Protein AF-A0A968X292-F1 (afdb_monomer_lite)

Secondary structure (DSSP, 8-state):
-----------------------------------S----HHHHHHHHHHHHHHHHHHHHHHHHHHHHHHHHHHHHHHHHHHHHHT--TT------HHHHHHHTT-PPP---HHHHHHHHHHHHH-SB-SS--SHHHHH-GGGGBHHHHHHHIIIIIHHHHT--GGGTS-SS-TT---SHHHHHHHHHHHHHHHHIIIIITT----TTPPPP---HHHHHTT-SS--BHHHHTSGGGHHHHT-TT-S-GGGG-S--HHHHS----TTS---S------S--TT--SHHHHHHHHHHHHHHHHHT--GGGT--TT-TT-SB-TT--B-HHHHHHHHHHHHHHHIIIIIGGGPBPSS-TTSB---BPPP-THHHHTTSSS-TT-----SPPPP-SS-SS--SS--PPPPP-----

Structure (mmCIF, N/CA/C/O backbone):
data_AF-A0A968X292-F1
#
_entry.id   AF-A0A968X292-F1
#
loop_
_atom_site.group_PDB
_atom_site.id
_atom_site.type_symbol
_atom_site.label_atom_id
_atom_site.label_alt_id
_atom_site.label_comp_id
_atom_site.label_asym_id
_atom_site.label_entity_id
_atom_site.label_seq_id
_atom_site.pdbx_PDB_ins_code
_atom_site.Cartn_x
_atom_site.Cartn_y
_atom_site.Cartn_z
_atom_site.occupancy
_atom_site.B_iso_or_equiv
_atom_site.auth_seq_id
_atom_site.auth_comp_id
_atom_site.auth_asym_id
_atom_site.auth_atom_id
_atom_site.pdbx_PDB_model_num
ATOM 1 N N . MET A 1 1 ? 13.180 -12.507 48.009 1.00 41.38 1 MET A N 1
ATOM 2 C CA . MET A 1 1 ? 14.435 -13.154 47.559 1.00 41.38 1 MET A CA 1
ATOM 3 C C . MET A 1 1 ? 15.053 -12.238 46.514 1.00 41.38 1 MET A C 1
ATOM 5 O O . MET A 1 1 ? 14.316 -11.808 45.638 1.00 41.38 1 MET A O 1
ATOM 9 N N . GLY A 1 2 ? 16.312 -11.823 46.675 1.00 30.98 2 GLY A N 1
ATOM 10 C CA . GLY A 1 2 ? 16.915 -10.745 45.874 1.00 30.98 2 GLY A CA 1
ATOM 11 C C . GLY A 1 2 ? 17.889 -11.228 44.791 1.00 30.98 2 GLY A C 1
ATOM 12 O O . GLY A 1 2 ? 18.547 -12.241 44.986 1.00 30.98 2 GLY A O 1
ATOM 13 N N . LEU A 1 3 ? 17.915 -10.500 43.662 1.00 28.88 3 LEU A N 1
ATOM 14 C CA . LEU A 1 3 ? 19.047 -9.711 43.112 1.00 28.88 3 LEU A CA 1
ATOM 15 C C . LEU A 1 3 ? 20.511 -10.161 43.404 1.00 28.88 3 LEU A C 1
ATOM 17 O O . LEU A 1 3 ? 20.787 -10.574 44.527 1.00 28.88 3 LEU A O 1
ATOM 21 N N . PRO A 1 4 ? 21.511 -9.791 42.559 1.00 46.44 4 PRO A N 1
ATOM 22 C CA . PRO A 1 4 ? 21.480 -9.542 41.104 1.00 46.44 4 PRO A CA 1
ATOM 23 C C . PRO A 1 4 ? 22.783 -9.961 40.343 1.00 46.44 4 PRO A C 1
ATOM 25 O O . PRO A 1 4 ? 23.681 -10.589 40.888 1.00 46.44 4 PRO A O 1
ATOM 28 N N . CYS A 1 5 ? 22.859 -9.550 39.068 1.00 29.27 5 CYS A N 1
ATOM 29 C CA . CYS A 1 5 ? 24.018 -9.195 38.218 1.00 29.27 5 CYS A CA 1
ATOM 30 C C . CYS A 1 5 ? 25.480 -9.333 38.718 1.00 29.27 5 CYS A C 1
ATOM 32 O O . CYS A 1 5 ? 25.830 -8.864 39.796 1.00 29.27 5 CYS A O 1
ATOM 34 N N . GLY A 1 6 ? 26.386 -9.703 37.795 1.00 29.25 6 GLY A N 1
ATOM 35 C CA . GLY A 1 6 ? 27.822 -9.383 37.898 1.00 29.25 6 GLY A CA 1
ATOM 36 C C . GLY A 1 6 ? 28.673 -9.833 36.697 1.00 29.25 6 GLY A C 1
ATOM 37 O O . GLY A 1 6 ? 28.779 -11.023 36.426 1.00 29.25 6 GLY A O 1
ATOM 38 N N . HIS A 1 7 ? 29.304 -8.890 35.984 1.00 34.25 7 HIS A N 1
ATOM 39 C CA . HIS A 1 7 ? 30.405 -9.180 35.046 1.00 34.25 7 HIS A CA 1
ATOM 40 C C . HIS A 1 7 ? 31.656 -9.657 35.802 1.00 34.25 7 HIS A C 1
ATOM 42 O O . HIS A 1 7 ? 31.911 -9.171 36.901 1.00 34.25 7 HIS A O 1
ATOM 48 N N . CYS A 1 8 ? 32.529 -10.441 35.155 1.00 28.95 8 CYS A N 1
ATOM 49 C CA . CYS A 1 8 ? 33.972 -10.269 35.362 1.00 28.95 8 CYS A CA 1
ATOM 50 C C . CYS A 1 8 ? 34.809 -10.778 34.178 1.00 28.95 8 CYS A C 1
ATOM 52 O O . CYS A 1 8 ? 34.450 -11.752 33.518 1.00 28.95 8 CYS A O 1
ATOM 54 N N . ALA A 1 9 ? 35.924 -10.098 33.908 1.00 29.98 9 ALA A N 1
ATOM 55 C CA . ALA A 1 9 ? 36.807 -10.370 32.780 1.00 29.98 9 ALA A CA 1
ATOM 56 C C . ALA A 1 9 ? 38.060 -11.168 33.185 1.00 29.98 9 ALA A C 1
ATOM 58 O O . ALA A 1 9 ? 38.544 -11.055 34.305 1.00 29.98 9 ALA A O 1
ATOM 59 N N . GLY A 1 10 ? 38.581 -11.922 32.212 1.00 26.94 10 GLY A N 1
ATOM 60 C CA . GLY A 1 10 ? 39.947 -12.438 32.043 1.00 26.94 10 GLY A CA 1
ATOM 61 C C . GLY A 1 10 ? 40.901 -12.627 33.234 1.00 26.94 10 GLY A C 1
ATOM 62 O O . GLY A 1 10 ? 41.314 -11.669 33.881 1.00 26.94 10 GLY A O 1
ATOM 63 N N . ARG A 1 11 ? 41.505 -13.823 33.296 1.00 29.31 11 ARG A N 1
ATOM 64 C CA . ARG A 1 11 ? 42.977 -13.961 33.231 1.00 29.31 11 ARG A CA 1
ATOM 65 C C . ARG A 1 11 ? 43.415 -15.386 32.903 1.00 29.31 11 ARG A C 1
ATOM 67 O O . ARG A 1 11 ? 42.786 -16.355 33.309 1.00 29.31 11 ARG A O 1
ATOM 74 N N . ALA A 1 12 ? 44.531 -15.485 32.187 1.00 31.73 12 ALA A N 1
ATOM 75 C CA . ALA A 1 12 ? 45.260 -16.732 32.010 1.00 31.73 12 ALA A CA 1
ATOM 76 C C . ALA A 1 12 ? 45.994 -17.117 33.303 1.00 31.73 12 ALA A C 1
ATOM 78 O O . ALA A 1 12 ? 46.598 -16.253 33.943 1.00 31.73 12 ALA A O 1
ATOM 79 N N . SER A 1 13 ? 46.034 -18.415 33.609 1.00 31.80 13 SER A N 1
ATOM 80 C CA . SER A 1 13 ? 46.943 -18.988 34.605 1.00 31.80 13 SER A CA 1
ATOM 81 C C . SER A 1 13 ? 47.864 -20.004 33.944 1.00 31.80 13 SER A C 1
ATOM 83 O O . SER A 1 13 ? 47.421 -20.940 33.283 1.00 31.80 13 SER A O 1
ATOM 85 N N . ARG A 1 14 ? 49.168 -19.783 34.120 1.00 33.31 14 ARG A N 1
ATOM 86 C CA . ARG A 1 14 ? 50.239 -20.695 33.707 1.00 33.31 14 ARG A CA 1
ATOM 87 C C . ARG A 1 14 ? 50.267 -21.900 34.646 1.00 33.31 14 ARG A C 1
ATOM 89 O O . ARG A 1 14 ? 50.054 -21.728 35.843 1.00 33.31 14 ARG A O 1
ATOM 96 N N . LEU A 1 15 ? 50.664 -23.064 34.135 1.00 29.84 15 LEU A N 1
ATOM 97 C CA . LEU A 1 15 ? 51.211 -24.132 34.970 1.00 29.84 15 LEU A CA 1
ATOM 98 C C . LEU A 1 15 ? 52.738 -24.163 34.807 1.00 29.84 15 LEU A C 1
ATOM 100 O O . LEU A 1 15 ? 53.260 -24.107 33.691 1.00 29.84 15 LEU A O 1
ATOM 104 N N . HIS A 1 16 ? 53.449 -24.206 35.930 1.00 30.98 16 HIS A N 1
ATOM 105 C CA . HIS A 1 16 ? 54.895 -24.400 36.011 1.00 30.98 16 HIS A CA 1
ATOM 106 C C . HIS A 1 16 ? 55.200 -25.142 37.314 1.00 30.98 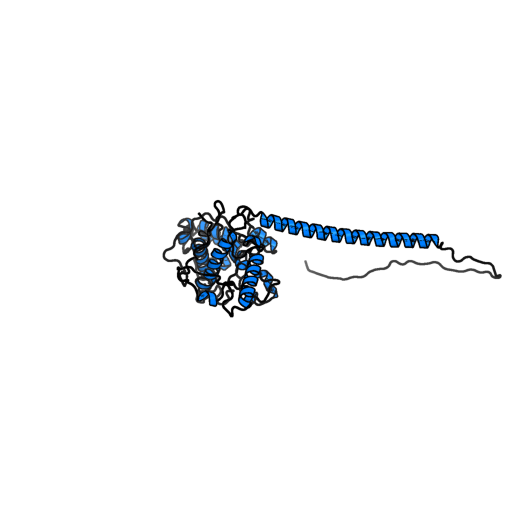16 HIS A C 1
ATOM 108 O O . HIS A 1 16 ? 54.763 -24.715 38.381 1.00 30.98 16 HIS A O 1
ATOM 114 N N . LEU A 1 17 ? 55.952 -26.233 37.209 1.00 30.20 17 LEU A N 1
ATOM 115 C CA . LEU A 1 17 ? 56.545 -27.000 38.305 1.00 30.20 17 LEU A CA 1
ATOM 116 C C . LEU A 1 17 ? 57.808 -27.627 37.671 1.00 30.20 17 LEU A C 1
ATOM 118 O O . LEU A 1 17 ? 57.676 -28.342 36.685 1.00 30.20 17 LEU A O 1
ATOM 122 N N . ALA A 1 18 ? 59.033 -27.151 37.929 1.00 32.84 18 ALA A N 1
ATOM 123 C CA . ALA A 1 18 ? 59.820 -27.282 39.166 1.00 32.84 18 ALA A CA 1
ATOM 124 C C . ALA A 1 18 ? 60.101 -28.761 39.519 1.00 32.84 18 ALA A C 1
ATOM 126 O O . ALA A 1 18 ? 59.179 -29.565 39.485 1.00 32.84 18 ALA A O 1
ATOM 127 N N . LEU A 1 19 ? 61.306 -29.197 39.904 1.00 29.19 19 LEU A N 1
ATOM 128 C CA . LEU A 1 19 ? 62.633 -28.566 40.073 1.00 29.19 19 LEU A CA 1
ATOM 129 C C . LEU A 1 19 ? 63.653 -29.719 40.268 1.00 29.19 19 LEU A C 1
ATOM 131 O O . LEU A 1 19 ? 63.262 -30.720 40.863 1.00 29.19 19 LEU A O 1
ATOM 135 N N . LEU A 1 20 ? 64.931 -29.597 39.872 1.00 27.92 20 LEU A N 1
ATOM 136 C CA . LEU A 1 20 ? 65.996 -30.497 40.369 1.00 27.92 20 LEU A CA 1
ATOM 137 C C . LEU A 1 20 ? 67.372 -29.819 40.513 1.00 27.92 20 LEU A C 1
ATOM 139 O O . LEU A 1 20 ? 67.870 -29.194 39.577 1.00 27.92 20 LEU A O 1
ATOM 143 N N . THR A 1 21 ? 67.966 -30.045 41.690 1.00 31.45 21 THR A N 1
ATOM 144 C CA . THR A 1 21 ? 69.304 -29.684 42.207 1.00 31.45 21 THR A CA 1
ATOM 145 C C . THR A 1 21 ? 69.659 -30.697 43.335 1.00 31.45 21 THR A C 1
ATOM 147 O O . THR A 1 21 ? 68.761 -31.383 43.817 1.00 31.45 21 THR A O 1
ATOM 150 N N . GLU A 1 22 ? 70.899 -30.917 43.799 1.00 32.56 22 GLU A N 1
ATOM 151 C CA . GLU A 1 22 ? 72.207 -30.341 43.437 1.00 32.56 22 GLU A CA 1
ATOM 152 C C . GLU A 1 22 ? 73.392 -31.302 43.727 1.00 32.56 22 GLU A C 1
ATOM 154 O O . GLU A 1 22 ? 73.242 -32.302 44.419 1.00 32.56 22 GLU A O 1
ATOM 159 N N . ALA A 1 23 ? 74.562 -30.943 43.183 1.00 32.75 23 ALA A N 1
ATOM 160 C CA . ALA A 1 23 ? 75.951 -31.178 43.629 1.00 32.75 23 ALA A CA 1
ATOM 161 C C . ALA A 1 23 ? 76.392 -32.419 44.462 1.00 32.75 23 ALA A C 1
ATOM 163 O O . ALA A 1 23 ? 75.934 -32.647 45.577 1.00 32.75 23 ALA A O 1
ATOM 164 N N . SER A 1 24 ? 77.506 -33.048 44.032 1.00 29.61 24 SER A N 1
ATOM 165 C CA . SER A 1 24 ? 78.666 -33.358 44.908 1.00 29.61 24 SER A CA 1
ATOM 166 C C . SER A 1 24 ? 79.972 -33.600 44.107 1.00 29.61 24 SER A C 1
ATOM 168 O O . SER A 1 24 ? 79.951 -33.664 42.880 1.00 29.61 24 SER A O 1
ATOM 170 N N . HIS A 1 25 ? 81.119 -33.655 44.796 1.00 31.66 25 HIS A N 1
ATOM 171 C CA . HIS A 1 25 ? 82.484 -33.443 44.273 1.00 31.66 25 HIS A CA 1
ATOM 172 C C . HIS A 1 25 ? 83.239 -34.690 43.756 1.00 31.66 25 HIS A C 1
ATOM 174 O O . HIS A 1 25 ? 83.203 -35.735 44.394 1.00 31.66 25 HIS A O 1
ATOM 180 N N . HIS A 1 26 ? 84.112 -34.516 42.749 1.00 31.42 26 HIS A N 1
ATOM 181 C CA . HIS A 1 26 ? 85.583 -34.503 42.934 1.00 31.42 26 HIS A CA 1
ATOM 182 C C . HIS A 1 26 ? 86.323 -34.076 41.647 1.00 31.42 26 HIS A C 1
ATOM 184 O O . HIS A 1 26 ? 85.691 -33.812 40.629 1.00 31.42 26 HIS A O 1
ATOM 190 N N . GLY A 1 27 ? 87.641 -33.847 41.728 1.00 30.62 27 GLY A N 1
ATOM 191 C CA . GLY A 1 27 ? 88.369 -33.035 40.743 1.00 30.62 27 GLY A CA 1
ATOM 192 C C . GLY A 1 27 ? 89.370 -33.758 39.835 1.00 30.62 27 GLY A C 1
ATOM 193 O O . GLY A 1 27 ? 89.740 -34.901 40.075 1.00 30.62 27 GLY A O 1
ATOM 194 N N . LYS A 1 28 ? 89.901 -32.941 38.912 1.00 36.19 28 LYS A N 1
ATOM 195 C CA . LYS A 1 28 ? 91.067 -33.109 38.020 1.00 36.19 28 LYS A CA 1
ATOM 196 C C . LYS A 1 28 ? 90.873 -33.832 36.672 1.00 36.19 28 LYS A C 1
ATOM 198 O O . LYS A 1 28 ? 90.371 -34.939 36.588 1.00 36.19 28 LYS A O 1
ATOM 203 N N . GLU A 1 29 ? 91.459 -33.152 35.680 1.00 31.02 29 GLU A N 1
ATOM 204 C CA . GLU A 1 29 ? 91.875 -33.552 34.325 1.00 31.02 29 GLU A CA 1
ATOM 205 C C . GLU A 1 29 ? 90.984 -33.194 33.115 1.00 31.02 29 GLU A C 1
ATOM 207 O O . GLU A 1 29 ? 89.762 -33.283 33.101 1.00 31.02 29 GLU A O 1
ATOM 212 N N . LYS A 1 30 ? 91.694 -32.698 32.096 1.00 33.66 30 LYS A N 1
ATOM 213 C CA . LYS A 1 30 ? 91.314 -32.308 30.728 1.00 33.66 30 LYS A CA 1
ATOM 214 C C . LYS A 1 30 ? 92.219 -33.155 29.805 1.00 33.66 30 LYS A C 1
ATOM 216 O O . LYS A 1 30 ? 93.305 -33.509 30.265 1.00 33.66 30 LYS A O 1
ATOM 221 N N . PRO A 1 31 ? 91.962 -33.273 28.489 1.00 52.94 31 PRO A N 1
ATOM 222 C CA . PRO A 1 31 ? 90.704 -33.103 27.752 1.00 52.94 31 PRO A CA 1
ATOM 223 C C . PRO A 1 31 ? 90.423 -34.270 26.766 1.00 52.94 31 PRO A C 1
ATOM 225 O O . PRO A 1 31 ? 91.322 -35.026 26.414 1.00 52.94 31 PRO A O 1
ATOM 228 N N . SER A 1 32 ? 89.216 -34.345 26.199 1.00 32.25 32 SER A N 1
ATOM 229 C CA . SER A 1 32 ? 89.042 -34.707 24.775 1.00 32.25 32 SER A CA 1
ATOM 230 C C . SER A 1 32 ? 87.657 -34.315 24.243 1.00 32.25 32 SER A C 1
ATOM 232 O O . SER A 1 32 ? 86.640 -34.466 24.910 1.00 32.25 32 SER A O 1
ATOM 234 N N . ASP A 1 33 ? 87.690 -33.717 23.056 1.00 36.12 33 ASP A N 1
ATOM 235 C CA . ASP A 1 33 ? 86.768 -33.779 21.919 1.00 36.12 33 ASP A CA 1
ATOM 236 C C . ASP A 1 33 ? 85.254 -34.020 22.119 1.00 36.12 33 ASP A C 1
ATOM 238 O O . ASP A 1 33 ? 84.785 -35.088 22.497 1.00 36.12 33 ASP A O 1
ATOM 242 N N . GLY A 1 34 ? 84.470 -33.068 21.597 1.00 39.53 34 GLY A N 1
ATOM 243 C CA . GLY A 1 34 ? 83.473 -33.441 20.584 1.00 39.53 34 GLY A CA 1
ATOM 244 C C . GLY A 1 34 ? 82.090 -33.928 21.030 1.00 39.53 34 GLY A C 1
ATOM 245 O O . GLY A 1 34 ? 81.440 -34.619 20.256 1.00 39.53 34 GLY A O 1
ATOM 246 N N . ALA A 1 35 ? 81.586 -33.541 22.205 1.00 40.19 35 ALA A N 1
ATOM 247 C CA . ALA A 1 35 ? 80.225 -33.891 22.651 1.00 40.19 35 ALA A CA 1
ATOM 248 C C . ALA A 1 35 ? 79.146 -32.812 22.372 1.00 40.19 35 ALA A C 1
ATOM 250 O O . ALA A 1 35 ? 78.153 -32.728 23.093 1.00 40.19 35 ALA A O 1
ATOM 251 N N . ILE A 1 36 ? 79.320 -31.961 21.350 1.00 49.09 36 ILE A N 1
ATOM 252 C CA . ILE A 1 36 ? 78.310 -30.972 20.925 1.00 49.09 36 ILE A CA 1
ATOM 253 C C . ILE A 1 36 ? 78.196 -30.965 19.392 1.00 49.09 36 ILE A C 1
ATOM 255 O O . ILE A 1 36 ? 79.205 -30.906 18.698 1.00 49.09 36 ILE A O 1
ATOM 259 N N . ALA A 1 37 ? 76.948 -30.936 18.907 1.00 52.44 37 ALA A N 1
ATOM 260 C CA . ALA A 1 37 ? 76.516 -30.747 17.515 1.00 52.44 37 ALA A CA 1
ATOM 261 C C . ALA A 1 37 ? 76.671 -31.932 16.535 1.00 52.44 37 ALA A C 1
ATOM 263 O O . ALA A 1 37 ? 77.519 -31.926 15.648 1.00 52.44 37 ALA A O 1
ATOM 264 N N . GLN A 1 38 ? 75.685 -32.837 16.562 1.00 44.69 38 GLN A N 1
ATOM 265 C CA . GLN A 1 38 ? 75.075 -33.363 15.330 1.00 44.69 38 GLN A CA 1
ATOM 266 C C . GLN A 1 38 ? 73.541 -33.303 15.419 1.00 44.69 38 GLN A C 1
ATOM 268 O O . GLN A 1 38 ? 72.859 -34.312 15.567 1.00 44.69 38 GLN A O 1
ATOM 273 N N . TYR A 1 39 ? 72.988 -32.092 15.295 1.00 50.56 39 TYR A N 1
ATOM 274 C CA . TYR A 1 39 ? 71.697 -31.959 14.617 1.00 50.56 39 TYR A CA 1
ATOM 275 C C . TYR A 1 39 ? 72.001 -32.106 13.126 1.00 50.56 39 TYR A C 1
ATOM 277 O O . TYR A 1 39 ? 72.527 -31.172 12.520 1.00 50.56 39 TYR A O 1
ATOM 285 N N . ASP A 1 40 ? 71.757 -33.298 12.582 1.00 58.09 40 ASP A N 1
ATOM 286 C CA . ASP A 1 40 ? 72.028 -33.631 11.183 1.00 58.09 40 ASP A CA 1
ATOM 287 C C . ASP A 1 40 ? 71.352 -32.607 10.249 1.00 58.09 40 ASP A C 1
ATOM 289 O O . ASP A 1 40 ? 70.141 -32.371 10.323 1.00 58.09 40 ASP A O 1
ATOM 293 N N . GLU A 1 41 ? 72.138 -31.999 9.356 1.00 58.19 41 GLU A N 1
ATOM 294 C CA . GLU A 1 41 ? 71.656 -31.071 8.325 1.00 58.19 41 GLU A CA 1
ATOM 295 C C . GLU A 1 41 ? 70.549 -31.708 7.466 1.00 58.19 41 GLU A C 1
ATOM 297 O O . GLU A 1 41 ? 69.623 -31.019 7.035 1.00 58.19 41 GLU A O 1
ATOM 302 N N . ARG A 1 42 ? 70.561 -33.040 7.303 1.00 55.72 42 ARG A N 1
ATOM 303 C CA . ARG A 1 42 ? 69.486 -33.800 6.654 1.00 55.72 42 ARG A CA 1
ATOM 304 C C . ARG A 1 42 ? 68.148 -33.667 7.390 1.00 55.72 42 ARG A C 1
ATOM 306 O O . ARG A 1 42 ? 67.126 -33.524 6.727 1.00 55.72 42 ARG A O 1
ATOM 313 N N . GLN A 1 43 ? 68.118 -33.658 8.726 1.00 54.88 43 GLN A N 1
ATOM 314 C CA . GLN A 1 43 ? 66.864 -33.481 9.475 1.00 54.88 43 GLN A CA 1
ATOM 315 C C . GLN A 1 43 ? 66.333 -32.045 9.394 1.00 54.88 43 GLN A C 1
ATOM 317 O O . GLN A 1 43 ? 65.128 -31.859 9.233 1.00 54.88 43 GLN A O 1
ATOM 322 N N . LYS A 1 44 ? 67.207 -31.027 9.411 1.00 56.75 44 LYS A N 1
ATOM 323 C CA . LYS A 1 44 ? 66.787 -29.637 9.139 1.00 56.75 44 LYS A CA 1
ATOM 324 C C . LYS A 1 44 ? 66.262 -29.469 7.714 1.00 56.75 44 LYS A C 1
ATOM 326 O O . LYS A 1 44 ? 65.269 -28.780 7.510 1.00 56.75 44 LYS A O 1
ATOM 331 N N . SER A 1 45 ? 66.915 -30.097 6.735 1.00 59.28 45 SER A N 1
ATOM 332 C CA . SER A 1 45 ? 66.484 -30.103 5.334 1.00 59.28 45 SER A CA 1
ATOM 333 C C . SER A 1 45 ? 65.091 -30.717 5.171 1.00 59.28 45 SER A C 1
ATOM 335 O O . SER A 1 45 ? 64.249 -30.108 4.512 1.00 59.28 45 SER A O 1
ATOM 337 N N . ILE A 1 46 ? 64.827 -31.860 5.815 1.00 62.31 46 ILE A N 1
ATOM 338 C CA . ILE A 1 46 ? 63.510 -32.512 5.811 1.00 62.31 46 ILE A CA 1
ATOM 339 C C . ILE A 1 46 ? 62.462 -31.605 6.466 1.00 62.31 46 ILE A C 1
ATOM 341 O O . ILE A 1 46 ? 61.465 -31.290 5.825 1.00 62.31 46 ILE A O 1
ATOM 345 N N . LEU A 1 47 ? 62.716 -31.102 7.679 1.00 56.78 47 LEU A N 1
ATOM 346 C CA . LEU A 1 47 ? 61.758 -30.261 8.406 1.00 56.78 47 LEU A CA 1
ATOM 347 C C . LEU A 1 47 ? 61.441 -28.951 7.658 1.00 56.78 47 LEU A C 1
ATOM 349 O O . LEU A 1 47 ? 60.285 -28.542 7.580 1.00 56.78 47 LEU A O 1
ATOM 353 N N . ASN A 1 48 ? 62.447 -28.314 7.050 1.00 64.44 48 ASN A N 1
ATOM 354 C CA . ASN A 1 48 ? 62.241 -27.136 6.204 1.00 64.44 48 ASN A CA 1
ATOM 355 C C . ASN A 1 48 ? 61.442 -27.480 4.935 1.00 64.44 48 ASN A C 1
ATOM 357 O O . ASN A 1 48 ? 60.577 -26.703 4.538 1.00 64.44 48 ASN A O 1
ATOM 361 N N . GLY A 1 49 ? 61.696 -28.637 4.315 1.00 65.56 49 GLY A N 1
ATOM 362 C CA . GLY A 1 49 ? 60.932 -29.126 3.165 1.00 65.56 49 GLY A CA 1
ATOM 363 C C . GLY A 1 49 ? 59.467 -29.413 3.503 1.00 65.56 49 GLY A C 1
ATOM 364 O O . GLY A 1 49 ? 58.578 -29.016 2.752 1.00 65.56 49 GLY A O 1
ATOM 365 N N . GLU A 1 50 ? 59.201 -30.027 4.657 1.00 67.12 50 GLU A N 1
ATOM 366 C CA . GLU A 1 50 ? 57.849 -30.287 5.162 1.00 67.12 50 GLU A CA 1
ATOM 367 C C . GLU A 1 50 ? 57.107 -28.987 5.496 1.00 67.12 50 GLU A C 1
ATOM 369 O O . GLU A 1 50 ? 55.967 -28.812 5.068 1.00 67.12 50 GLU A O 1
ATOM 374 N N . ILE A 1 51 ? 57.754 -28.029 6.171 1.00 68.38 51 ILE A N 1
ATOM 375 C CA . ILE A 1 51 ? 57.160 -26.714 6.463 1.00 68.38 51 ILE A CA 1
ATOM 376 C C . ILE A 1 51 ? 56.850 -25.955 5.165 1.00 68.38 51 ILE A C 1
ATOM 378 O O . ILE A 1 51 ? 55.742 -25.441 5.015 1.00 68.38 51 ILE A O 1
ATOM 382 N N . VAL A 1 52 ? 57.776 -25.916 4.200 1.00 72.56 52 VAL A N 1
ATOM 383 C CA . VAL A 1 52 ? 57.536 -25.287 2.888 1.00 72.56 52 VAL A CA 1
ATOM 384 C C . VAL A 1 52 ? 56.408 -25.999 2.134 1.00 72.56 52 VAL A C 1
ATOM 386 O O . VAL A 1 52 ? 55.566 -25.327 1.542 1.00 72.56 52 VAL A O 1
ATOM 389 N N . GLY A 1 53 ? 56.330 -27.331 2.206 1.00 70.19 53 GLY A N 1
ATOM 390 C CA . GLY A 1 53 ? 55.242 -28.122 1.627 1.00 70.19 53 GLY A CA 1
ATOM 391 C C . GLY A 1 53 ? 53.875 -27.807 2.242 1.00 70.19 53 GLY A C 1
ATOM 392 O O . GLY A 1 53 ? 52.918 -27.562 1.510 1.00 70.19 53 GLY A O 1
ATOM 393 N N . ILE A 1 54 ? 53.780 -27.738 3.573 1.00 73.94 54 ILE A N 1
ATOM 394 C CA . ILE A 1 54 ? 52.546 -27.393 4.301 1.00 73.94 54 ILE A CA 1
ATOM 395 C C . ILE A 1 54 ? 52.128 -25.944 4.003 1.00 73.94 54 ILE A C 1
ATOM 397 O O . ILE A 1 54 ? 50.951 -25.684 3.741 1.00 73.94 54 ILE A O 1
ATOM 401 N N . VAL A 1 55 ? 53.069 -24.996 3.973 1.00 74.50 55 VAL A N 1
ATOM 402 C CA . VAL A 1 55 ? 52.783 -23.597 3.612 1.00 74.50 55 VAL A CA 1
ATOM 403 C C . VAL A 1 55 ? 52.309 -23.497 2.157 1.00 74.50 55 VAL A C 1
ATOM 405 O O . VAL A 1 55 ? 51.270 -22.895 1.896 1.00 74.50 55 VAL A O 1
ATOM 408 N N . ALA A 1 56 ? 52.986 -24.143 1.205 1.00 70.00 56 ALA A N 1
ATOM 409 C CA . ALA A 1 56 ? 52.559 -24.154 -0.195 1.00 70.00 56 ALA A CA 1
ATOM 410 C C . ALA A 1 56 ? 51.169 -24.792 -0.374 1.00 70.00 56 ALA A C 1
ATOM 412 O O . ALA A 1 56 ? 50.316 -24.228 -1.062 1.00 70.00 56 ALA A O 1
ATOM 413 N N . PHE A 1 57 ? 50.906 -25.924 0.288 1.00 76.19 57 PHE A N 1
ATOM 414 C CA . PHE A 1 57 ? 49.618 -26.614 0.226 1.00 76.19 57 PHE A CA 1
ATOM 415 C C . PHE A 1 57 ? 48.483 -25.781 0.838 1.00 76.19 57 PHE A C 1
ATOM 417 O O . PHE A 1 57 ? 47.409 -25.683 0.249 1.00 76.19 57 PHE A O 1
ATOM 424 N N . THR A 1 58 ? 48.717 -25.124 1.979 1.00 78.56 58 THR A N 1
ATOM 425 C CA . THR A 1 58 ? 47.713 -24.246 2.607 1.00 78.56 58 THR A CA 1
ATOM 426 C C . THR A 1 58 ? 47.423 -23.000 1.768 1.00 78.56 58 THR A C 1
ATOM 428 O O . THR A 1 58 ? 46.253 -22.649 1.618 1.00 78.56 58 THR A O 1
ATOM 431 N N . PHE A 1 59 ? 48.428 -22.385 1.132 1.00 78.19 59 PHE A N 1
ATOM 432 C CA . PHE A 1 59 ? 48.200 -21.299 0.170 1.00 78.19 59 PHE A CA 1
ATOM 433 C C . PHE A 1 59 ? 47.419 -21.761 -1.071 1.00 78.19 59 PHE A C 1
ATOM 435 O O . PHE A 1 59 ? 46.470 -21.085 -1.471 1.00 78.19 59 PHE A O 1
ATOM 442 N N . MET A 1 60 ? 47.755 -22.916 -1.661 1.00 75.62 60 MET A N 1
ATOM 443 C CA . MET A 1 60 ? 47.005 -23.465 -2.802 1.00 75.62 60 MET A CA 1
ATOM 444 C C . MET A 1 60 ? 45.559 -23.809 -2.428 1.00 75.62 60 MET A C 1
ATOM 446 O O . MET A 1 60 ? 44.642 -23.474 -3.177 1.00 75.62 60 MET A O 1
ATOM 450 N N . ALA A 1 61 ? 45.334 -24.412 -1.257 1.00 78.75 61 ALA A N 1
ATOM 451 C CA . ALA A 1 61 ? 43.997 -24.717 -0.756 1.00 78.75 61 ALA A CA 1
ATOM 452 C C . ALA A 1 61 ? 43.170 -23.441 -0.522 1.00 78.75 61 ALA A C 1
ATOM 454 O O . ALA A 1 61 ? 42.017 -23.375 -0.946 1.00 78.75 61 ALA A O 1
ATOM 455 N N . LEU A 1 62 ? 43.759 -22.401 0.082 1.00 79.00 62 LEU A N 1
ATOM 456 C CA . LEU A 1 62 ? 43.082 -21.121 0.311 1.00 79.00 62 LEU A CA 1
ATOM 457 C C . LEU A 1 62 ? 42.717 -20.427 -1.012 1.00 79.00 62 LEU A C 1
ATOM 459 O O . LEU A 1 62 ? 41.588 -19.969 -1.176 1.00 79.00 62 LEU A O 1
ATOM 463 N N . MET A 1 63 ? 43.637 -20.406 -1.983 1.00 76.12 63 MET A N 1
ATOM 464 C CA . MET A 1 63 ? 43.372 -19.876 -3.325 1.00 76.12 63 MET A CA 1
ATOM 465 C C . MET A 1 63 ? 42.294 -20.684 -4.058 1.00 76.12 63 MET A C 1
ATOM 467 O O . MET A 1 63 ? 41.435 -20.092 -4.708 1.00 76.12 63 MET A O 1
ATOM 471 N N . GLY A 1 64 ? 42.277 -22.011 -3.896 1.00 79.69 64 GLY A N 1
ATOM 472 C CA . GLY A 1 64 ? 41.210 -22.882 -4.389 1.00 79.69 64 GLY A CA 1
ATOM 473 C C . GLY A 1 64 ? 39.845 -22.541 -3.782 1.00 79.69 64 GLY A C 1
ATOM 474 O O . GLY A 1 64 ? 38.879 -22.367 -4.519 1.00 79.69 64 GLY A O 1
ATOM 475 N N . VAL A 1 65 ? 39.762 -22.350 -2.461 1.00 78.88 65 VAL A N 1
ATOM 476 C CA . VAL A 1 65 ? 38.522 -21.934 -1.775 1.00 78.88 65 VAL A CA 1
ATOM 477 C C . VAL A 1 65 ? 38.059 -20.547 -2.229 1.00 78.88 65 VAL A C 1
ATOM 479 O O . VAL A 1 65 ? 36.864 -20.354 -2.448 1.00 78.88 65 VAL A O 1
ATOM 482 N N . ILE A 1 66 ? 38.970 -19.588 -2.427 1.00 78.94 66 ILE A N 1
ATOM 483 C CA . ILE A 1 66 ? 38.635 -18.251 -2.947 1.00 78.94 66 ILE A CA 1
ATOM 484 C C . ILE A 1 66 ? 38.131 -18.338 -4.394 1.00 78.94 66 ILE A C 1
ATOM 486 O O . ILE A 1 66 ? 37.110 -17.731 -4.715 1.00 78.94 66 ILE A O 1
ATOM 490 N N . ALA A 1 67 ? 38.797 -19.113 -5.254 1.00 73.00 67 ALA A N 1
ATOM 491 C CA . ALA A 1 67 ? 38.395 -19.315 -6.643 1.00 73.00 67 ALA A CA 1
ATOM 492 C C . ALA A 1 67 ? 37.030 -20.011 -6.749 1.00 73.00 67 ALA A C 1
ATOM 494 O O . ALA A 1 67 ? 36.167 -19.532 -7.478 1.00 73.00 67 ALA A O 1
ATOM 495 N N . VAL A 1 68 ? 36.788 -21.070 -5.967 1.00 71.62 68 VAL A N 1
ATOM 496 C CA . VAL A 1 68 ? 35.486 -21.755 -5.902 1.00 71.62 68 VAL A CA 1
ATOM 497 C C . VAL A 1 68 ? 34.410 -20.828 -5.340 1.00 71.62 68 VAL A C 1
ATOM 499 O O . VAL A 1 68 ? 33.332 -20.746 -5.914 1.00 71.62 68 VAL A O 1
ATOM 502 N N . SER A 1 69 ? 34.691 -20.060 -4.284 1.00 69.31 69 SER A N 1
ATOM 503 C CA . SER A 1 69 ? 33.728 -19.096 -3.725 1.00 69.31 69 SER A CA 1
ATOM 504 C C . SER A 1 69 ? 33.371 -17.989 -4.722 1.00 69.31 69 SER A C 1
ATOM 506 O O . SER A 1 69 ? 32.208 -17.608 -4.834 1.00 69.31 69 SER A O 1
ATOM 508 N N . ARG A 1 70 ? 34.352 -17.495 -5.492 1.00 62.47 70 ARG A N 1
ATOM 509 C CA . ARG A 1 70 ? 34.126 -16.541 -6.588 1.00 62.47 70 ARG A CA 1
ATOM 510 C C . ARG A 1 70 ? 33.347 -17.174 -7.738 1.00 62.47 70 ARG A C 1
ATOM 512 O O . ARG A 1 70 ? 32.395 -16.556 -8.191 1.00 62.47 70 ARG A O 1
ATOM 519 N N . ALA A 1 71 ? 33.681 -18.392 -8.159 1.00 61.31 71 ALA A N 1
ATOM 520 C CA . ALA A 1 71 ? 32.966 -19.110 -9.215 1.00 61.31 71 ALA A CA 1
ATOM 521 C C . ALA A 1 71 ? 31.516 -19.428 -8.818 1.00 61.31 71 ALA A C 1
ATOM 523 O O . ALA A 1 71 ? 30.612 -19.208 -9.611 1.00 61.31 71 ALA A O 1
ATOM 524 N N . VAL A 1 72 ? 31.269 -19.853 -7.574 1.00 61.88 72 VAL A N 1
ATOM 525 C CA . VAL A 1 72 ? 29.919 -20.057 -7.026 1.00 61.88 72 VAL A CA 1
ATOM 526 C C . VAL A 1 72 ? 29.168 -18.730 -6.916 1.00 61.88 72 VAL A C 1
ATOM 528 O O . VAL A 1 72 ? 27.982 -18.686 -7.219 1.00 61.88 72 VAL A O 1
ATOM 531 N N . SER A 1 73 ? 29.828 -17.635 -6.527 1.00 56.62 73 SER A N 1
ATOM 532 C CA . SER A 1 73 ? 29.189 -16.314 -6.517 1.00 56.62 73 SER A CA 1
ATOM 533 C C . SER A 1 73 ? 28.839 -15.831 -7.926 1.00 56.62 73 SER A C 1
ATOM 535 O O . SER A 1 73 ? 27.762 -15.277 -8.106 1.00 56.62 73 SER A O 1
ATOM 537 N N . ILE A 1 74 ? 29.712 -16.050 -8.913 1.00 55.06 74 ILE A N 1
ATOM 538 C CA . ILE A 1 74 ? 29.461 -15.708 -10.319 1.00 55.06 74 ILE A CA 1
ATOM 539 C C . ILE A 1 74 ? 28.327 -16.575 -10.869 1.00 55.06 74 ILE A C 1
ATOM 541 O O . ILE A 1 74 ? 27.364 -16.025 -11.379 1.00 55.06 74 ILE A O 1
ATOM 545 N N . ASN A 1 75 ? 28.358 -17.896 -10.673 1.00 43.41 75 ASN A N 1
ATOM 546 C CA . ASN A 1 75 ? 27.306 -18.786 -11.167 1.00 43.41 75 ASN A CA 1
ATOM 547 C C . ASN A 1 75 ? 25.948 -18.478 -10.521 1.00 43.41 75 ASN A C 1
ATOM 549 O O . ASN A 1 75 ? 24.944 -18.478 -11.214 1.00 43.41 75 ASN A O 1
ATOM 553 N N . ARG A 1 76 ? 25.900 -18.138 -9.223 1.00 45.94 76 ARG A N 1
ATOM 554 C CA . ARG A 1 76 ? 24.653 -17.697 -8.569 1.00 45.94 76 ARG A CA 1
ATOM 555 C C . ARG A 1 76 ? 24.145 -16.361 -9.115 1.00 45.94 76 ARG A C 1
ATOM 557 O O . ARG A 1 76 ? 22.934 -16.181 -9.180 1.00 45.94 76 ARG A O 1
ATOM 564 N N . ASN A 1 77 ? 25.035 -15.455 -9.522 1.00 47.75 77 ASN A N 1
ATOM 565 C CA . ASN A 1 77 ? 24.649 -14.208 -10.185 1.00 47.75 77 ASN A CA 1
ATOM 566 C C . ASN A 1 77 ? 24.171 -14.461 -11.628 1.00 47.75 77 ASN A C 1
ATOM 568 O O . ASN A 1 77 ? 23.165 -13.889 -12.029 1.00 47.75 77 ASN A O 1
ATOM 572 N N . ASP A 1 78 ? 24.831 -15.346 -12.379 1.00 39.75 78 ASP A N 1
ATOM 573 C CA . ASP A 1 78 ? 24.443 -15.729 -13.744 1.00 39.75 78 ASP A CA 1
ATOM 574 C C . ASP A 1 78 ? 23.118 -16.510 -13.764 1.00 39.75 78 ASP A C 1
ATOM 576 O O . ASP A 1 78 ? 22.278 -16.284 -14.634 1.00 39.75 78 ASP A O 1
ATOM 580 N N . ASP A 1 79 ? 22.894 -17.398 -12.791 1.00 36.62 79 ASP A N 1
ATOM 581 C CA . ASP A 1 79 ? 21.628 -18.114 -12.609 1.00 36.62 79 ASP A CA 1
ATOM 582 C C . ASP A 1 79 ? 20.507 -17.151 -12.191 1.00 36.62 79 ASP A C 1
ATOM 584 O O . ASP A 1 79 ? 19.390 -17.269 -12.691 1.00 36.62 79 ASP A O 1
ATOM 588 N N . ALA A 1 80 ? 20.795 -16.155 -11.343 1.00 36.25 80 ALA A N 1
ATOM 589 C CA . ALA A 1 80 ? 19.846 -15.090 -11.013 1.00 36.25 80 ALA A CA 1
ATOM 590 C C . ALA A 1 80 ? 19.517 -14.212 -12.236 1.00 36.25 80 ALA A C 1
ATOM 592 O O . ALA A 1 80 ? 18.350 -13.925 -12.484 1.00 36.25 80 ALA A O 1
ATOM 593 N N . PHE A 1 81 ? 20.513 -13.861 -13.054 1.00 30.64 81 PHE A N 1
ATOM 594 C CA . PHE A 1 81 ? 20.332 -13.094 -14.293 1.00 30.64 81 PHE A CA 1
ATOM 595 C C . PHE A 1 81 ? 19.556 -13.890 -15.363 1.00 30.64 81 PHE A C 1
ATOM 597 O O . PHE A 1 81 ? 18.714 -13.352 -16.081 1.00 30.64 81 PHE A O 1
ATOM 604 N N . ARG A 1 82 ? 19.768 -15.209 -15.446 1.00 34.06 82 ARG A N 1
ATOM 605 C CA . ARG A 1 82 ? 18.984 -16.108 -16.314 1.00 34.06 82 ARG A CA 1
ATOM 606 C C . ARG A 1 82 ? 17.581 -16.383 -15.781 1.00 34.06 82 ARG A C 1
ATOM 608 O O . ARG A 1 82 ? 16.677 -16.598 -16.587 1.00 34.06 82 ARG A O 1
ATOM 615 N N . ALA A 1 83 ? 17.377 -16.361 -14.466 1.00 39.12 83 ALA A N 1
ATOM 616 C CA . ALA A 1 83 ? 16.043 -16.337 -13.876 1.00 39.12 83 ALA A CA 1
ATOM 617 C C . ALA A 1 83 ? 15.331 -15.012 -14.198 1.00 39.12 83 ALA A C 1
ATOM 619 O O . ALA A 1 83 ? 14.156 -15.042 -14.551 1.00 39.12 83 ALA A O 1
ATOM 620 N N . GLU A 1 84 ? 16.047 -13.878 -14.195 1.00 39.84 84 GLU A N 1
ATOM 621 C CA . GLU A 1 84 ? 15.521 -12.569 -14.612 1.00 39.84 84 GLU A CA 1
ATOM 622 C C . GLU A 1 84 ? 15.030 -12.583 -16.074 1.00 39.84 84 GLU A C 1
ATOM 624 O O . GLU A 1 84 ? 13.918 -12.137 -16.361 1.00 39.84 84 GLU A O 1
ATOM 629 N N . TYR A 1 85 ? 15.800 -13.188 -16.987 1.00 36.31 85 TYR A N 1
ATOM 630 C CA . TYR A 1 85 ? 15.412 -13.350 -18.397 1.00 36.31 85 TYR A CA 1
ATOM 631 C C . TYR A 1 85 ? 14.191 -14.271 -18.602 1.00 36.31 85 TYR A C 1
ATOM 633 O O . TYR A 1 85 ? 13.446 -14.099 -19.562 1.00 36.31 85 TYR A O 1
ATOM 641 N N . ASN A 1 86 ? 13.967 -15.231 -17.696 1.00 35.62 86 ASN A N 1
ATOM 642 C CA . ASN A 1 86 ? 12.890 -16.224 -17.770 1.00 35.62 86 ASN A CA 1
ATOM 643 C C . ASN A 1 86 ? 11.725 -15.948 -16.796 1.00 35.62 86 ASN A C 1
ATOM 645 O O . ASN A 1 86 ? 10.992 -16.877 -16.444 1.00 35.62 86 ASN A O 1
ATOM 649 N N . TYR A 1 87 ? 11.514 -14.695 -16.369 1.00 47.16 87 TYR A N 1
ATOM 650 C CA . TYR A 1 87 ? 10.298 -14.321 -15.636 1.00 47.16 87 TYR A CA 1
ATOM 651 C C . TYR A 1 87 ? 9.057 -14.499 -16.520 1.00 47.16 87 TYR A C 1
ATOM 653 O O . TYR A 1 87 ? 8.586 -13.579 -17.189 1.00 47.16 87 TYR A O 1
ATOM 661 N N . ASN A 1 88 ? 8.461 -15.687 -16.443 1.00 44.50 88 ASN A N 1
ATOM 662 C CA . ASN A 1 88 ? 7.040 -15.849 -16.698 1.00 44.50 88 ASN A CA 1
ATOM 663 C C . ASN A 1 88 ? 6.306 -14.865 -15.778 1.00 44.50 88 ASN A C 1
ATOM 665 O O . ASN A 1 88 ? 6.401 -14.975 -14.556 1.00 44.50 88 ASN A O 1
ATOM 669 N N . TYR A 1 89 ? 5.548 -13.922 -16.343 1.00 51.56 89 TYR A N 1
ATOM 670 C CA . TYR A 1 89 ? 4.838 -12.878 -15.584 1.00 51.56 89 TYR A CA 1
ATOM 671 C C . TYR A 1 89 ? 3.784 -13.416 -14.588 1.00 51.56 89 TYR A C 1
ATOM 673 O O . TYR A 1 89 ? 3.268 -12.665 -13.759 1.00 51.56 89 TYR A O 1
ATOM 681 N N . ALA A 1 90 ? 3.509 -14.725 -14.636 1.00 44.12 90 ALA A N 1
ATOM 682 C CA . ALA A 1 90 ? 2.704 -15.491 -13.685 1.00 44.12 90 ALA A CA 1
ATOM 683 C C . ALA A 1 90 ? 3.482 -16.028 -12.455 1.00 44.12 90 ALA A C 1
ATOM 685 O O . ALA A 1 90 ? 2.870 -16.582 -11.549 1.00 44.12 90 ALA A O 1
ATOM 686 N N . GLY A 1 91 ? 4.814 -15.902 -12.418 1.00 51.19 91 GLY A N 1
ATOM 687 C CA . GLY A 1 91 ? 5.695 -16.483 -11.392 1.00 51.19 91 GLY A CA 1
ATOM 688 C C . GLY A 1 91 ? 6.153 -15.524 -10.288 1.00 51.19 91 GLY A C 1
ATOM 689 O O . GLY A 1 91 ? 7.088 -15.849 -9.560 1.00 51.19 91 GLY A O 1
ATOM 690 N N . VAL A 1 92 ? 5.551 -14.335 -10.170 1.00 63.34 92 VAL A N 1
ATOM 691 C CA . VAL A 1 92 ? 5.942 -13.347 -9.152 1.00 63.34 92 VAL A CA 1
ATOM 692 C C . VAL A 1 92 ? 5.622 -13.877 -7.752 1.00 63.34 92 VAL A C 1
ATOM 694 O O . VAL A 1 92 ? 4.456 -14.055 -7.399 1.00 63.34 92 VAL A O 1
ATOM 697 N N . GLN A 1 93 ? 6.659 -14.109 -6.945 1.00 63.12 93 GLN A N 1
ATOM 698 C CA . GLN A 1 93 ? 6.501 -14.574 -5.571 1.00 63.12 93 GLN A CA 1
ATOM 699 C C . GLN A 1 93 ? 5.879 -13.470 -4.703 1.00 63.12 93 GLN A C 1
ATOM 701 O O . GLN A 1 93 ? 6.511 -12.451 -4.426 1.00 63.12 93 GLN A O 1
ATOM 706 N N . LYS A 1 94 ? 4.646 -13.696 -4.238 1.00 74.19 94 LYS A N 1
ATOM 707 C CA . LYS A 1 94 ? 4.040 -12.908 -3.158 1.00 74.19 94 LYS A CA 1
ATOM 708 C C . LYS A 1 94 ? 4.810 -13.146 -1.860 1.00 74.19 94 LYS A C 1
ATOM 710 O O . LYS A 1 94 ? 5.130 -14.291 -1.537 1.00 74.19 94 LYS A O 1
ATOM 715 N N . VAL A 1 95 ? 5.061 -12.083 -1.100 1.00 82.25 95 VAL A N 1
ATOM 716 C CA . VAL A 1 95 ? 5.666 -12.168 0.237 1.00 82.25 95 VAL A CA 1
ATOM 717 C C . VAL A 1 95 ? 4.611 -11.790 1.268 1.00 82.25 95 VAL A C 1
ATOM 719 O O . VAL A 1 95 ? 4.109 -10.665 1.273 1.00 82.25 95 VAL A O 1
ATOM 722 N N . GLY A 1 96 ? 4.271 -12.730 2.152 1.00 84.44 96 GLY A N 1
ATOM 723 C CA . GLY A 1 96 ? 3.317 -12.483 3.229 1.00 84.44 96 GLY A CA 1
ATOM 724 C C . GLY A 1 96 ? 3.807 -11.385 4.175 1.00 84.44 96 GLY A C 1
ATOM 725 O O . GLY A 1 96 ? 5.010 -11.214 4.387 1.00 84.44 96 GLY A O 1
ATOM 726 N N . LEU A 1 97 ? 2.877 -10.641 4.784 1.00 87.50 97 LEU A N 1
ATOM 727 C CA . LEU A 1 97 ? 3.235 -9.585 5.739 1.00 87.50 97 LEU A CA 1
ATOM 728 C C . LEU A 1 97 ? 4.063 -10.136 6.912 1.00 87.50 97 LEU A C 1
ATOM 730 O O . LEU A 1 97 ? 5.027 -9.497 7.325 1.00 87.50 97 LEU A O 1
ATOM 734 N N . SER A 1 98 ? 3.715 -11.324 7.414 1.00 87.44 98 SER A N 1
ATOM 735 C CA . SER A 1 98 ? 4.463 -12.039 8.455 1.00 87.44 98 SER A CA 1
ATOM 736 C C . SER A 1 98 ? 5.925 -12.253 8.073 1.00 87.44 98 SER A C 1
ATOM 738 O O . SER A 1 98 ? 6.818 -12.013 8.884 1.00 87.44 98 SER A O 1
ATOM 740 N N . ASP A 1 99 ? 6.161 -12.661 6.830 1.00 87.00 99 ASP A N 1
ATOM 741 C CA . ASP A 1 99 ? 7.464 -13.099 6.338 1.00 87.00 99 ASP A CA 1
ATOM 742 C C . ASP A 1 99 ? 8.362 -11.885 6.092 1.00 87.00 99 ASP A C 1
ATOM 744 O O . ASP A 1 99 ? 9.522 -11.872 6.503 1.00 87.00 99 ASP A O 1
ATOM 748 N N . TYR A 1 100 ? 7.789 -10.816 5.527 1.00 88.06 100 TYR A N 1
ATOM 749 C CA . TYR A 1 100 ? 8.457 -9.521 5.417 1.00 88.06 100 TYR A CA 1
ATOM 750 C C . TYR A 1 100 ? 8.786 -8.919 6.793 1.00 88.06 100 TYR A C 1
ATOM 752 O O . TYR A 1 100 ? 9.881 -8.397 7.001 1.00 88.06 100 TYR A O 1
ATOM 760 N N . LEU A 1 101 ? 7.860 -8.975 7.757 1.00 88.62 101 LEU A N 1
ATOM 761 C CA . LEU A 1 101 ? 8.121 -8.470 9.106 1.00 88.62 101 LEU A CA 1
ATOM 762 C C . LEU A 1 101 ? 9.237 -9.275 9.785 1.00 88.62 101 LEU A C 1
ATOM 764 O O . LEU A 1 101 ? 10.157 -8.672 10.342 1.00 88.62 101 LEU A O 1
ATOM 768 N N . ALA A 1 102 ? 9.222 -10.604 9.656 1.00 89.12 102 ALA A N 1
ATOM 769 C CA . ALA A 1 102 ? 10.282 -11.474 10.153 1.00 89.12 102 ALA A CA 1
ATOM 770 C C . ALA A 1 102 ? 11.643 -11.165 9.501 1.00 89.12 102 ALA A C 1
ATOM 772 O O . ALA A 1 102 ? 12.644 -11.079 10.215 1.00 89.12 102 ALA A O 1
ATOM 773 N N . SER A 1 103 ? 11.695 -10.914 8.185 1.00 86.38 103 SER A N 1
ATOM 774 C CA . SER A 1 103 ? 12.947 -10.585 7.485 1.00 86.38 103 SER A CA 1
ATOM 775 C C . SER A 1 103 ? 13.567 -9.254 7.928 1.00 86.38 103 SER A C 1
ATOM 777 O O . SER A 1 103 ? 14.765 -9.052 7.743 1.00 86.38 103 SER A O 1
ATOM 779 N N . VAL A 1 104 ? 12.784 -8.357 8.541 1.00 86.31 104 VAL A N 1
ATOM 780 C CA . VAL A 1 104 ? 13.267 -7.107 9.159 1.00 86.31 104 VAL A CA 1
ATOM 781 C C . VAL A 1 104 ? 13.232 -7.135 10.696 1.00 86.31 104 VAL A C 1
ATOM 783 O O . VAL A 1 104 ? 13.258 -6.081 11.331 1.00 86.31 104 VAL A O 1
ATOM 786 N N . ASN A 1 105 ? 13.179 -8.329 11.300 1.00 90.19 105 ASN A N 1
ATOM 787 C CA . ASN A 1 105 ? 13.152 -8.563 12.750 1.00 90.19 105 ASN A CA 1
ATOM 788 C C . ASN A 1 105 ? 12.053 -7.771 13.494 1.00 90.19 105 ASN A C 1
ATOM 790 O O . ASN A 1 105 ? 12.279 -7.179 14.552 1.00 90.19 105 ASN A O 1
ATOM 794 N N . ARG A 1 106 ? 10.845 -7.741 12.924 1.00 88.50 106 ARG A N 1
ATOM 795 C CA . ARG A 1 106 ? 9.640 -7.160 13.527 1.00 88.50 106 ARG A CA 1
ATOM 796 C C . ARG A 1 106 ? 8.544 -8.214 13.652 1.00 88.50 106 ARG A C 1
ATOM 798 O O . ARG A 1 106 ? 8.499 -9.184 12.905 1.00 88.50 106 ARG A O 1
ATOM 805 N N . GLN A 1 107 ? 7.653 -8.015 14.617 1.00 89.75 107 GLN A N 1
ATOM 806 C CA . GLN A 1 107 ? 6.503 -8.889 14.850 1.00 89.75 107 GLN A CA 1
ATOM 807 C C . GLN A 1 107 ? 5.230 -8.251 14.291 1.00 89.75 107 GLN A C 1
ATOM 809 O O . GLN A 1 107 ? 5.081 -7.028 14.294 1.00 89.75 107 GLN A O 1
ATOM 814 N N . GLN A 1 108 ? 4.311 -9.086 13.812 1.00 89.81 108 GLN A N 1
ATOM 815 C CA . GLN A 1 108 ? 2.991 -8.652 13.370 1.00 89.81 108 GLN A CA 1
ATOM 816 C C . GLN A 1 108 ? 2.139 -8.255 14.579 1.00 89.81 108 GLN A C 1
ATOM 818 O O . GLN A 1 108 ? 2.050 -9.003 15.552 1.00 89.81 108 GLN A O 1
ATOM 823 N N . ALA A 1 109 ? 1.515 -7.077 14.523 1.00 91.88 109 ALA A N 1
ATOM 824 C CA . ALA A 1 109 ? 0.620 -6.632 15.583 1.00 91.88 109 ALA A CA 1
ATOM 825 C C . ALA A 1 109 ? -0.687 -7.437 15.590 1.00 91.88 109 ALA A C 1
ATOM 827 O O . ALA A 1 109 ? -1.204 -7.830 14.543 1.00 91.88 109 ALA A O 1
ATOM 828 N N . ALA A 1 110 ? -1.236 -7.610 16.788 1.00 91.75 110 ALA A N 1
ATOM 829 C CA . ALA A 1 110 ? -2.539 -8.202 17.055 1.00 91.75 110 ALA A CA 1
ATOM 830 C C . ALA A 1 110 ? -3.302 -7.312 18.058 1.00 91.75 110 ALA A C 1
ATOM 832 O O . ALA A 1 110 ? -2.670 -6.496 18.737 1.00 91.75 110 ALA A O 1
ATOM 833 N N . PRO A 1 111 ? -4.637 -7.446 18.177 1.00 93.56 111 PRO A N 1
ATOM 834 C CA . PRO A 1 111 ? -5.399 -6.769 19.221 1.00 93.56 111 PRO A CA 1
ATOM 835 C C . PRO A 1 111 ? -4.880 -7.135 20.618 1.00 93.56 111 PRO A C 1
ATOM 837 O O . PRO A 1 111 ? -4.627 -8.306 20.908 1.00 93.56 111 PRO A O 1
ATOM 840 N N . SER A 1 112 ? -4.740 -6.141 21.493 1.00 94.81 112 SER A N 1
ATOM 841 C CA . SER A 1 112 ? -4.373 -6.343 22.892 1.00 94.81 112 SER A CA 1
ATOM 842 C C . SER A 1 112 ? -5.487 -7.070 23.652 1.00 94.81 112 SER A C 1
ATOM 844 O O . SER A 1 112 ? -6.661 -7.030 23.275 1.00 94.81 112 SER A O 1
ATOM 846 N N . ALA A 1 113 ? -5.133 -7.747 24.748 1.00 96.00 113 ALA A N 1
ATOM 847 C CA . ALA A 1 113 ? -6.109 -8.473 25.565 1.00 96.00 113 ALA A CA 1
ATOM 848 C C . ALA A 1 113 ? -7.198 -7.543 26.138 1.00 96.00 113 ALA A C 1
ATOM 850 O O . ALA A 1 113 ? -8.363 -7.933 26.217 1.00 96.00 113 ALA A O 1
ATOM 851 N N . GLU A 1 114 ? -6.832 -6.302 26.479 1.00 96.31 114 GLU A N 1
ATOM 852 C CA . GLU A 1 114 ? -7.765 -5.262 26.925 1.00 96.31 114 GLU A CA 1
ATOM 853 C C . GLU A 1 114 ? -8.726 -4.856 25.799 1.00 96.31 114 GLU A C 1
ATOM 855 O O . GLU A 1 114 ? -9.943 -4.897 25.985 1.00 96.31 114 GLU A O 1
ATOM 860 N N . ALA A 1 115 ? -8.201 -4.554 24.606 1.00 95.69 115 ALA A N 1
ATOM 861 C CA . ALA A 1 115 ? -9.015 -4.222 23.442 1.00 95.69 115 ALA A CA 1
ATOM 862 C C . ALA A 1 115 ? -9.972 -5.352 23.042 1.00 95.69 115 ALA A C 1
ATOM 864 O O . ALA A 1 115 ? -11.120 -5.083 22.694 1.00 95.69 115 ALA A O 1
ATOM 865 N N . LEU A 1 116 ? -9.529 -6.611 23.124 1.00 96.31 116 LEU A N 1
ATOM 866 C CA . LEU A 1 116 ? -10.360 -7.775 22.820 1.00 96.31 116 LEU A CA 1
ATOM 867 C C . LEU A 1 116 ? -11.483 -7.964 23.855 1.00 96.31 116 LEU A C 1
ATOM 869 O O . LEU A 1 116 ? -12.622 -8.233 23.479 1.00 96.31 116 LEU A O 1
ATOM 873 N N . ALA A 1 117 ? -11.200 -7.776 25.149 1.00 97.12 117 ALA A N 1
ATOM 874 C CA . ALA A 1 117 ? -12.213 -7.835 26.206 1.00 97.12 117 ALA A CA 1
ATOM 875 C C . ALA A 1 117 ? -13.244 -6.694 26.092 1.00 97.12 117 ALA A C 1
ATOM 877 O O . ALA A 1 117 ? -14.454 -6.924 26.213 1.00 97.12 117 ALA A O 1
ATOM 878 N N . ALA A 1 118 ? -12.775 -5.478 25.798 1.00 97.50 118 ALA A N 1
ATOM 879 C CA . ALA A 1 118 ? -13.622 -4.321 25.529 1.00 97.50 118 ALA A CA 1
ATOM 880 C C . ALA A 1 118 ? -14.505 -4.545 24.291 1.00 97.50 118 ALA A C 1
ATOM 882 O O . ALA A 1 118 ? -15.719 -4.348 24.356 1.00 97.50 118 ALA A O 1
ATOM 883 N N . TYR A 1 119 ? -13.927 -5.043 23.193 1.00 96.50 119 TYR A N 1
ATOM 884 C CA . TYR A 1 119 ? -14.660 -5.398 21.978 1.00 96.50 119 TYR A CA 1
ATOM 885 C C . TYR A 1 119 ? -15.736 -6.461 22.241 1.00 96.50 119 TYR A C 1
ATOM 887 O O . TYR A 1 119 ? -16.881 -6.264 21.842 1.00 96.50 119 TYR A O 1
ATOM 895 N N . ASN A 1 120 ? -15.410 -7.547 22.952 1.00 96.81 120 ASN A N 1
ATOM 896 C CA . ASN A 1 120 ? -16.365 -8.617 23.264 1.00 96.81 120 ASN A CA 1
ATOM 897 C C . ASN A 1 120 ? -17.569 -8.100 24.073 1.00 96.81 120 ASN A C 1
ATOM 899 O O . ASN A 1 120 ? -18.705 -8.509 23.836 1.00 96.81 120 ASN A O 1
ATOM 903 N N . THR A 1 121 ? -17.332 -7.157 24.989 1.00 97.44 121 THR A N 1
ATOM 904 C CA . THR A 1 121 ? -18.397 -6.469 25.737 1.00 97.44 121 THR A CA 1
ATOM 905 C C . THR A 1 121 ? -19.212 -5.550 24.821 1.00 97.44 121 THR A C 1
ATOM 907 O O . THR A 1 121 ? -20.443 -5.541 24.867 1.00 97.44 121 THR A O 1
ATOM 910 N N . TRP A 1 122 ? -18.535 -4.798 23.949 1.00 96.50 122 TRP A N 1
ATOM 911 C CA . TRP A 1 122 ? -19.165 -3.867 23.018 1.00 96.50 122 TRP A CA 1
ATOM 912 C C . TRP A 1 122 ? -20.054 -4.569 21.987 1.00 96.50 122 TRP A C 1
ATOM 914 O O . TRP A 1 122 ? -21.194 -4.147 21.809 1.00 96.50 122 TRP A O 1
ATOM 924 N N . VAL A 1 123 ? -19.585 -5.634 21.329 1.00 96.62 123 VAL A N 1
ATOM 925 C CA . VAL A 1 123 ? -20.348 -6.347 20.286 1.00 96.62 123 VAL A CA 1
ATOM 926 C C . VAL A 1 123 ? -21.586 -7.046 20.849 1.00 96.62 123 VAL A C 1
ATOM 928 O O . VAL A 1 123 ? -22.623 -7.050 20.194 1.00 96.62 123 VAL A O 1
ATOM 931 N N . ALA A 1 124 ? -21.529 -7.543 22.090 1.00 97.19 124 ALA A N 1
ATOM 932 C CA . ALA A 1 124 ? -22.687 -8.133 22.763 1.00 97.19 124 ALA A CA 1
ATOM 933 C C . ALA A 1 124 ? -23.824 -7.115 22.992 1.00 97.19 124 ALA A C 1
ATOM 935 O O . ALA A 1 124 ? -24.997 -7.465 22.882 1.00 97.19 124 ALA A O 1
ATOM 936 N N . ALA A 1 125 ? -23.486 -5.851 23.273 1.00 97.38 125 ALA A N 1
ATOM 937 C CA . ALA A 1 125 ? -24.456 -4.764 23.427 1.00 97.38 125 ALA A CA 1
ATOM 938 C C . ALA A 1 125 ? -24.784 -4.032 22.107 1.00 97.38 125 ALA A C 1
ATOM 940 O O . ALA A 1 125 ? -25.813 -3.367 22.006 1.00 97.38 125 ALA A O 1
ATOM 941 N N . ASN A 1 126 ? -23.911 -4.128 21.100 1.00 97.38 126 ASN A N 1
ATOM 942 C CA . ASN A 1 126 ? -23.982 -3.388 19.838 1.00 97.38 126 ASN A CA 1
ATOM 943 C C . ASN A 1 126 ? -23.649 -4.317 18.648 1.00 97.38 126 ASN A C 1
ATOM 945 O O . ASN A 1 126 ? -22.630 -4.113 17.979 1.00 97.38 126 ASN A O 1
ATOM 949 N N . PRO A 1 127 ? -24.477 -5.341 18.360 1.00 96.25 127 PRO A N 1
ATOM 950 C CA . PRO A 1 127 ? -24.216 -6.280 17.264 1.00 96.25 127 PRO A CA 1
ATOM 951 C C . PRO A 1 127 ? -24.263 -5.601 15.887 1.00 96.25 127 PRO A C 1
ATOM 953 O O . PRO A 1 127 ? -23.632 -6.063 14.943 1.00 96.25 127 PRO A O 1
ATOM 956 N N . GLN A 1 128 ? -24.976 -4.479 15.772 1.00 97.31 128 GLN A N 1
ATOM 957 C CA . GLN A 1 128 ? -24.958 -3.612 14.595 1.00 97.31 128 GLN A CA 1
ATOM 958 C C . GLN A 1 128 ? -24.120 -2.358 14.862 1.00 97.31 128 GLN A C 1
ATOM 960 O O . GLN A 1 128 ? -24.076 -1.837 15.981 1.00 97.31 128 GLN A O 1
ATOM 965 N N . THR A 1 129 ? -23.460 -1.862 13.821 1.00 95.31 129 THR A N 1
ATOM 966 C CA . THR A 1 129 ? -22.543 -0.726 13.904 1.00 95.31 129 THR A CA 1
ATOM 967 C C . THR A 1 129 ? -23.292 0.589 14.094 1.00 95.31 129 THR A C 1
ATOM 969 O O . THR A 1 129 ? -24.251 0.865 13.379 1.00 95.31 129 THR A O 1
ATOM 972 N N . LYS A 1 130 ? -22.805 1.448 14.996 1.00 95.00 130 LYS A N 1
ATOM 973 C CA . LYS A 1 130 ? -23.384 2.784 15.238 1.00 95.00 130 LYS A CA 1
ATOM 974 C C . LYS A 1 130 ? -22.867 3.883 14.307 1.00 95.00 130 LYS A C 1
ATOM 976 O O . LYS A 1 130 ? -23.616 4.786 13.965 1.00 95.00 130 LYS A O 1
ATOM 981 N N . ASN A 1 131 ? -21.578 3.843 13.967 1.00 92.62 131 ASN A N 1
ATOM 982 C CA . ASN A 1 131 ? -20.885 4.936 13.281 1.00 92.62 131 ASN A CA 1
ATOM 983 C C . ASN A 1 131 ? -19.758 4.389 12.390 1.00 92.62 131 ASN A C 1
ATOM 985 O O . ASN A 1 131 ? -18.570 4.527 12.689 1.00 92.62 131 ASN A O 1
ATOM 989 N N . VAL A 1 132 ? -20.153 3.670 11.340 1.00 94.12 132 VAL A N 1
ATOM 990 C CA . VAL A 1 132 ? -19.256 3.182 10.289 1.00 94.12 132 VAL A CA 1
ATOM 991 C C . VAL A 1 132 ? -19.625 3.928 9.018 1.00 94.12 132 VAL A C 1
ATOM 993 O O . VAL A 1 132 ? -20.755 3.849 8.550 1.00 94.12 132 VAL A O 1
ATOM 996 N N . GLU A 1 133 ? -18.673 4.718 8.528 1.00 90.94 133 GLU A N 1
ATOM 997 C CA . GLU A 1 133 ? -18.875 5.658 7.419 1.00 90.94 133 GLU A CA 1
ATOM 998 C C . GLU A 1 133 ? -18.269 5.145 6.105 1.00 90.94 133 GLU A C 1
ATOM 1000 O O . GLU A 1 133 ? -18.760 5.479 5.036 1.00 90.94 133 GLU A O 1
ATOM 1005 N N . VAL A 1 134 ? -17.180 4.364 6.174 1.00 95.56 134 VAL A N 1
ATOM 1006 C CA . VAL A 1 134 ? -16.369 4.010 4.993 1.00 95.56 134 VAL A CA 1
ATOM 1007 C C . VAL A 1 134 ? -16.599 2.565 4.549 1.00 95.56 134 VAL A C 1
ATOM 1009 O O . VAL A 1 134 ? -16.957 2.333 3.400 1.00 95.56 134 VAL A O 1
ATOM 1012 N N . LEU A 1 135 ? -16.423 1.574 5.434 1.00 95.19 135 LEU A N 1
ATOM 1013 C CA . LEU A 1 135 ? -16.483 0.157 5.036 1.00 95.19 135 LEU A CA 1
ATOM 1014 C C . LEU A 1 135 ? -17.858 -0.254 4.486 1.00 95.19 135 LEU A C 1
ATOM 1016 O O . LEU A 1 135 ? -17.928 -1.025 3.539 1.00 95.19 135 LEU A O 1
ATOM 1020 N N . ASN A 1 136 ? -18.952 0.285 5.023 1.00 92.56 136 ASN A N 1
ATOM 1021 C CA . ASN A 1 136 ? -20.300 0.006 4.521 1.00 92.56 136 ASN A CA 1
ATOM 1022 C C . ASN A 1 136 ? -20.598 0.673 3.166 1.00 92.56 136 ASN A C 1
ATOM 1024 O O . ASN A 1 136 ? -21.291 0.070 2.352 1.00 92.56 136 ASN A O 1
ATOM 1028 N N . GLN A 1 137 ? -20.062 1.870 2.905 1.00 93.94 137 GLN A N 1
ATOM 1029 C CA . GLN A 1 137 ? -20.184 2.543 1.606 1.00 93.94 137 GLN A CA 1
ATOM 1030 C C . GLN A 1 137 ? -19.349 1.851 0.524 1.00 93.94 137 GLN A C 1
ATOM 1032 O O . GLN A 1 137 ? -19.830 1.647 -0.583 1.00 93.94 137 GLN A O 1
ATOM 1037 N N . TYR A 1 138 ? -18.110 1.473 0.846 1.00 95.75 138 TYR A N 1
ATOM 1038 C CA . TYR A 1 138 ? -17.167 0.922 -0.130 1.00 95.75 138 TYR A CA 1
ATOM 1039 C C . TYR A 1 138 ? -17.259 -0.591 -0.313 1.00 95.75 138 TYR A C 1
ATOM 1041 O O . TYR A 1 138 ? -16.952 -1.074 -1.395 1.00 95.75 138 TYR A O 1
ATOM 1049 N N . LEU A 1 139 ? -17.660 -1.348 0.709 1.00 94.31 139 LEU A N 1
ATOM 1050 C CA . LEU A 1 139 ? -17.677 -2.820 0.689 1.00 94.31 139 LEU A CA 1
ATOM 1051 C C . LEU A 1 139 ? -19.081 -3.399 0.956 1.00 94.31 139 LEU A C 1
ATOM 1053 O O . LEU A 1 139 ? -19.279 -4.615 0.970 1.00 94.31 139 LEU A O 1
ATOM 1057 N N . GLY A 1 140 ? -20.080 -2.533 1.141 1.00 93.50 140 GLY A N 1
ATOM 1058 C CA . GLY A 1 140 ? -21.491 -2.892 1.233 1.00 93.50 140 GLY A CA 1
ATOM 1059 C C . GLY A 1 140 ? -22.006 -3.238 2.634 1.00 93.50 140 GLY A C 1
ATOM 1060 O O . GLY A 1 140 ? -21.289 -3.275 3.637 1.00 93.50 140 GLY A O 1
ATOM 1061 N N . ALA A 1 141 ? -23.309 -3.530 2.689 1.00 93.38 141 ALA A N 1
ATOM 1062 C CA . ALA A 1 141 ? -24.099 -3.646 3.918 1.00 93.38 141 ALA A CA 1
ATOM 1063 C C . ALA A 1 141 ? -23.649 -4.739 4.910 1.00 93.38 141 ALA A C 1
ATOM 1065 O O . ALA A 1 141 ? -24.064 -4.700 6.067 1.00 93.38 141 ALA A O 1
ATOM 1066 N N . LYS A 1 142 ? -22.772 -5.671 4.507 1.00 94.00 142 LYS A N 1
ATOM 1067 C CA . LYS A 1 142 ? -22.099 -6.621 5.413 1.00 94.00 142 LYS A CA 1
ATOM 1068 C C . LYS A 1 142 ? -21.419 -5.896 6.582 1.00 94.00 142 LYS A C 1
ATOM 1070 O O . LYS A 1 142 ? -21.458 -6.378 7.706 1.00 94.00 142 LYS A O 1
ATOM 1075 N N . TYR A 1 143 ? -20.859 -4.711 6.336 1.00 95.38 143 TYR A N 1
ATOM 1076 C CA . TYR A 1 143 ? -20.172 -3.901 7.346 1.00 95.38 143 TYR A CA 1
ATOM 1077 C C . TYR A 1 143 ? -21.095 -3.029 8.207 1.00 95.38 143 TYR A C 1
ATOM 1079 O O . TYR A 1 143 ? -20.604 -2.186 8.952 1.00 95.38 143 TYR A O 1
ATOM 1087 N N . ASN A 1 144 ? -22.413 -3.253 8.147 1.00 95.12 144 ASN A N 1
ATOM 1088 C CA . ASN A 1 144 ? -23.333 -2.807 9.196 1.00 95.12 144 ASN A CA 1
ATOM 1089 C C . ASN A 1 144 ? -23.307 -3.749 10.420 1.00 95.12 144 ASN A C 1
ATOM 1091 O O . ASN A 1 144 ? -23.847 -3.408 11.471 1.00 95.12 144 ASN A O 1
ATOM 1095 N N . ASP A 1 145 ? -22.673 -4.922 10.301 1.00 96.81 145 ASP A N 1
ATOM 1096 C CA . ASP A 1 145 ? -22.422 -5.849 11.402 1.00 96.81 145 ASP A CA 1
ATOM 1097 C C . ASP A 1 145 ? -21.086 -5.545 12.107 1.00 96.81 145 ASP A C 1
ATOM 1099 O O . ASP A 1 145 ? -20.033 -5.383 11.478 1.00 96.81 145 ASP A O 1
ATOM 1103 N N . THR A 1 146 ? -21.121 -5.468 13.439 1.00 96.81 146 THR A N 1
ATOM 1104 C CA . THR A 1 146 ? -19.955 -5.099 14.257 1.00 96.81 146 THR A CA 1
ATOM 1105 C C . THR A 1 146 ? -18.857 -6.172 14.229 1.00 96.81 146 THR A C 1
ATOM 1107 O O . THR A 1 146 ? -17.674 -5.830 14.311 1.00 96.81 146 THR A O 1
ATOM 1110 N N . ALA A 1 147 ? -19.206 -7.453 14.058 1.00 96.12 147 ALA A N 1
ATOM 1111 C CA . ALA A 1 147 ? -18.229 -8.533 13.951 1.00 96.12 147 ALA A CA 1
ATOM 1112 C C . ALA A 1 147 ? -17.570 -8.588 12.564 1.00 96.12 147 ALA A C 1
ATOM 1114 O O . ALA A 1 147 ? -16.369 -8.845 12.478 1.00 96.12 147 ALA A O 1
ATOM 1115 N N . ALA A 1 148 ? -18.292 -8.257 11.489 1.00 95.38 148 ALA A N 1
ATOM 1116 C CA . ALA A 1 148 ? -17.705 -8.084 10.159 1.00 95.38 148 ALA A CA 1
ATOM 1117 C C . ALA A 1 148 ? -16.644 -6.968 10.141 1.00 95.38 148 ALA A C 1
ATOM 1119 O O . ALA A 1 148 ? -15.541 -7.167 9.625 1.00 95.38 148 ALA A O 1
ATOM 1120 N N . VAL A 1 149 ? -16.934 -5.821 10.770 1.00 95.75 149 VAL A N 1
ATOM 1121 C CA . VAL A 1 149 ? -15.963 -4.723 10.926 1.00 95.75 149 VAL A CA 1
ATOM 1122 C C . VAL A 1 149 ? -14.753 -5.164 11.747 1.00 95.75 149 VAL A C 1
ATOM 1124 O O . VAL A 1 149 ? -13.622 -4.914 11.334 1.00 95.75 149 VAL A O 1
ATOM 1127 N N . PHE A 1 150 ? -14.953 -5.862 12.869 1.00 95.00 150 PHE A N 1
ATOM 1128 C CA . PHE A 1 150 ? -13.838 -6.402 13.652 1.00 95.00 150 PHE A CA 1
ATOM 1129 C C . PHE A 1 150 ? -12.990 -7.403 12.856 1.00 95.00 150 PHE A C 1
ATOM 1131 O O . PHE A 1 150 ? -11.762 -7.362 12.944 1.00 95.00 150 PHE A O 1
ATOM 1138 N N . GLY A 1 151 ? -13.612 -8.256 12.037 1.00 92.12 151 GLY A N 1
ATOM 1139 C CA . GLY A 1 151 ? -12.918 -9.168 11.126 1.00 92.12 151 GLY A CA 1
ATOM 1140 C C . GLY A 1 151 ? -11.978 -8.427 10.173 1.00 92.12 151 GLY A C 1
ATOM 1141 O O . GLY A 1 151 ? -10.793 -8.740 10.119 1.00 92.12 151 GLY A O 1
ATOM 1142 N N . PHE A 1 152 ? -12.461 -7.379 9.499 1.00 92.00 152 PHE A N 1
ATOM 1143 C CA . PHE A 1 152 ? -11.623 -6.545 8.627 1.00 92.00 152 PHE A CA 1
ATOM 1144 C C . PHE A 1 152 ? -10.501 -5.831 9.399 1.00 92.00 152 PHE A C 1
ATOM 1146 O O . PHE A 1 152 ? -9.341 -5.836 8.977 1.00 92.00 152 PHE A O 1
ATOM 1153 N N . MET A 1 153 ? -10.818 -5.243 10.558 1.00 92.56 153 MET A N 1
ATOM 1154 C CA . MET A 1 153 ? -9.828 -4.518 11.359 1.00 92.56 153 MET A CA 1
ATOM 1155 C C . MET A 1 153 ? -8.728 -5.442 11.891 1.00 92.56 153 MET A C 1
ATOM 1157 O O . MET A 1 153 ? -7.556 -5.079 11.836 1.00 92.56 153 MET A O 1
ATOM 1161 N N . SER A 1 154 ? -9.077 -6.635 12.373 1.00 89.81 154 SER A N 1
ATOM 1162 C CA . SER A 1 154 ? -8.117 -7.608 12.909 1.00 89.81 154 SER A CA 1
ATOM 1163 C C . SER A 1 154 ? -7.304 -8.319 11.821 1.00 89.81 154 SER A C 1
ATOM 1165 O O . SER A 1 154 ? -6.119 -8.564 12.037 1.00 89.81 154 SER A O 1
ATOM 1167 N N . ALA A 1 155 ? -7.890 -8.600 10.652 1.00 86.12 155 ALA A N 1
ATOM 1168 C CA . ALA A 1 155 ? -7.200 -9.271 9.548 1.00 86.12 155 ALA A CA 1
ATOM 1169 C C . ALA A 1 155 ? -6.268 -8.345 8.747 1.00 86.12 155 ALA A C 1
ATOM 1171 O O . ALA A 1 155 ? -5.194 -8.781 8.333 1.00 86.12 155 ALA A O 1
ATOM 1172 N N . TYR A 1 156 ? -6.653 -7.081 8.528 1.00 87.12 156 TYR A N 1
ATOM 1173 C CA . TYR A 1 156 ? -5.958 -6.193 7.583 1.00 87.12 156 TYR A CA 1
ATOM 1174 C C . TYR A 1 156 ? -5.425 -4.907 8.227 1.00 87.12 156 TYR A C 1
ATOM 1176 O O . TYR A 1 156 ? -4.283 -4.513 7.973 1.00 87.12 156 TYR A O 1
ATOM 1184 N N . PHE A 1 157 ? -6.220 -4.250 9.078 1.00 91.19 157 PHE A N 1
ATOM 1185 C CA . PHE A 1 157 ? -5.881 -2.918 9.593 1.00 91.19 157 PHE A CA 1
ATOM 1186 C C . PHE A 1 157 ? -4.830 -2.964 10.712 1.00 91.19 157 PHE A C 1
ATOM 1188 O O . PHE A 1 157 ? -3.759 -2.373 10.583 1.00 91.19 157 PHE A O 1
ATOM 1195 N N . VAL A 1 158 ? -5.110 -3.699 11.792 1.00 92.44 158 VAL A N 1
ATOM 1196 C CA . VAL A 1 158 ? -4.228 -3.898 12.956 1.00 92.44 158 VAL A CA 1
ATOM 1197 C C . VAL A 1 158 ? -2.840 -4.408 12.547 1.00 92.44 158 VAL A C 1
ATOM 1199 O O . VAL A 1 158 ? -1.859 -3.737 12.883 1.00 92.44 158 VAL A O 1
ATOM 1202 N N . PRO A 1 159 ? -2.700 -5.518 11.790 1.00 90.38 159 PRO A N 1
ATOM 1203 C CA . PRO A 1 159 ? -1.382 -6.002 11.388 1.00 90.38 159 PRO A CA 1
ATOM 1204 C C . PRO A 1 159 ? -0.709 -5.074 10.370 1.00 90.38 159 PRO A C 1
ATOM 1206 O O . PRO A 1 159 ? 0.500 -4.861 10.450 1.00 90.38 159 PRO A O 1
ATOM 1209 N N . GLY A 1 160 ? -1.476 -4.469 9.453 1.00 91.19 160 GLY A N 1
ATOM 1210 C CA . GLY A 1 160 ? -0.947 -3.572 8.428 1.00 91.19 160 GLY A CA 1
ATOM 1211 C C . GLY A 1 160 ? -0.374 -2.271 8.992 1.00 91.19 160 GLY A C 1
ATOM 1212 O O . GLY A 1 160 ? 0.733 -1.887 8.624 1.00 91.19 160 GLY A O 1
ATOM 1213 N N . VAL A 1 161 ? -1.086 -1.621 9.918 1.00 92.62 161 VAL A N 1
ATOM 1214 C CA . VAL A 1 161 ? -0.655 -0.383 10.601 1.00 92.62 161 VAL A CA 1
ATOM 1215 C C . VAL A 1 161 ? 0.257 -0.678 11.802 1.00 92.62 161 VAL A C 1
ATOM 1217 O O . VAL A 1 161 ? 1.009 0.188 12.238 1.00 92.62 161 VAL A O 1
ATOM 1220 N N . GLY A 1 162 ? 0.251 -1.904 12.328 1.00 92.81 162 GLY A N 1
ATOM 1221 C CA . GLY A 1 162 ? 1.098 -2.299 13.452 1.00 92.81 162 GLY A CA 1
ATOM 1222 C C . GLY A 1 162 ? 0.656 -1.709 14.792 1.00 92.81 162 GLY A C 1
ATOM 1223 O O . GLY A 1 162 ? 1.511 -1.377 15.608 1.00 92.81 162 GLY A O 1
ATOM 1224 N N . GLN A 1 163 ? -0.649 -1.503 15.002 1.00 94.12 163 GLN A N 1
ATOM 1225 C CA . GLN A 1 163 ? -1.217 -0.900 16.217 1.00 94.12 163 GLN A CA 1
ATOM 1226 C C . GLN A 1 163 ? -2.486 -1.633 16.655 1.00 94.12 163 GLN A C 1
ATOM 1228 O O . GLN A 1 163 ? -3.281 -2.050 15.815 1.00 94.12 163 GLN A O 1
ATOM 1233 N N . SER A 1 164 ? -2.693 -1.748 17.968 1.00 94.81 164 SER A N 1
ATOM 1234 C CA . SER A 1 164 ? -3.916 -2.312 18.552 1.00 94.81 164 SER A CA 1
ATOM 1235 C C . SER A 1 164 ? -5.074 -1.295 18.568 1.00 94.81 164 SER A C 1
ATOM 1237 O O . SER A 1 164 ? -4.879 -0.099 18.337 1.00 94.81 164 SER A O 1
ATOM 1239 N N . CYS A 1 165 ? -6.301 -1.767 18.809 1.00 95.62 165 CYS A N 1
ATOM 1240 C CA . CYS A 1 165 ? -7.544 -1.007 18.658 1.00 95.62 165 CYS A CA 1
ATOM 1241 C C . CYS A 1 165 ? -7.562 0.310 19.454 1.00 95.62 165 CYS A C 1
ATOM 1243 O O . CYS A 1 165 ? -8.034 1.323 18.944 1.00 95.62 165 CYS A O 1
ATOM 1245 N N . GLU A 1 166 ? -7.011 0.322 20.667 1.00 95.75 166 GLU A N 1
ATOM 1246 C CA . GLU A 1 166 ? -6.892 1.474 21.567 1.00 95.75 166 GLU A CA 1
ATOM 1247 C C . GLU A 1 166 ? -6.071 2.640 20.993 1.00 95.75 166 GLU A C 1
ATOM 1249 O O . GLU A 1 166 ? -6.201 3.770 21.468 1.00 95.75 166 GLU A O 1
ATOM 1254 N N . TYR A 1 167 ? -5.279 2.419 19.939 1.00 95.56 167 TYR A N 1
ATOM 1255 C CA . TYR A 1 167 ? -4.600 3.495 19.213 1.00 95.56 167 TYR A CA 1
ATOM 1256 C C . TYR A 1 167 ? -5.591 4.417 18.479 1.00 95.56 167 TYR A C 1
ATOM 1258 O O . TYR A 1 167 ? -5.383 5.630 18.415 1.00 95.56 167 TYR A O 1
ATOM 1266 N N . CYS A 1 168 ? -6.694 3.857 17.967 1.00 95.69 168 CYS A N 1
ATOM 1267 C CA . CYS A 1 168 ? -7.735 4.585 17.229 1.00 95.69 168 CYS A CA 1
ATOM 1268 C C . CYS A 1 168 ? -9.059 4.706 17.995 1.00 95.69 168 CYS A C 1
ATOM 1270 O O . CYS A 1 168 ? -9.807 5.649 17.766 1.00 95.69 168 CYS A O 1
ATOM 1272 N N . HIS A 1 169 ? -9.374 3.783 18.901 1.00 97.06 169 HIS A N 1
ATOM 1273 C CA . HIS A 1 169 ? -10.675 3.720 19.566 1.00 97.06 169 HIS A CA 1
ATOM 1274 C C . HIS A 1 169 ? -10.610 4.124 21.036 1.00 97.06 169 HIS A C 1
ATOM 1276 O O . HIS A 1 169 ? -9.637 3.863 21.749 1.00 97.06 169 HIS A O 1
ATOM 1282 N N . ASN A 1 170 ? -11.687 4.749 21.496 1.00 96.69 170 ASN A N 1
ATOM 1283 C CA . ASN A 1 170 ? -12.089 4.717 22.891 1.00 96.69 170 ASN A CA 1
ATOM 1284 C C . ASN A 1 170 ? -12.610 3.291 23.176 1.00 96.69 170 ASN A C 1
ATOM 1286 O O . ASN A 1 170 ? -13.436 2.783 22.420 1.00 96.69 170 ASN A O 1
ATOM 1290 N N . LEU A 1 171 ? -12.087 2.613 24.204 1.00 96.31 171 LEU A N 1
ATOM 1291 C CA . LEU A 1 171 ? -12.471 1.224 24.499 1.00 96.31 171 LEU A CA 1
ATOM 1292 C C . LEU A 1 171 ? -13.836 1.123 25.205 1.00 96.31 171 LEU A C 1
ATOM 1294 O O . LEU A 1 171 ? -14.453 0.061 25.194 1.00 96.31 171 LEU A O 1
ATOM 1298 N N . GLN A 1 172 ? -14.331 2.221 25.779 1.00 95.69 172 GLN A N 1
ATOM 1299 C CA . GLN A 1 172 ? -15.692 2.342 26.297 1.00 95.69 172 GLN A CA 1
ATOM 1300 C C . GLN A 1 172 ? -16.709 2.672 25.183 1.00 95.69 172 GLN A C 1
ATOM 1302 O O . GLN A 1 172 ? -17.876 2.296 25.299 1.00 95.69 172 GLN A O 1
ATOM 1307 N N . ASP A 1 173 ? -16.281 3.325 24.095 1.00 96.75 173 ASP A N 1
ATOM 1308 C CA . ASP A 1 173 ? -17.105 3.608 22.911 1.00 96.75 173 ASP A CA 1
ATOM 1309 C C . ASP A 1 173 ? -16.312 3.522 21.593 1.00 96.75 173 ASP A C 1
ATOM 1311 O O . ASP A 1 173 ? -15.715 4.492 21.117 1.00 96.75 173 ASP A O 1
ATOM 1315 N N . PHE A 1 174 ? -16.391 2.367 20.927 1.00 96.31 174 PHE A N 1
ATOM 1316 C CA . PHE A 1 174 ? -15.748 2.155 19.626 1.00 96.31 174 PHE A CA 1
ATOM 1317 C C . PHE A 1 174 ? -16.319 3.059 18.512 1.00 96.31 174 PHE A C 1
ATOM 1319 O O . PHE A 1 174 ? -15.642 3.303 17.504 1.00 96.31 174 PHE A O 1
ATOM 1326 N N . SER A 1 175 ? -17.542 3.577 18.672 1.00 96.19 175 SER A N 1
ATOM 1327 C CA . SER A 1 175 ? -18.202 4.454 17.699 1.00 96.19 175 SER A CA 1
ATOM 1328 C C . SER A 1 175 ? -17.750 5.918 17.783 1.00 96.19 175 SER A C 1
ATOM 1330 O O . SER A 1 175 ? -17.786 6.605 16.756 1.00 96.19 175 SER A O 1
ATOM 1332 N N . SER A 1 176 ? -17.207 6.353 18.928 1.00 96.06 176 SER A N 1
ATOM 1333 C CA . SER A 1 176 ? -16.636 7.693 19.139 1.00 96.06 176 SER A CA 1
ATOM 1334 C C . SER A 1 176 ? -15.563 8.049 18.098 1.00 96.06 176 SER A C 1
ATOM 1336 O O . SER A 1 176 ? -14.754 7.207 17.701 1.00 96.06 176 SER A O 1
ATOM 1338 N N . ASN A 1 177 ? -15.555 9.308 17.649 1.00 92.81 177 ASN A N 1
ATOM 1339 C CA . ASN A 1 177 ? -14.548 9.889 16.746 1.00 92.81 177 ASN A CA 1
ATOM 1340 C C . ASN A 1 177 ? -13.581 10.845 17.489 1.00 92.81 177 ASN A C 1
ATOM 1342 O O . ASN A 1 177 ? -12.898 11.642 16.848 1.00 92.81 177 ASN A O 1
ATOM 1346 N N . GLU A 1 178 ? -13.517 10.768 18.827 1.00 94.75 178 GLU A N 1
ATOM 1347 C CA . GLU A 1 178 ? -12.709 11.659 19.684 1.00 94.75 178 GLU A CA 1
ATOM 1348 C C . GLU A 1 178 ? -11.192 11.574 19.441 1.00 94.75 178 GLU A C 1
ATOM 1350 O O . GLU A 1 178 ? -10.480 12.550 19.666 1.00 94.75 178 GLU A O 1
ATOM 1355 N N . LYS A 1 179 ? -10.685 10.419 18.989 1.00 95.56 179 LYS A N 1
ATOM 1356 C CA . LYS A 1 179 ? -9.255 10.207 18.734 1.00 95.56 179 LYS A CA 1
ATOM 1357 C C . LYS A 1 179 ? -8.894 10.646 17.309 1.00 95.56 179 LYS A C 1
ATOM 1359 O O . LYS A 1 179 ? -9.414 10.052 16.358 1.00 95.56 179 LYS A O 1
ATOM 1364 N N . PRO A 1 180 ? -7.969 11.613 17.121 1.00 94.88 180 PRO A N 1
ATOM 1365 C CA . PRO A 1 180 ? -7.572 12.095 15.795 1.00 94.88 180 PRO A CA 1
ATOM 1366 C C . PRO A 1 180 ? -7.104 10.993 14.839 1.00 94.88 180 PRO A C 1
ATOM 1368 O O . PRO A 1 180 ? -7.491 10.979 13.670 1.00 94.88 180 PRO A O 1
ATOM 1371 N N . THR A 1 181 ? -6.377 10.005 15.366 1.00 94.81 181 THR A N 1
ATOM 1372 C CA . THR A 1 181 ? -5.928 8.794 14.660 1.00 94.81 181 THR A CA 1
ATOM 1373 C C . THR A 1 181 ? -7.056 8.067 13.920 1.00 94.81 181 THR A C 1
ATOM 1375 O O . THR A 1 181 ? -6.834 7.599 12.803 1.00 94.81 181 THR A O 1
ATOM 1378 N N . LYS A 1 182 ? -8.283 8.020 14.466 1.00 95.44 182 LYS A N 1
ATOM 1379 C CA . LYS A 1 182 ? -9.446 7.418 13.788 1.00 95.44 182 LYS A CA 1
ATOM 1380 C C . LYS A 1 182 ? -9.897 8.230 12.571 1.00 95.44 182 LYS A C 1
ATOM 1382 O O . LYS A 1 182 ? -10.276 7.651 11.556 1.00 95.44 182 LYS A O 1
ATOM 1387 N N . ASN A 1 183 ? -9.833 9.558 12.636 1.00 93.25 183 ASN A N 1
ATOM 1388 C CA . ASN A 1 183 ? -10.223 10.433 11.525 1.00 93.25 183 ASN A CA 1
ATOM 1389 C C . ASN A 1 183 ? -9.197 10.375 10.379 1.00 93.25 183 ASN A C 1
ATOM 1391 O O . ASN A 1 183 ? -9.585 10.236 9.214 1.00 93.25 183 ASN A O 1
ATOM 1395 N N . THR A 1 184 ? -7.897 10.341 10.701 1.00 93.19 184 THR A N 1
ATOM 1396 C CA . THR A 1 184 ? -6.840 10.009 9.730 1.00 93.19 184 THR A CA 1
ATOM 1397 C C . THR A 1 184 ? -7.058 8.613 9.131 1.00 93.19 184 THR A C 1
ATOM 1399 O O . THR A 1 184 ? -7.015 8.463 7.913 1.00 93.19 184 THR A O 1
ATOM 1402 N N . ALA A 1 185 ? -7.367 7.597 9.947 1.00 94.88 185 ALA A N 1
ATOM 1403 C CA . ALA A 1 185 ? -7.614 6.228 9.484 1.00 94.88 185 ALA A CA 1
ATOM 1404 C C . ALA A 1 185 ? -8.794 6.117 8.500 1.00 94.88 185 ALA A C 1
ATOM 1406 O O . ALA A 1 185 ? -8.656 5.468 7.463 1.00 94.88 185 ALA A O 1
ATOM 1407 N N . LYS A 1 186 ? -9.929 6.783 8.772 1.00 95.38 186 LYS A N 1
ATOM 1408 C CA . LYS A 1 186 ? -11.068 6.841 7.834 1.00 95.38 186 LYS A CA 1
ATOM 1409 C C . LYS A 1 186 ? -10.662 7.452 6.487 1.00 95.38 186 LYS A C 1
ATOM 1411 O O . LYS A 1 186 ? -10.996 6.902 5.442 1.00 95.38 186 LYS A O 1
ATOM 1416 N N . SER A 1 187 ? -9.901 8.546 6.517 1.00 94.88 187 SER A N 1
ATOM 1417 C CA . SER A 1 187 ? -9.403 9.225 5.311 1.00 94.88 187 SER A CA 1
ATOM 1418 C C . SER A 1 187 ? -8.443 8.337 4.502 1.00 94.88 187 SER A C 1
ATOM 1420 O O . SER A 1 187 ? -8.555 8.242 3.281 1.00 94.88 187 SER A O 1
ATOM 1422 N N . MET A 1 188 ? -7.552 7.606 5.180 1.00 94.38 188 MET A N 1
ATOM 1423 C CA . MET A 1 188 ? -6.637 6.651 4.539 1.00 94.38 188 MET A CA 1
ATOM 1424 C C . MET A 1 188 ? -7.367 5.445 3.923 1.00 94.38 188 MET A C 1
ATOM 1426 O O . MET A 1 188 ? -6.959 4.974 2.862 1.00 94.38 188 MET A O 1
ATOM 1430 N N . LEU A 1 189 ? -8.457 4.960 4.534 1.00 95.44 189 LEU A N 1
ATOM 1431 C CA . LEU A 1 189 ? -9.298 3.906 3.944 1.00 95.44 189 LEU A CA 1
ATOM 1432 C C . LEU A 1 189 ? -9.952 4.372 2.637 1.00 95.44 189 LEU A C 1
ATOM 1434 O O . LEU A 1 189 ? -9.875 3.656 1.643 1.00 95.44 189 LEU A O 1
ATOM 1438 N N . VAL A 1 190 ? -10.516 5.586 2.609 1.00 96.31 190 VAL A N 1
ATOM 1439 C CA . VAL A 1 190 ? -11.075 6.183 1.381 1.00 96.31 190 VAL A CA 1
ATOM 1440 C C . VAL A 1 190 ? -10.017 6.281 0.282 1.00 96.31 190 VAL A C 1
ATOM 1442 O O . VAL A 1 190 ? -10.245 5.793 -0.822 1.00 96.31 190 VAL A O 1
ATOM 1445 N N . MET A 1 191 ? -8.833 6.820 0.596 1.00 94.81 191 MET A N 1
ATOM 1446 C CA . MET A 1 191 ? -7.707 6.855 -0.346 1.00 94.81 191 MET A CA 1
ATOM 1447 C C . MET A 1 191 ? -7.356 5.453 -0.866 1.00 94.81 191 MET A C 1
ATOM 1449 O O . MET A 1 191 ? -7.157 5.281 -2.063 1.00 94.81 191 MET A O 1
ATOM 1453 N N . THR A 1 192 ? -7.288 4.446 0.008 1.00 94.56 192 THR A N 1
ATOM 1454 C C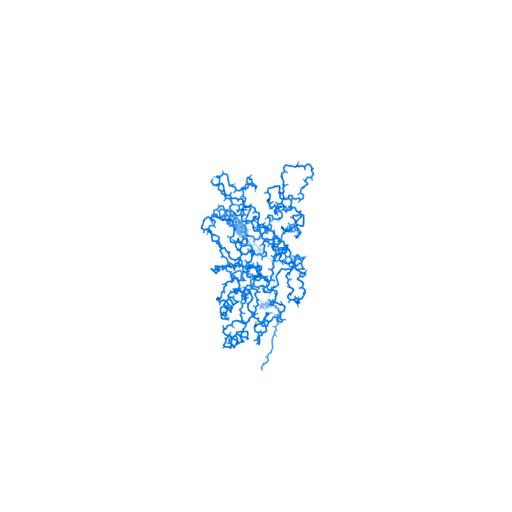A . THR A 1 192 ? -6.936 3.070 -0.386 1.00 94.56 192 THR A CA 1
ATOM 1455 C C . THR A 1 192 ? -7.955 2.498 -1.375 1.00 94.56 192 THR A C 1
ATOM 1457 O O . THR A 1 192 ? -7.566 1.954 -2.406 1.00 94.56 192 THR A O 1
ATOM 1460 N N . PHE A 1 193 ? -9.254 2.666 -1.113 1.00 95.00 193 PHE A N 1
ATOM 1461 C CA . PHE A 1 193 ? -10.305 2.162 -1.998 1.00 95.00 193 PHE A CA 1
ATOM 1462 C C . PHE A 1 193 ? -10.366 2.902 -3.342 1.00 95.00 193 PHE A C 1
ATOM 1464 O O . PHE A 1 193 ? -10.474 2.260 -4.388 1.00 95.00 193 PHE A O 1
ATOM 1471 N N . GLU A 1 194 ? -10.243 4.230 -3.342 1.00 94.69 194 GLU A N 1
ATOM 1472 C CA . GLU A 1 194 ? -10.242 5.020 -4.579 1.00 94.69 194 GLU A CA 1
ATOM 1473 C C . GLU A 1 194 ? -8.996 4.758 -5.437 1.00 94.69 194 GLU A C 1
ATOM 1475 O O . GLU A 1 194 ? -9.106 4.591 -6.652 1.00 94.69 194 GLU A O 1
ATOM 1480 N N . LEU A 1 195 ? -7.814 4.615 -4.828 1.00 93.88 195 LEU A N 1
ATOM 1481 C CA . LEU A 1 195 ? -6.599 4.243 -5.557 1.00 93.88 195 LEU A CA 1
ATOM 1482 C C . LEU A 1 195 ? -6.669 2.810 -6.114 1.00 93.88 195 LEU A C 1
ATOM 1484 O O . LEU A 1 195 ? -6.253 2.595 -7.255 1.00 93.88 195 LEU A O 1
ATOM 1488 N N . GLN A 1 196 ? -7.235 1.847 -5.371 1.00 93.69 196 GLN A N 1
ATOM 1489 C CA . GLN A 1 196 ? -7.437 0.478 -5.866 1.00 93.69 196 GLN A CA 1
ATOM 1490 C C . GLN A 1 196 ? -8.335 0.476 -7.110 1.00 93.69 196 GLN A C 1
ATOM 1492 O O . GLN A 1 196 ? -7.963 -0.110 -8.128 1.00 93.69 196 GLN A O 1
ATOM 1497 N N . LYS A 1 197 ? -9.479 1.177 -7.069 1.00 92.50 197 LYS A N 1
ATOM 1498 C CA . LYS A 1 197 ? -10.380 1.306 -8.228 1.00 92.50 197 LYS A CA 1
ATOM 1499 C C . LYS A 1 197 ? -9.704 1.980 -9.422 1.00 92.50 197 LYS A C 1
ATOM 1501 O O . LYS A 1 197 ? -9.784 1.464 -10.533 1.00 92.50 197 LYS A O 1
ATOM 1506 N N . LYS A 1 198 ? -9.052 3.123 -9.191 1.00 91.56 198 LYS A N 1
ATOM 1507 C CA . LYS A 1 198 ? -8.548 4.016 -10.244 1.00 91.56 198 LYS A CA 1
ATOM 1508 C C . LYS A 1 198 ? -7.272 3.526 -10.930 1.00 91.56 198 LYS A C 1
ATOM 1510 O O . LYS A 1 198 ? -7.124 3.766 -12.128 1.00 91.56 198 LYS A O 1
ATOM 1515 N N . TRP A 1 199 ? -6.366 2.881 -10.190 1.00 92.12 199 TRP A N 1
ATOM 1516 C CA . TRP A 1 199 ? -5.013 2.552 -10.666 1.00 92.12 199 TRP A CA 1
ATOM 1517 C C . TRP A 1 199 ? -4.659 1.064 -10.622 1.00 92.12 199 TRP A C 1
ATOM 1519 O O . TRP A 1 199 ? -3.832 0.607 -11.406 1.00 92.12 199 TRP A O 1
ATOM 1529 N N . VAL A 1 200 ? -5.216 0.295 -9.684 1.00 91.56 200 VAL A N 1
ATOM 1530 C CA . VAL A 1 200 ? -4.781 -1.097 -9.470 1.00 91.56 200 VAL A CA 1
ATOM 1531 C C . VAL A 1 200 ? -5.685 -2.075 -10.220 1.00 91.56 200 VAL A C 1
ATOM 1533 O O . VAL A 1 200 ? -5.195 -2.952 -10.926 1.00 91.56 200 VAL A O 1
ATOM 1536 N N . ASN A 1 201 ? -7.004 -1.882 -10.174 1.00 91.00 201 ASN A N 1
ATOM 1537 C CA . ASN A 1 201 ? -7.957 -2.683 -10.950 1.00 91.00 201 ASN A CA 1
ATOM 1538 C C . ASN A 1 201 ? -7.765 -2.493 -12.469 1.00 91.00 201 ASN A C 1
ATOM 1540 O O . ASN A 1 201 ? -7.898 -3.442 -13.250 1.00 91.00 201 ASN A O 1
ATOM 1544 N N . THR A 1 202 ? -7.410 -1.271 -12.866 1.00 90.75 202 THR A N 1
ATOM 1545 C CA . THR A 1 202 ? -7.185 -0.793 -14.240 1.00 90.75 202 THR A CA 1
ATOM 1546 C C . THR A 1 202 ? -5.783 -1.074 -14.783 1.00 90.75 202 THR A C 1
ATOM 1548 O O . THR A 1 202 ? -5.564 -0.860 -15.974 1.00 90.75 202 THR A O 1
ATOM 1551 N N . ILE A 1 203 ? -4.845 -1.571 -13.962 1.00 90.38 203 ILE A N 1
ATOM 1552 C CA . ILE A 1 203 ? -3.448 -1.740 -14.376 1.00 90.38 203 ILE A CA 1
ATOM 1553 C C . ILE A 1 203 ? -3.331 -2.663 -15.612 1.00 90.38 203 ILE A C 1
ATOM 1555 O O . ILE A 1 203 ? -3.857 -3.786 -15.589 1.00 90.38 203 ILE A O 1
ATOM 1559 N N . PRO A 1 204 ? -2.622 -2.243 -16.679 1.00 89.19 204 PRO A N 1
ATOM 1560 C CA . PRO A 1 204 ? -2.362 -3.084 -17.843 1.00 89.19 204 PRO A CA 1
ATOM 1561 C C . PRO A 1 204 ? -1.607 -4.347 -17.462 1.00 89.19 204 PRO A C 1
ATOM 1563 O O . PRO A 1 204 ? -0.561 -4.286 -16.818 1.00 89.19 204 PRO A O 1
ATOM 1566 N N . ARG A 1 205 ? -2.106 -5.504 -17.879 1.00 87.06 205 ARG A N 1
ATOM 1567 C CA . ARG A 1 205 ? -1.528 -6.800 -17.524 1.00 87.06 205 ARG A CA 1
ATOM 1568 C C . ARG A 1 205 ? -1.809 -7.842 -18.606 1.00 87.06 205 ARG A C 1
ATOM 1570 O O . ARG A 1 205 ? -2.843 -7.729 -19.268 1.00 87.06 205 ARG A O 1
ATOM 1577 N N . PRO A 1 206 ? -0.925 -8.840 -18.789 1.00 85.69 206 PRO A N 1
ATOM 1578 C CA . PRO A 1 206 ? -1.228 -9.976 -19.643 1.00 85.69 206 PRO A CA 1
ATOM 1579 C C . PRO A 1 206 ? -2.424 -10.754 -19.084 1.00 85.69 206 PRO A C 1
ATOM 1581 O O . PRO A 1 206 ? -2.708 -10.723 -17.881 1.00 85.69 206 PRO A O 1
ATOM 1584 N N . GLU A 1 207 ? -3.112 -11.475 -19.965 1.00 83.06 207 GLU A N 1
ATOM 1585 C CA . GLU A 1 207 ? -4.208 -12.359 -19.580 1.00 83.06 207 GLU A CA 1
ATOM 1586 C C . GLU A 1 207 ? -3.748 -13.376 -18.519 1.00 83.06 207 GLU A C 1
ATOM 1588 O O . GLU A 1 207 ? -2.629 -13.889 -18.562 1.00 83.06 207 GLU A O 1
ATOM 1593 N N . GLY A 1 208 ? -4.602 -13.630 -17.526 1.00 80.75 208 GLY A N 1
ATOM 1594 C CA . GLY A 1 208 ? -4.307 -14.537 -16.415 1.00 80.75 208 GLY A CA 1
ATOM 1595 C C . GLY A 1 208 ? -3.435 -13.963 -15.289 1.00 80.75 208 GLY A C 1
ATOM 1596 O O . GLY A 1 208 ? -3.359 -14.596 -14.237 1.00 80.75 208 GLY A O 1
ATOM 1597 N N . GLN A 1 209 ? -2.821 -12.777 -15.426 1.00 81.38 209 GLN A N 1
ATOM 1598 C CA . GLN A 1 209 ? -2.136 -12.151 -14.287 1.00 81.38 209 GLN A CA 1
ATOM 1599 C C . GLN A 1 209 ? -3.169 -11.642 -13.256 1.00 81.38 209 GLN A C 1
ATOM 1601 O O . GLN A 1 209 ? -4.108 -10.930 -13.637 1.00 81.38 209 GLN A O 1
ATOM 1606 N N . PRO A 1 210 ? -3.029 -11.980 -11.958 1.00 80.00 210 PRO A N 1
ATOM 1607 C CA . PRO A 1 210 ? -3.989 -11.580 -10.935 1.00 80.00 210 PRO A CA 1
ATOM 1608 C C . PRO A 1 210 ? -3.960 -10.070 -10.665 1.00 80.00 210 PRO A C 1
ATOM 1610 O O . PRO A 1 210 ? -2.951 -9.394 -10.863 1.00 80.00 210 PRO A O 1
ATOM 1613 N N . VAL A 1 211 ? -5.080 -9.554 -10.154 1.00 82.75 211 VAL A N 1
ATOM 1614 C CA . VAL A 1 211 ? -5.143 -8.218 -9.549 1.00 82.75 211 VAL A CA 1
ATOM 1615 C C . VAL A 1 211 ? -4.714 -8.340 -8.094 1.00 82.75 211 VAL A C 1
ATOM 1617 O O . VAL A 1 211 ? -5.292 -9.115 -7.334 1.00 82.75 211 VAL A O 1
ATOM 1620 N N . TYR A 1 212 ? -3.703 -7.573 -7.709 1.00 84.31 212 TYR A N 1
ATOM 1621 C CA . TYR A 1 212 ? -3.273 -7.445 -6.320 1.00 84.31 212 TYR A CA 1
ATOM 1622 C C . TYR A 1 212 ? -4.094 -6.351 -5.627 1.00 84.31 212 TYR A C 1
ATOM 1624 O O . TYR A 1 212 ? -4.604 -5.447 -6.290 1.00 84.31 212 TYR A O 1
ATOM 1632 N N . ASN A 1 213 ? -4.215 -6.407 -4.300 1.00 85.12 213 ASN A N 1
ATOM 1633 C CA . ASN A 1 213 ? -4.891 -5.356 -3.541 1.00 85.12 213 ASN A CA 1
ATOM 1634 C C . ASN A 1 213 ? -3.888 -4.518 -2.757 1.00 85.12 213 ASN A C 1
ATOM 1636 O O . ASN A 1 213 ? -3.081 -5.062 -1.999 1.00 85.12 213 ASN A O 1
ATOM 1640 N N . ILE A 1 214 ? -3.986 -3.196 -2.885 1.00 88.00 214 ILE A N 1
ATOM 1641 C CA . ILE A 1 214 ? -3.319 -2.280 -1.963 1.00 88.00 214 ILE A CA 1
ATOM 1642 C C . ILE A 1 214 ? -4.084 -2.253 -0.642 1.00 88.00 214 ILE A C 1
ATOM 1644 O O . ILE A 1 214 ? -5.303 -2.105 -0.603 1.00 88.00 214 ILE A O 1
ATOM 1648 N N . MET A 1 215 ? -3.356 -2.422 0.454 1.00 88.12 215 MET A N 1
ATOM 1649 C CA . MET A 1 215 ? -3.906 -2.470 1.805 1.00 88.12 215 MET A CA 1
ATOM 1650 C C . MET A 1 215 ? -3.049 -1.643 2.756 1.00 88.12 215 MET A C 1
ATOM 1652 O O . MET A 1 215 ? -1.965 -1.173 2.405 1.00 88.12 215 MET A O 1
ATOM 1656 N N . CYS A 1 216 ? -3.508 -1.500 4.001 1.00 90.75 216 CYS A N 1
ATOM 1657 C CA . CYS A 1 216 ? -2.769 -0.810 5.059 1.00 90.75 216 CYS A CA 1
ATOM 1658 C C . CYS A 1 216 ? -1.316 -1.311 5.144 1.00 90.75 216 CYS A C 1
ATOM 1660 O O . CYS A 1 216 ? -0.391 -0.508 5.225 1.00 90.75 216 CYS A O 1
ATOM 1662 N N . ALA A 1 217 ? -1.131 -2.632 5.049 1.00 90.00 217 ALA A N 1
ATOM 1663 C CA . ALA A 1 217 ? 0.158 -3.317 5.032 1.00 90.00 217 ALA A CA 1
ATOM 1664 C C . ALA A 1 217 ? 1.078 -2.883 3.883 1.00 90.00 217 ALA A C 1
ATOM 1666 O O . ALA A 1 217 ? 2.265 -2.679 4.124 1.00 90.00 217 ALA A O 1
ATOM 1667 N N . SER A 1 218 ? 0.537 -2.674 2.677 1.00 89.75 218 SER A N 1
ATOM 1668 C CA . SER A 1 218 ? 1.317 -2.285 1.500 1.00 89.75 218 SER A CA 1
ATOM 1669 C C . SER A 1 218 ? 2.095 -0.999 1.764 1.00 89.75 218 SER A C 1
ATOM 1671 O O . SER A 1 218 ? 3.277 -0.943 1.465 1.00 89.75 218 SER A O 1
ATOM 1673 N N . CYS A 1 219 ? 1.477 0.009 2.388 1.00 89.25 219 CYS A N 1
ATOM 1674 C CA . CYS A 1 219 ? 2.175 1.234 2.784 1.00 89.25 219 CYS A CA 1
ATOM 1675 C C . CYS A 1 219 ? 2.856 1.094 4.151 1.00 89.25 219 CYS A C 1
ATOM 1677 O O . CYS A 1 219 ? 4.064 1.267 4.250 1.00 89.25 219 CYS A O 1
ATOM 1679 N N . HIS A 1 220 ? 2.115 0.783 5.214 1.00 90.69 220 HIS A N 1
ATOM 1680 C CA . HIS A 1 220 ? 2.610 0.873 6.593 1.00 90.69 220 HIS A CA 1
ATOM 1681 C C . HIS A 1 220 ? 3.536 -0.272 7.017 1.00 90.69 220 HIS A C 1
ATOM 1683 O O . HIS A 1 220 ? 4.385 -0.069 7.886 1.00 90.69 220 HIS A O 1
ATOM 1689 N N . ALA A 1 221 ? 3.369 -1.463 6.438 1.00 89.38 221 ALA A N 1
ATOM 1690 C CA . ALA A 1 221 ? 4.083 -2.699 6.761 1.00 89.38 221 ALA A CA 1
ATOM 1691 C C . ALA A 1 221 ? 4.396 -2.856 8.262 1.00 89.38 221 ALA A C 1
ATOM 1693 O O . ALA A 1 221 ? 5.561 -2.959 8.663 1.00 89.38 221 ALA A O 1
ATOM 1694 N N . GLY A 1 222 ? 3.359 -2.805 9.101 1.00 90.69 222 GLY A N 1
ATOM 1695 C CA . GLY A 1 222 ? 3.434 -2.946 10.555 1.00 90.69 222 GLY A CA 1
ATOM 1696 C C . GLY A 1 222 ? 3.951 -1.718 11.316 1.00 90.69 222 GLY A C 1
ATOM 1697 O O . GLY A 1 222 ? 4.506 -1.893 12.398 1.00 90.69 222 GLY A O 1
ATOM 1698 N N . GLN A 1 223 ? 3.843 -0.500 10.771 1.00 88.56 223 GLN A N 1
ATOM 1699 C CA . GLN A 1 223 ? 4.229 0.749 11.451 1.00 88.56 223 GLN A CA 1
ATOM 1700 C C . GLN A 1 223 ? 3.273 1.919 11.166 1.00 88.56 223 GLN A C 1
ATOM 1702 O O . GLN A 1 223 ? 3.153 2.380 10.031 1.00 88.56 223 GLN A O 1
ATOM 1707 N N . ALA A 1 224 ? 2.694 2.510 12.215 1.00 88.12 224 ALA A N 1
ATOM 1708 C CA . ALA A 1 224 ? 1.804 3.669 12.085 1.00 88.12 224 ALA A CA 1
ATOM 1709 C C . ALA A 1 224 ? 2.507 4.904 11.503 1.00 88.12 224 ALA A C 1
ATOM 1711 O O . ALA A 1 224 ? 1.907 5.651 10.732 1.00 88.12 224 ALA A O 1
ATOM 1712 N N . LYS A 1 225 ? 3.788 5.100 11.836 1.00 82.69 225 LYS A N 1
ATOM 1713 C CA . LYS A 1 225 ? 4.627 6.196 11.336 1.00 82.69 225 LYS A CA 1
ATOM 1714 C C . LYS A 1 225 ? 5.937 5.626 10.795 1.00 82.69 225 LYS A C 1
ATOM 1716 O O . LYS A 1 225 ? 6.849 5.360 11.567 1.00 82.69 225 LYS A O 1
ATOM 1721 N N . PHE A 1 226 ? 6.015 5.444 9.478 1.00 73.62 226 PHE A N 1
ATOM 1722 C CA . PHE A 1 226 ? 7.220 4.959 8.784 1.00 73.62 226 PHE A CA 1
ATOM 1723 C C . PHE A 1 226 ? 7.743 5.949 7.722 1.00 73.62 226 PHE A C 1
ATOM 1725 O O . PHE A 1 226 ? 8.923 5.919 7.389 1.00 73.62 226 PHE A O 1
ATOM 1732 N N . TRP A 1 227 ? 6.889 6.846 7.207 1.00 73.31 227 TRP A N 1
ATOM 1733 C CA . TRP A 1 227 ? 7.207 7.746 6.092 1.00 73.31 227 TRP A CA 1
ATOM 1734 C C . TRP A 1 227 ? 7.190 9.221 6.524 1.00 73.31 227 TRP A C 1
ATOM 1736 O O . TRP A 1 227 ? 6.131 9.835 6.626 1.00 73.31 227 TRP A O 1
ATOM 1746 N N . ASN A 1 228 ? 8.364 9.795 6.811 1.00 74.94 228 ASN A N 1
ATOM 1747 C CA . ASN A 1 228 ? 8.514 11.169 7.317 1.00 74.94 228 ASN A CA 1
ATOM 1748 C C . ASN A 1 228 ? 9.761 11.843 6.715 1.00 74.94 228 ASN A C 1
ATOM 1750 O O . ASN A 1 228 ? 10.835 11.238 6.696 1.00 74.94 228 ASN A O 1
ATOM 1754 N N . ASN A 1 229 ? 9.633 13.100 6.267 1.00 71.69 229 ASN A N 1
ATOM 1755 C CA . ASN A 1 229 ? 10.739 13.891 5.710 1.00 71.69 229 ASN A CA 1
ATOM 1756 C C . ASN A 1 229 ? 11.922 14.024 6.674 1.00 71.69 229 ASN A C 1
ATOM 1758 O O . ASN A 1 229 ? 13.065 13.915 6.240 1.00 71.69 229 ASN A O 1
ATOM 1762 N N . THR A 1 230 ? 11.674 14.204 7.976 1.00 78.25 230 THR A N 1
ATOM 1763 C CA . THR A 1 230 ? 12.746 14.323 8.978 1.00 78.25 230 THR A CA 1
ATOM 1764 C C . THR A 1 230 ? 13.593 13.053 9.054 1.00 78.25 230 THR A C 1
ATOM 1766 O O . THR A 1 230 ? 14.810 13.136 9.167 1.00 78.25 230 THR A O 1
ATOM 1769 N N . LEU A 1 231 ? 12.962 11.877 8.949 1.00 76.81 231 LEU A N 1
ATOM 1770 C CA . LEU A 1 231 ? 13.671 10.596 8.948 1.00 76.81 231 LEU A CA 1
ATOM 1771 C C . LEU A 1 231 ? 14.382 10.355 7.610 1.00 76.81 231 LEU A C 1
ATOM 1773 O O . LEU A 1 231 ? 15.543 9.956 7.625 1.00 76.81 231 LEU A O 1
ATOM 1777 N N . LYS A 1 232 ? 13.731 10.661 6.475 1.00 73.38 232 LYS A N 1
ATOM 1778 C CA . LYS A 1 232 ? 14.319 10.571 5.122 1.00 73.38 232 LYS A CA 1
ATOM 1779 C C . LYS A 1 232 ? 15.554 11.468 4.955 1.00 73.38 232 LYS A C 1
ATOM 1781 O O . LYS A 1 232 ? 16.419 11.155 4.144 1.00 73.38 232 LYS A O 1
ATOM 1786 N N . ALA A 1 233 ? 15.642 12.575 5.693 1.00 76.56 233 ALA A N 1
ATOM 1787 C CA . ALA A 1 233 ? 16.765 13.509 5.626 1.00 76.56 233 ALA A CA 1
ATOM 1788 C C . ALA A 1 233 ? 18.041 13.028 6.349 1.00 76.56 233 ALA A C 1
ATOM 1790 O O . ALA A 1 233 ? 19.114 13.548 6.052 1.00 76.56 233 ALA A O 1
ATOM 1791 N N . ASP A 1 234 ? 17.962 12.048 7.260 1.00 81.69 234 ASP A N 1
ATOM 1792 C CA . ASP A 1 234 ? 19.139 11.470 7.932 1.00 81.69 234 ASP A CA 1
ATOM 1793 C C . ASP A 1 234 ? 19.701 10.282 7.116 1.00 81.69 234 ASP A C 1
ATOM 1795 O O . ASP A 1 234 ? 18.996 9.277 6.955 1.00 81.69 234 ASP A O 1
ATOM 1799 N N . PRO A 1 235 ? 20.967 10.345 6.641 1.00 80.69 235 PRO A N 1
ATOM 1800 C CA . PRO A 1 235 ? 21.651 9.252 5.941 1.00 80.69 235 PRO A CA 1
ATOM 1801 C C . PRO A 1 235 ? 21.564 7.881 6.614 1.00 80.69 235 PRO A C 1
ATOM 1803 O O . PRO A 1 235 ? 21.539 6.863 5.926 1.00 80.69 235 PRO A O 1
ATOM 1806 N N . LYS A 1 236 ? 21.466 7.823 7.947 1.00 83.88 236 LYS A N 1
ATOM 1807 C CA . LYS A 1 236 ? 21.358 6.558 8.696 1.00 83.88 236 LYS A CA 1
ATOM 1808 C C . LYS A 1 236 ? 20.072 5.789 8.403 1.00 83.88 236 LYS A C 1
ATOM 1810 O O . LYS A 1 236 ? 20.035 4.579 8.596 1.00 83.88 236 LYS A O 1
ATOM 1815 N N . ASN A 1 237 ? 19.024 6.476 7.949 1.00 80.19 237 ASN A N 1
ATOM 1816 C CA . ASN A 1 237 ? 17.728 5.865 7.674 1.00 80.19 237 ASN A CA 1
ATOM 1817 C C . ASN A 1 237 ? 17.545 5.493 6.197 1.00 80.19 237 ASN A C 1
ATOM 1819 O O . ASN A 1 237 ? 16.511 4.929 5.852 1.00 80.19 237 ASN A O 1
ATOM 1823 N N . TYR A 1 238 ? 18.505 5.794 5.314 1.00 79.12 238 TYR A N 1
ATOM 1824 C CA . TYR A 1 238 ? 18.355 5.658 3.857 1.00 79.12 238 TYR A CA 1
ATOM 1825 C C . TYR A 1 238 ? 17.906 4.251 3.407 1.00 79.12 238 TYR A C 1
ATOM 1827 O O . TYR A 1 238 ? 17.061 4.136 2.516 1.00 79.12 238 TYR A O 1
ATOM 1835 N N . ALA A 1 239 ? 18.355 3.194 4.090 1.00 77.50 239 ALA A N 1
ATOM 1836 C CA . ALA A 1 239 ? 17.901 1.814 3.876 1.00 77.50 239 ALA A CA 1
ATOM 1837 C C . ALA A 1 239 ? 16.378 1.635 4.045 1.00 77.50 239 ALA A C 1
ATOM 1839 O O . ALA A 1 239 ? 15.724 0.961 3.251 1.00 77.50 239 ALA A O 1
ATOM 1840 N N . ALA A 1 240 ? 15.775 2.297 5.037 1.00 76.06 240 ALA A N 1
ATOM 1841 C CA . ALA A 1 240 ? 14.336 2.229 5.300 1.00 76.06 240 ALA A CA 1
ATOM 1842 C C . ALA A 1 240 ? 13.482 2.954 4.237 1.00 76.06 240 ALA A C 1
ATOM 1844 O O . ALA A 1 240 ? 12.281 2.701 4.143 1.00 76.06 240 ALA A O 1
ATOM 1845 N N . PHE A 1 241 ? 14.096 3.826 3.426 1.00 75.62 241 PHE A N 1
ATOM 1846 C CA . PHE A 1 241 ? 13.445 4.595 2.356 1.00 75.62 241 PHE A CA 1
ATOM 1847 C C . PHE A 1 241 ? 13.791 4.100 0.936 1.00 75.62 241 PHE A C 1
ATOM 1849 O O . PHE A 1 241 ? 13.288 4.669 -0.039 1.00 75.62 241 PHE A O 1
ATOM 1856 N N . GLY A 1 242 ? 14.618 3.052 0.813 1.00 72.94 242 GLY A N 1
ATOM 1857 C CA . GLY A 1 242 ? 15.052 2.472 -0.465 1.00 72.94 242 GLY A CA 1
ATOM 1858 C C . GLY A 1 242 ? 16.149 3.249 -1.190 1.00 72.94 242 GLY A C 1
ATOM 1859 O O . GLY A 1 242 ? 16.249 3.150 -2.408 1.00 72.94 242 GLY A O 1
ATOM 1860 N N . ILE A 1 243 ? 16.930 4.050 -0.460 1.00 70.12 243 ILE A N 1
ATOM 1861 C CA . ILE A 1 243 ? 17.915 5.002 -1.009 1.00 70.12 243 ILE A CA 1
ATOM 1862 C C . ILE A 1 243 ? 19.341 4.771 -0.459 1.00 70.12 243 ILE A C 1
ATOM 1864 O O . ILE A 1 243 ? 20.198 5.649 -0.525 1.00 70.12 243 ILE A O 1
ATOM 1868 N N . GLU A 1 244 ? 19.605 3.595 0.117 1.00 66.88 244 GLU A N 1
ATOM 1869 C CA . GLU A 1 244 ? 20.934 3.206 0.608 1.00 66.88 244 GLU A CA 1
ATOM 1870 C C . GLU A 1 244 ? 21.943 3.041 -0.539 1.00 66.88 244 GLU A C 1
ATOM 1872 O O . GLU A 1 244 ? 21.620 2.507 -1.597 1.00 66.88 244 GLU A O 1
ATOM 1877 N N . GLY A 1 245 ? 23.172 3.530 -0.336 1.00 58.41 245 GLY A N 1
ATOM 1878 C CA . GLY A 1 245 ? 24.238 3.502 -1.348 1.00 58.41 245 GLY A CA 1
ATOM 1879 C C . GLY A 1 245 ? 24.040 4.453 -2.539 1.00 58.41 245 GLY A C 1
ATOM 1880 O O . GLY A 1 245 ? 24.874 4.459 -3.443 1.00 58.41 245 GLY A O 1
ATOM 1881 N N . GLY A 1 246 ? 22.965 5.246 -2.551 1.00 53.78 246 GLY A N 1
ATOM 1882 C CA . GLY A 1 246 ? 22.625 6.166 -3.634 1.00 53.78 246 GLY A CA 1
ATOM 1883 C C . GLY A 1 246 ? 23.197 7.582 -3.504 1.00 53.78 246 GLY A C 1
ATOM 1884 O O . GLY A 1 246 ? 23.665 8.001 -2.445 1.00 53.78 246 GLY A O 1
ATOM 1885 N N . ASP A 1 247 ? 23.093 8.347 -4.597 1.00 49.91 247 ASP A N 1
ATOM 1886 C CA . ASP A 1 247 ? 23.219 9.811 -4.599 1.00 49.91 247 ASP A CA 1
ATOM 1887 C C . ASP A 1 247 ? 22.199 10.498 -3.661 1.00 49.91 247 ASP A C 1
ATOM 1889 O O . ASP A 1 247 ? 21.282 9.878 -3.123 1.00 49.91 247 ASP A O 1
ATOM 1893 N N . GLN A 1 248 ? 22.328 11.821 -3.505 1.00 53.97 248 GLN A N 1
ATOM 1894 C CA . GLN A 1 248 ? 21.437 12.657 -2.688 1.00 53.97 248 GLN A CA 1
ATOM 1895 C C . GLN A 1 248 ? 19.935 12.333 -2.898 1.00 53.97 248 GLN A C 1
ATOM 1897 O O . GLN A 1 248 ? 19.499 12.241 -4.052 1.00 53.97 248 GLN A O 1
ATOM 1902 N N . PRO A 1 249 ? 19.098 12.282 -1.833 1.00 56.09 249 PRO A N 1
ATOM 1903 C CA . PRO A 1 249 ? 17.691 11.853 -1.913 1.00 56.09 249 PRO A CA 1
ATOM 1904 C C . PRO A 1 249 ? 16.815 12.618 -2.918 1.00 56.09 249 PRO A C 1
ATOM 1906 O O . PRO A 1 249 ? 15.769 12.119 -3.330 1.00 56.09 249 PRO A O 1
ATOM 1909 N N . ALA A 1 250 ? 17.228 13.822 -3.324 1.00 55.34 250 ALA A N 1
ATOM 1910 C CA . ALA A 1 250 ? 16.573 14.610 -4.365 1.00 55.34 250 ALA A CA 1
ATOM 1911 C C . ALA A 1 250 ? 16.593 13.934 -5.753 1.00 55.34 250 ALA A C 1
ATOM 1913 O O . ALA A 1 250 ? 15.667 14.138 -6.535 1.00 55.34 250 ALA A O 1
ATOM 1914 N N . GLY A 1 251 ? 17.601 13.105 -6.056 1.00 53.91 251 GLY A N 1
ATOM 1915 C CA . GLY A 1 251 ? 17.677 12.322 -7.300 1.00 53.91 251 GLY A CA 1
ATOM 1916 C C . GLY A 1 251 ? 16.697 11.142 -7.361 1.00 53.91 251 GLY A C 1
ATOM 1917 O O . GLY A 1 251 ? 16.449 10.611 -8.437 1.00 53.91 251 GLY A O 1
ATOM 1918 N N . TYR A 1 252 ? 16.113 10.765 -6.219 1.00 58.12 252 TYR A N 1
ATOM 1919 C CA . TYR A 1 252 ? 15.215 9.615 -6.045 1.00 58.12 252 TYR A CA 1
ATOM 1920 C C . TYR A 1 252 ? 13.727 10.026 -6.027 1.00 58.12 252 TYR A C 1
ATOM 1922 O O . TYR A 1 252 ? 12.840 9.209 -5.773 1.00 58.12 252 TYR A O 1
ATOM 1930 N N . ASN A 1 253 ? 13.426 11.306 -6.274 1.00 61.97 253 ASN A N 1
ATOM 1931 C CA . ASN A 1 253 ? 12.064 11.834 -6.289 1.00 61.97 253 ASN A CA 1
ATOM 1932 C C . ASN A 1 253 ? 11.411 11.642 -7.675 1.00 61.97 253 ASN A C 1
ATOM 1934 O O . ASN A 1 253 ? 11.759 12.317 -8.639 1.00 61.97 253 ASN A O 1
ATOM 1938 N N . PHE A 1 254 ? 10.413 10.755 -7.753 1.00 61.19 254 PHE A N 1
ATOM 1939 C CA . PHE A 1 254 ? 9.556 10.533 -8.939 1.00 61.19 254 PHE A CA 1
ATOM 1940 C C . PHE A 1 254 ? 8.404 11.540 -9.056 1.00 61.19 254 PHE A C 1
ATOM 1942 O O . PHE A 1 254 ? 7.707 11.599 -10.070 1.00 61.19 254 PHE A O 1
ATOM 1949 N N . VAL A 1 255 ? 8.174 12.293 -7.983 1.00 58.19 255 VAL A N 1
ATOM 1950 C CA . VAL A 1 255 ? 7.267 13.433 -7.937 1.00 58.19 255 VAL A CA 1
ATOM 1951 C C . VAL A 1 255 ? 8.154 14.669 -7.982 1.00 58.19 255 VAL A C 1
ATOM 1953 O O . VAL A 1 255 ? 8.959 14.885 -7.078 1.00 58.19 255 VAL A O 1
ATOM 1956 N N . ASP A 1 256 ? 8.036 15.443 -9.052 1.00 54.41 256 ASP A N 1
ATOM 1957 C CA . ASP A 1 256 ? 8.811 16.660 -9.282 1.00 54.41 256 ASP A CA 1
ATOM 1958 C C . ASP A 1 256 ? 7.849 17.746 -9.777 1.00 54.41 256 ASP A C 1
ATOM 1960 O O . ASP A 1 256 ? 7.019 17.517 -10.661 1.00 54.41 256 ASP A O 1
ATOM 1964 N N . GLU A 1 257 ? 7.932 18.913 -9.140 1.00 44.19 257 GLU A N 1
ATOM 1965 C CA . GLU A 1 257 ? 7.040 20.062 -9.310 1.00 44.19 257 GLU A CA 1
ATOM 1966 C C . GLU A 1 257 ? 7.017 20.583 -10.757 1.00 44.19 257 GLU A C 1
ATOM 1968 O O . GLU A 1 257 ? 5.996 21.089 -11.226 1.00 44.19 257 GLU A O 1
ATOM 1973 N N . GLN A 1 258 ? 8.093 20.375 -11.524 1.00 41.84 258 GLN A N 1
ATOM 1974 C CA . GLN A 1 258 ? 8.140 20.726 -12.947 1.00 41.84 258 GLN A CA 1
ATOM 1975 C C . GLN A 1 258 ? 7.290 19.779 -13.813 1.00 41.84 258 GLN A C 1
ATOM 1977 O O . GLN A 1 258 ? 6.735 20.200 -14.831 1.00 41.84 258 GLN A O 1
ATOM 1982 N N . PHE A 1 259 ? 7.103 18.524 -13.387 1.00 43.12 259 PHE A N 1
ATOM 1983 C CA . PHE A 1 259 ? 6.130 17.617 -14.004 1.00 43.12 259 PHE A CA 1
ATOM 1984 C C . PHE A 1 259 ? 4.704 17.846 -13.495 1.00 43.12 259 PHE A C 1
ATOM 1986 O O . PHE A 1 259 ? 3.781 17.335 -14.122 1.00 43.12 259 PHE A O 1
ATOM 1993 N N . LEU A 1 260 ? 4.487 18.589 -12.400 1.00 46.22 260 LEU A N 1
ATOM 1994 C CA . LEU A 1 260 ? 3.141 18.965 -11.933 1.00 46.22 260 LEU A CA 1
ATOM 1995 C C . LEU A 1 260 ? 2.488 20.030 -12.829 1.00 46.22 260 LEU A C 1
ATOM 1997 O O . LEU A 1 260 ? 1.275 20.028 -12.996 1.00 46.22 260 LEU A O 1
ATOM 2001 N N . THR A 1 261 ? 3.281 20.893 -13.467 1.00 42.34 261 THR A N 1
ATOM 2002 C CA . THR A 1 261 ? 2.785 22.031 -14.267 1.00 42.34 261 THR A CA 1
ATOM 2003 C C . THR A 1 261 ? 2.585 21.738 -15.762 1.00 42.34 261 THR A C 1
ATOM 2005 O O . THR A 1 261 ? 2.127 22.606 -16.501 1.00 42.34 261 THR A O 1
ATOM 2008 N N . THR A 1 262 ? 2.909 20.530 -16.242 1.00 47.50 262 THR A N 1
ATOM 2009 C CA . THR A 1 262 ? 2.996 20.197 -17.683 1.00 47.50 262 THR A CA 1
ATOM 2010 C C . THR A 1 262 ? 2.183 18.947 -18.068 1.00 47.50 262 THR A C 1
ATOM 2012 O O . THR A 1 262 ? 2.715 17.983 -18.618 1.00 47.50 262 THR A O 1
ATOM 2015 N N . ARG A 1 263 ? 0.878 18.935 -17.749 1.00 52.91 263 ARG A N 1
ATOM 2016 C CA . ARG A 1 263 ? 0.081 17.691 -17.611 1.00 52.91 263 ARG A CA 1
ATOM 2017 C C . ARG A 1 263 ? -0.973 17.355 -18.672 1.00 52.91 263 ARG A C 1
ATOM 2019 O O . ARG A 1 263 ? -1.723 16.411 -18.466 1.00 52.91 263 ARG A O 1
ATOM 2026 N N . VAL A 1 264 ? -0.997 18.019 -19.823 1.00 52.78 264 VAL A N 1
ATOM 2027 C CA . VAL A 1 264 ? -1.741 17.527 -21.000 1.00 52.78 264 VAL A CA 1
ATOM 2028 C C . VAL A 1 264 ? -0.919 17.861 -22.247 1.00 52.78 264 VAL A C 1
ATOM 2030 O O . VAL A 1 264 ? -0.583 19.027 -22.454 1.00 52.78 264 VAL A O 1
ATOM 2033 N N . ASP A 1 265 ? -0.528 16.862 -23.045 1.00 50.41 265 ASP A N 1
ATOM 2034 C CA . ASP A 1 265 ? -0.007 17.119 -24.396 1.00 50.41 265 ASP A CA 1
ATOM 2035 C C . ASP A 1 265 ? -1.143 17.407 -25.394 1.00 50.41 265 ASP A C 1
ATOM 2037 O O . ASP A 1 265 ? -2.318 17.353 -25.044 1.00 50.41 265 ASP A O 1
ATOM 2041 N N . GLY A 1 266 ? -0.814 17.770 -26.638 1.00 43.31 266 GLY A N 1
ATOM 2042 C CA . GLY A 1 266 ? -1.820 18.184 -27.630 1.00 43.31 266 GLY A CA 1
ATOM 2043 C C . GLY A 1 266 ? -2.899 17.134 -27.935 1.00 43.31 266 GLY A C 1
ATOM 2044 O O . GLY A 1 266 ? -3.955 17.496 -28.444 1.00 43.31 266 GLY A O 1
ATOM 2045 N N . ASP A 1 267 ? -2.650 15.871 -27.578 1.00 51.25 267 ASP A N 1
ATOM 2046 C CA . ASP A 1 267 ? -3.521 14.720 -27.820 1.00 51.25 267 ASP A CA 1
ATOM 2047 C C . ASP A 1 267 ? -4.276 14.264 -26.553 1.00 51.25 267 ASP A C 1
ATOM 2049 O O . ASP A 1 267 ? -4.935 13.223 -26.557 1.00 51.25 267 ASP A O 1
ATOM 2053 N N . GLY A 1 268 ? -4.181 15.018 -25.450 1.00 51.34 268 GLY A N 1
ATOM 2054 C CA . GLY A 1 268 ? -4.855 14.703 -24.188 1.00 51.34 268 GLY A CA 1
ATOM 2055 C C . GLY A 1 268 ? -4.060 13.807 -23.231 1.00 51.34 268 GLY A C 1
ATOM 2056 O O . GLY A 1 268 ? -4.567 13.482 -22.157 1.00 51.34 268 GLY A O 1
ATOM 2057 N N . ASN A 1 269 ? -2.833 13.390 -23.570 1.00 50.59 269 ASN A N 1
ATOM 2058 C CA . ASN A 1 269 ? -2.095 12.420 -22.760 1.00 50.59 269 ASN A CA 1
ATOM 2059 C C . ASN A 1 269 ? -1.289 13.097 -21.650 1.00 50.59 269 ASN A C 1
ATOM 2061 O O . ASN A 1 269 ? -0.655 14.141 -21.836 1.00 50.59 269 ASN A O 1
ATOM 2065 N N . VAL A 1 270 ? -1.253 12.442 -20.489 1.00 52.06 270 VAL A N 1
ATOM 2066 C CA . VAL A 1 270 ? -0.517 12.936 -19.328 1.00 52.06 270 VAL A CA 1
ATOM 2067 C C . VAL A 1 270 ? 0.871 12.301 -19.259 1.00 52.06 270 VAL A C 1
ATOM 2069 O O . VAL A 1 270 ? 1.037 11.133 -18.911 1.00 52.06 270 VAL A O 1
ATOM 2072 N N . ASN A 1 271 ? 1.906 13.076 -19.579 1.00 46.81 271 ASN A N 1
ATOM 2073 C CA . ASN A 1 271 ? 3.289 12.601 -19.547 1.00 46.81 271 ASN A CA 1
ATOM 2074 C C . ASN A 1 271 ? 3.906 12.730 -18.144 1.00 46.81 271 ASN A C 1
ATOM 2076 O O . ASN A 1 271 ? 4.727 13.610 -17.890 1.00 46.81 271 ASN A O 1
ATOM 2080 N N . TRP A 1 272 ? 3.571 11.791 -17.252 1.00 49.72 272 TRP A N 1
ATOM 2081 C CA . TRP A 1 272 ? 4.103 11.688 -15.879 1.00 49.72 272 TRP A CA 1
ATOM 2082 C C . TRP A 1 272 ? 5.636 11.608 -15.767 1.00 49.72 272 TRP A C 1
ATOM 2084 O O . TRP A 1 272 ? 6.179 11.749 -14.672 1.00 49.72 272 TRP A O 1
ATOM 2094 N N . PHE A 1 273 ? 6.334 11.339 -16.875 1.00 46.09 273 PHE A N 1
ATOM 2095 C CA . PHE A 1 273 ? 7.783 11.179 -16.920 1.00 46.09 273 PHE A CA 1
ATOM 2096 C C . PHE A 1 273 ? 8.360 11.706 -18.242 1.00 46.09 273 PHE A C 1
ATOM 2098 O O . PHE A 1 273 ? 8.662 10.940 -19.163 1.00 46.09 273 PHE A O 1
ATOM 2105 N N . LYS A 1 274 ? 8.517 13.032 -18.352 1.00 40.00 274 LYS A N 1
ATOM 2106 C CA . LYS A 1 274 ? 9.119 13.685 -19.527 1.00 40.00 274 LYS A CA 1
ATOM 2107 C C . LYS A 1 274 ? 10.632 13.893 -19.374 1.00 40.00 274 LYS A C 1
ATOM 2109 O O . LYS A 1 274 ? 11.148 14.968 -19.669 1.00 40.00 274 LYS A O 1
ATOM 2114 N N . ALA A 1 275 ? 11.370 12.840 -19.012 1.00 39.41 275 ALA A N 1
ATOM 2115 C CA . ALA A 1 275 ? 12.809 12.765 -19.294 1.00 39.41 275 ALA A CA 1
ATOM 2116 C C . ALA A 1 275 ? 13.031 12.489 -20.796 1.00 39.41 275 ALA A C 1
ATOM 2118 O O . ALA A 1 275 ? 13.579 11.463 -21.203 1.00 39.41 275 ALA A O 1
ATOM 2119 N N . ILE A 1 276 ? 12.532 13.394 -21.641 1.00 35.94 276 ILE A N 1
ATOM 2120 C CA . ILE A 1 276 ? 12.689 13.297 -23.086 1.00 35.94 276 ILE A CA 1
ATOM 2121 C C . ILE A 1 276 ? 14.122 13.690 -23.439 1.00 35.94 276 ILE A C 1
ATOM 2123 O O . ILE A 1 276 ? 14.459 14.856 -23.615 1.00 35.94 276 ILE A O 1
ATOM 2127 N N . ALA A 1 277 ? 14.952 12.662 -23.591 1.00 34.53 277 ALA A N 1
ATOM 2128 C CA . ALA A 1 277 ? 16.177 12.711 -24.374 1.00 34.53 277 ALA A CA 1
ATOM 2129 C C . ALA A 1 277 ? 15.873 12.493 -25.873 1.00 34.53 277 ALA A C 1
ATOM 2131 O O . ALA A 1 277 ? 16.596 11.773 -26.568 1.00 34.53 277 ALA A O 1
ATOM 2132 N N . ASP A 1 278 ? 14.780 13.058 -26.399 1.00 33.81 278 ASP A N 1
ATOM 2133 C CA . ASP A 1 278 ? 14.702 13.245 -27.851 1.00 33.81 278 ASP A CA 1
ATOM 2134 C C . ASP A 1 278 ? 15.907 14.065 -28.294 1.00 33.81 278 ASP A C 1
ATOM 2136 O O . ASP A 1 278 ? 16.452 14.833 -27.497 1.00 33.81 278 ASP A O 1
ATOM 2140 N N . LYS A 1 279 ? 16.342 13.810 -29.540 1.00 40.16 279 LYS A N 1
ATOM 2141 C CA . LYS A 1 279 ? 17.572 14.334 -30.160 1.00 40.16 279 LYS A CA 1
ATOM 2142 C C . LYS A 1 279 ? 17.920 15.703 -29.582 1.00 40.16 279 LYS A C 1
ATOM 2144 O O . LYS A 1 279 ? 17.014 16.538 -29.606 1.00 40.16 279 LYS A O 1
ATOM 2149 N N . PRO A 1 280 ? 19.162 15.938 -29.111 1.00 42.22 280 PRO A N 1
ATOM 2150 C CA . PRO A 1 280 ? 19.512 17.169 -28.417 1.00 42.22 280 PRO A CA 1
ATOM 2151 C C . PRO A 1 280 ? 19.061 18.373 -29.243 1.00 42.22 280 PRO A C 1
ATOM 2153 O O . PRO A 1 280 ? 19.695 18.744 -30.225 1.00 42.22 280 PRO A O 1
ATOM 2156 N N . LYS A 1 281 ? 17.930 18.959 -28.839 1.00 46.09 281 LYS A N 1
ATOM 2157 C CA . LYS A 1 281 ? 17.640 20.355 -29.114 1.00 46.09 281 LYS A CA 1
ATOM 2158 C C . LYS A 1 281 ? 18.651 21.095 -28.263 1.00 46.09 281 LYS A C 1
ATOM 2160 O O . LYS A 1 281 ? 18.743 20.822 -27.062 1.00 46.09 281 LYS A O 1
ATOM 2165 N N . ASP A 1 282 ? 19.457 21.913 -28.920 1.00 42.00 282 ASP A N 1
ATOM 2166 C CA . ASP A 1 282 ? 20.680 22.475 -28.364 1.00 42.00 282 ASP A CA 1
ATOM 2167 C C . ASP A 1 282 ? 20.427 23.052 -26.961 1.00 42.00 282 ASP A C 1
ATOM 2169 O O . ASP A 1 282 ? 19.617 23.963 -26.792 1.00 42.00 282 ASP A O 1
ATOM 2173 N N . GLY A 1 283 ? 21.074 22.475 -25.940 1.00 49.56 283 GLY A N 1
ATOM 2174 C CA . GLY A 1 283 ? 20.966 22.934 -24.549 1.00 49.56 283 GLY A CA 1
ATOM 2175 C C . GLY A 1 283 ? 20.397 21.953 -23.512 1.00 49.56 283 GLY A C 1
ATOM 2176 O O . GLY A 1 283 ? 20.501 22.250 -22.322 1.00 49.56 283 GLY A O 1
ATOM 2177 N N . ILE A 1 284 ? 19.866 20.775 -23.876 1.00 53.31 284 ILE A N 1
ATOM 2178 C CA . ILE A 1 284 ? 19.565 19.738 -22.861 1.00 53.31 284 ILE A CA 1
ATOM 2179 C C . ILE A 1 284 ? 20.886 19.116 -22.368 1.00 53.31 284 ILE A C 1
ATOM 2181 O O . ILE A 1 284 ? 21.438 18.216 -22.998 1.00 53.31 284 ILE A O 1
ATOM 2185 N N . GLY A 1 285 ? 21.410 19.624 -21.247 1.00 56.34 285 GLY A N 1
ATOM 2186 C CA . GLY A 1 285 ? 22.618 19.101 -20.596 1.00 56.34 285 GLY A CA 1
ATOM 2187 C C . GLY A 1 285 ? 22.434 17.700 -19.994 1.00 56.34 285 GLY A C 1
ATOM 2188 O O . GLY A 1 285 ? 21.349 17.131 -20.026 1.00 56.34 285 GLY A O 1
ATOM 2189 N N . LEU A 1 286 ? 23.483 17.136 -19.383 1.00 63.34 286 LEU A N 1
ATOM 2190 C CA . LEU A 1 286 ? 23.446 15.766 -18.835 1.00 63.34 286 LEU A CA 1
ATOM 2191 C C . LEU A 1 286 ? 22.545 15.591 -17.593 1.00 63.34 286 LEU A C 1
ATOM 2193 O O . LEU A 1 286 ? 22.181 14.464 -17.260 1.00 63.34 286 LEU A O 1
ATOM 2197 N N . ALA A 1 287 ? 22.164 16.673 -16.907 1.00 65.75 287 ALA A N 1
ATOM 2198 C CA . ALA A 1 287 ? 21.455 16.606 -15.625 1.00 65.75 287 ALA A CA 1
ATOM 2199 C C . ALA A 1 287 ? 20.093 15.863 -15.659 1.00 65.75 287 ALA A C 1
ATOM 2201 O O . ALA A 1 287 ? 19.852 15.068 -14.749 1.00 65.75 287 ALA A O 1
ATOM 2202 N N . PRO A 1 288 ? 19.213 16.021 -16.674 1.00 66.75 288 PRO A N 1
ATOM 2203 C CA . PRO A 1 288 ? 17.974 15.244 -16.769 1.00 66.75 288 PRO A CA 1
ATOM 2204 C C . PRO A 1 288 ? 18.227 13.756 -17.049 1.00 66.75 288 PRO A C 1
ATOM 2206 O O . PRO A 1 288 ? 17.490 12.910 -16.548 1.00 66.75 288 PRO A O 1
ATOM 2209 N N . THR A 1 289 ? 19.290 13.421 -17.791 1.00 69.75 289 THR A N 1
ATOM 2210 C CA . THR A 1 289 ? 19.710 12.029 -18.024 1.00 69.75 289 THR A CA 1
ATOM 2211 C C . THR A 1 289 ? 20.176 11.376 -16.725 1.00 69.75 289 THR A C 1
ATOM 2213 O O . THR A 1 289 ? 19.758 10.260 -16.427 1.00 69.75 289 THR A O 1
ATOM 2216 N N . VAL A 1 290 ? 20.971 12.088 -15.916 1.00 69.56 290 VAL A N 1
ATOM 2217 C CA . VAL A 1 290 ? 21.391 11.625 -14.582 1.00 69.56 290 VAL A CA 1
ATOM 2218 C C . VAL A 1 290 ? 20.181 11.462 -13.655 1.00 69.56 290 VAL A C 1
ATOM 2220 O O . VAL A 1 290 ? 20.026 10.397 -13.070 1.00 69.56 290 VAL A O 1
ATOM 2223 N N . ARG A 1 291 ? 19.262 12.442 -13.593 1.00 69.75 291 ARG A N 1
ATOM 2224 C CA . ARG A 1 291 ? 18.018 12.338 -12.796 1.00 69.75 291 ARG A CA 1
ATOM 2225 C C . ARG A 1 291 ? 17.177 11.121 -13.198 1.00 69.75 291 ARG A C 1
ATOM 2227 O O . ARG A 1 291 ? 16.700 10.396 -12.332 1.00 69.75 291 ARG A O 1
ATOM 2234 N N . ASN A 1 292 ? 17.022 10.872 -14.500 1.00 74.56 292 ASN A N 1
ATOM 2235 C CA . ASN A 1 292 ? 16.352 9.673 -15.004 1.00 74.56 292 ASN A CA 1
ATOM 2236 C C . ASN A 1 292 ? 17.060 8.389 -14.544 1.00 74.56 292 ASN A C 1
ATOM 2238 O O . ASN A 1 292 ? 16.401 7.469 -14.072 1.00 74.56 292 ASN A O 1
ATOM 2242 N N . GLN A 1 293 ? 18.390 8.337 -14.633 1.00 75.75 293 GLN A N 1
ATOM 2243 C CA . GLN A 1 293 ? 19.161 7.172 -14.204 1.00 75.75 293 GLN A CA 1
ATOM 2244 C C . GLN A 1 293 ? 19.019 6.901 -12.696 1.00 75.75 293 GLN A C 1
ATOM 2246 O O . GLN A 1 293 ? 18.798 5.755 -12.310 1.00 75.75 293 GLN A O 1
ATOM 2251 N N . SER A 1 294 ? 19.072 7.937 -11.849 1.00 74.62 294 SER A N 1
ATOM 2252 C CA . SER A 1 294 ? 18.833 7.819 -10.402 1.00 74.62 294 SER A CA 1
ATOM 2253 C C . SER A 1 294 ? 17.422 7.304 -10.090 1.00 74.62 294 SER A C 1
ATOM 2255 O O . SER A 1 294 ? 17.262 6.432 -9.238 1.00 74.62 294 SER A O 1
ATOM 2257 N N . ALA A 1 295 ? 16.402 7.765 -10.825 1.00 77.38 295 ALA A N 1
ATOM 2258 C CA . ALA A 1 295 ? 15.042 7.243 -10.701 1.00 77.38 295 ALA A CA 1
ATOM 2259 C C . ALA A 1 295 ? 14.947 5.759 -11.111 1.00 77.38 295 ALA A C 1
ATOM 2261 O O . ALA A 1 295 ? 14.303 4.974 -10.419 1.00 77.38 295 ALA A O 1
ATOM 2262 N N . MET A 1 296 ? 15.621 5.329 -12.184 1.00 84.06 296 MET A N 1
ATOM 2263 C CA . MET A 1 296 ? 15.646 3.905 -12.552 1.00 84.06 296 MET A CA 1
ATOM 2264 C C . MET A 1 296 ? 16.353 3.054 -11.482 1.00 84.06 296 MET A C 1
ATOM 2266 O O . MET A 1 296 ? 15.844 1.999 -11.116 1.00 84.06 296 MET A O 1
ATOM 2270 N N . TYR A 1 297 ? 17.457 3.533 -10.893 1.00 80.75 297 TYR A N 1
ATOM 2271 C CA . TYR A 1 297 ? 18.111 2.835 -9.779 1.00 80.75 297 TYR A CA 1
ATOM 2272 C C . TYR A 1 297 ? 17.224 2.727 -8.532 1.00 80.75 297 TYR A C 1
ATOM 2274 O O . TYR A 1 297 ? 17.187 1.663 -7.917 1.00 80.75 297 TYR A O 1
ATOM 2282 N N . HIS A 1 298 ? 16.447 3.765 -8.189 1.00 81.81 298 HIS A N 1
ATOM 2283 C CA . HIS A 1 298 ? 15.432 3.639 -7.135 1.00 81.81 298 HIS A CA 1
ATOM 2284 C C . HIS A 1 298 ? 14.431 2.529 -7.450 1.00 81.81 298 HIS A C 1
ATOM 2286 O O . HIS A 1 298 ? 14.063 1.767 -6.563 1.00 81.81 298 HIS A O 1
ATOM 2292 N N . MET A 1 299 ? 13.952 2.453 -8.695 1.00 85.69 299 MET A N 1
ATOM 2293 C CA . MET A 1 299 ? 12.956 1.457 -9.093 1.00 85.69 299 MET A CA 1
ATOM 2294 C C . MET A 1 299 ? 13.509 0.032 -8.956 1.00 85.69 299 MET A C 1
ATOM 2296 O O . MET A 1 299 ? 12.823 -0.817 -8.391 1.00 85.69 299 MET A O 1
ATOM 2300 N N . ASN A 1 300 ? 14.767 -0.193 -9.345 1.00 84.38 300 ASN A N 1
ATOM 2301 C CA . ASN A 1 300 ? 15.472 -1.460 -9.135 1.00 84.38 300 ASN A CA 1
ATOM 2302 C C . ASN A 1 300 ? 15.530 -1.838 -7.641 1.00 84.38 300 ASN A C 1
ATOM 2304 O O . ASN A 1 300 ? 15.066 -2.913 -7.261 1.00 84.38 300 ASN A O 1
ATOM 2308 N N . THR A 1 301 ? 16.006 -0.934 -6.773 1.00 83.12 301 THR A N 1
ATOM 2309 C CA . THR A 1 301 ? 16.064 -1.153 -5.311 1.00 83.12 301 THR A CA 1
ATOM 2310 C C . THR A 1 301 ? 14.678 -1.348 -4.690 1.00 83.12 301 THR A C 1
ATOM 2312 O O . THR A 1 301 ? 14.505 -2.137 -3.763 1.00 83.12 301 THR A O 1
ATOM 2315 N N . ALA A 1 302 ? 13.666 -0.639 -5.192 1.00 86.38 302 ALA A N 1
ATOM 2316 C CA . ALA A 1 302 ? 12.306 -0.706 -4.681 1.00 86.38 302 ALA A CA 1
ATOM 2317 C C . ALA A 1 302 ? 11.578 -1.995 -5.031 1.00 86.38 302 ALA A C 1
ATOM 2319 O O . ALA A 1 302 ? 10.834 -2.477 -4.183 1.00 86.38 302 ALA A O 1
ATOM 2320 N N . LEU A 1 303 ? 11.776 -2.536 -6.233 1.00 88.06 303 LEU A N 1
ATOM 2321 C CA . LEU A 1 303 ? 11.093 -3.744 -6.702 1.00 88.06 303 LEU A CA 1
ATOM 2322 C C . LEU A 1 303 ? 11.949 -5.015 -6.552 1.00 88.06 303 LEU A C 1
ATOM 2324 O O . LEU A 1 303 ? 11.412 -6.108 -6.694 1.00 88.06 303 LEU A O 1
ATOM 2328 N N . GLY A 1 304 ? 13.247 -4.889 -6.255 1.00 85.12 304 GLY A N 1
ATOM 2329 C CA . GLY A 1 304 ? 14.167 -6.027 -6.140 1.00 85.12 304 GLY A CA 1
ATOM 2330 C C . GLY A 1 304 ? 14.561 -6.639 -7.490 1.00 85.12 304 GLY A C 1
ATOM 2331 O O . GLY A 1 304 ? 14.790 -7.842 -7.569 1.00 85.12 304 GLY A O 1
ATOM 2332 N N . VAL A 1 305 ? 14.608 -5.828 -8.553 1.00 86.38 305 VAL A N 1
ATOM 2333 C CA . VAL A 1 305 ? 14.811 -6.270 -9.949 1.00 86.38 305 VAL A CA 1
ATOM 2334 C C . VAL A 1 305 ? 15.936 -5.503 -10.644 1.00 86.38 305 VAL A C 1
ATOM 2336 O O . VAL A 1 305 ? 16.310 -4.409 -10.216 1.00 86.38 305 VAL A O 1
ATOM 2339 N N . GLY A 1 306 ? 16.470 -6.060 -11.730 1.00 85.44 306 GLY A N 1
ATOM 2340 C CA . GLY A 1 306 ? 17.395 -5.379 -12.626 1.00 85.44 306 GLY A CA 1
ATOM 2341 C C . GLY A 1 306 ? 16.687 -4.575 -13.721 1.00 85.44 306 GLY A C 1
ATOM 2342 O O . GLY A 1 306 ? 15.460 -4.478 -13.803 1.00 85.44 306 GLY A O 1
ATOM 2343 N N . CYS A 1 307 ? 17.492 -3.963 -14.592 1.00 87.12 307 CYS A N 1
ATOM 2344 C CA . CYS A 1 307 ? 16.993 -3.124 -15.683 1.00 87.12 307 CYS A CA 1
ATOM 2345 C C . CYS A 1 307 ? 16.191 -3.925 -16.723 1.00 87.12 307 CYS A C 1
ATOM 2347 O O . CYS A 1 307 ? 15.213 -3.411 -17.272 1.00 87.12 307 CYS A O 1
ATOM 2349 N N . ASP A 1 308 ? 16.600 -5.165 -17.002 1.00 86.69 308 ASP A N 1
ATOM 2350 C CA . ASP A 1 308 ? 16.043 -5.992 -18.077 1.00 86.69 308 ASP A CA 1
ATOM 2351 C C . ASP A 1 308 ? 14.661 -6.572 -17.736 1.00 86.69 308 ASP A C 1
ATOM 2353 O O . ASP A 1 308 ? 13.922 -6.967 -18.640 1.00 86.69 308 ASP A O 1
ATOM 2357 N N . TYR A 1 309 ? 14.232 -6.526 -16.469 1.00 87.12 309 TYR A N 1
ATOM 2358 C CA . TYR A 1 309 ? 12.837 -6.769 -16.086 1.00 87.12 309 TYR A CA 1
ATOM 2359 C C . TYR A 1 309 ? 11.855 -5.849 -16.847 1.00 87.12 309 TYR A C 1
ATOM 2361 O O . TYR A 1 309 ? 10.843 -6.306 -17.389 1.00 87.12 309 TYR A O 1
ATOM 2369 N N . CYS A 1 310 ? 12.195 -4.559 -16.971 1.00 87.62 310 CYS A N 1
ATOM 2370 C CA . CYS A 1 310 ? 11.387 -3.546 -17.663 1.00 87.62 310 CYS A CA 1
ATOM 2371 C C . CYS A 1 310 ? 11.894 -3.207 -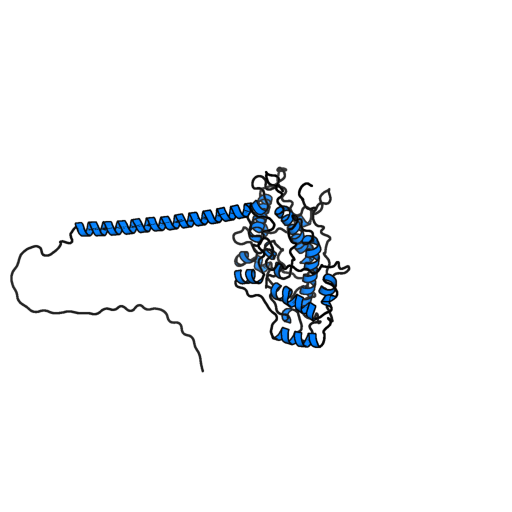19.075 1.00 87.62 310 CYS A C 1
ATOM 2373 O O . CYS A 1 310 ? 11.099 -2.866 -19.953 1.00 87.62 310 CYS A O 1
ATOM 2375 N N . HIS A 1 311 ? 13.204 -3.239 -19.307 1.00 89.12 311 HIS A N 1
ATOM 2376 C CA . HIS A 1 311 ? 13.814 -2.715 -20.526 1.00 89.12 311 HIS A CA 1
ATOM 2377 C C . HIS A 1 311 ? 14.314 -3.813 -21.470 1.00 89.12 311 HIS A C 1
ATOM 2379 O O . HIS A 1 311 ? 14.423 -4.986 -21.128 1.00 89.12 311 HIS A O 1
ATOM 2385 N N . TYR A 1 312 ? 14.601 -3.397 -22.701 1.00 85.56 312 TYR A N 1
ATOM 2386 C CA . TYR A 1 312 ? 15.482 -4.111 -23.613 1.00 85.56 312 TYR A CA 1
ATOM 2387 C C . TYR A 1 312 ? 16.825 -3.378 -23.595 1.00 85.56 312 TYR A C 1
ATOM 2389 O O . TYR A 1 312 ? 16.867 -2.208 -23.988 1.00 85.56 312 TYR A O 1
ATOM 2397 N N . GLY A 1 313 ? 17.905 -4.031 -23.153 1.00 80.19 313 GLY A N 1
ATOM 2398 C CA . GLY A 1 313 ? 19.232 -3.409 -23.058 1.00 80.19 313 GLY A CA 1
ATOM 2399 C C . GLY A 1 313 ? 19.730 -2.761 -24.360 1.00 80.19 313 GLY A C 1
ATOM 2400 O O . GLY A 1 313 ? 20.380 -1.718 -24.312 1.00 80.19 313 GLY A O 1
ATOM 2401 N N . GLY A 1 314 ? 19.354 -3.303 -25.527 1.00 80.19 314 GLY A N 1
ATOM 2402 C CA . GLY A 1 314 ? 19.672 -2.714 -26.835 1.00 80.19 314 GLY A CA 1
ATOM 2403 C C . GLY A 1 314 ? 18.909 -1.418 -27.156 1.00 80.19 314 GLY A C 1
ATOM 2404 O O . GLY A 1 314 ? 19.404 -0.581 -27.910 1.00 80.19 314 GLY A O 1
ATOM 2405 N N . TYR A 1 315 ? 17.722 -1.205 -26.573 1.00 83.56 315 TYR A N 1
ATOM 2406 C CA . TYR A 1 315 ? 16.940 0.021 -26.755 1.00 83.56 315 TYR A CA 1
ATOM 2407 C C . TYR A 1 315 ? 15.970 0.265 -25.587 1.00 83.56 315 TYR A C 1
ATOM 2409 O O . TYR A 1 315 ? 14.795 -0.100 -25.636 1.00 83.56 315 TYR A O 1
ATOM 2417 N N . PHE A 1 316 ? 16.428 0.982 -24.554 1.00 84.69 316 PHE A N 1
ATOM 2418 C CA . PHE A 1 316 ? 15.656 1.278 -23.333 1.00 84.69 316 PHE A CA 1
ATOM 2419 C C . PHE A 1 316 ? 14.270 1.912 -23.575 1.00 84.69 316 PHE A C 1
ATOM 2421 O O . PHE A 1 316 ? 13.374 1.781 -22.733 1.00 84.69 316 PHE A O 1
ATOM 2428 N N . ARG A 1 317 ? 14.047 2.594 -24.710 1.00 82.88 317 ARG A N 1
ATOM 2429 C CA . ARG A 1 317 ? 12.729 3.159 -25.064 1.00 82.88 317 ARG A CA 1
ATOM 2430 C C . ARG A 1 317 ? 11.739 2.128 -25.595 1.00 82.88 317 ARG A C 1
ATOM 2432 O O . ARG A 1 317 ? 10.546 2.382 -25.448 1.00 82.88 317 ARG A O 1
ATOM 2439 N N . SER A 1 318 ? 12.189 0.975 -26.085 1.00 83.31 318 SER A N 1
ATOM 2440 C CA . SER A 1 318 ? 11.316 -0.086 -26.595 1.00 83.31 318 SER A CA 1
ATOM 2441 C C . SER A 1 318 ? 10.325 -0.597 -25.550 1.00 83.31 318 SER A C 1
ATOM 2443 O O . SER A 1 318 ? 10.659 -0.683 -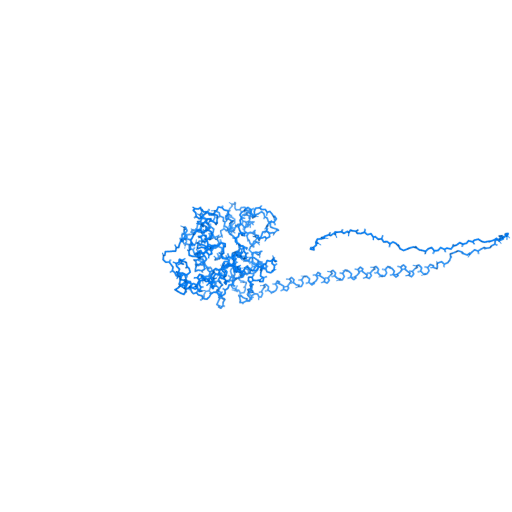24.368 1.00 83.31 318 SER A O 1
ATOM 2445 N N . TYR A 1 319 ? 9.122 -0.960 -25.987 1.00 86.69 319 TYR A N 1
ATOM 2446 C CA . TYR A 1 319 ? 8.157 -1.738 -25.194 1.00 86.69 319 TYR A CA 1
ATOM 2447 C C . TYR A 1 319 ? 8.144 -3.214 -25.603 1.00 86.69 319 TYR A C 1
ATOM 2449 O O . TYR A 1 319 ? 7.425 -4.006 -25.007 1.00 86.69 319 TYR A O 1
ATOM 2457 N N . VAL A 1 320 ? 8.957 -3.582 -26.593 1.00 86.56 320 VAL A N 1
ATOM 2458 C CA . VAL A 1 320 ? 9.137 -4.950 -27.076 1.00 86.56 320 VAL A CA 1
ATOM 2459 C C . VAL A 1 320 ? 10.617 -5.330 -27.065 1.00 86.56 320 VAL A C 1
ATOM 2461 O O . VAL A 1 320 ? 11.491 -4.471 -27.217 1.00 86.56 320 VAL A O 1
ATOM 2464 N N . LEU A 1 321 ? 10.900 -6.611 -26.874 1.00 85.25 321 LEU A N 1
ATOM 2465 C CA . LEU A 1 321 ? 12.197 -7.206 -27.178 1.00 85.25 321 LEU A CA 1
ATOM 2466 C C . LEU A 1 321 ? 12.406 -7.305 -28.702 1.00 85.25 321 LEU A C 1
ATOM 2468 O O . LEU A 1 321 ? 11.511 -7.010 -29.493 1.00 85.25 321 LEU A O 1
ATOM 2472 N N . GLU A 1 322 ? 13.605 -7.718 -29.110 1.00 83.38 322 GLU A N 1
ATOM 2473 C CA . GLU A 1 322 ? 13.979 -7.927 -30.517 1.00 83.38 322 GLU A CA 1
ATOM 2474 C C . GLU A 1 322 ? 13.134 -9.005 -31.220 1.00 83.38 322 GLU A C 1
ATOM 2476 O O . GLU A 1 322 ? 12.859 -8.893 -32.411 1.00 83.38 322 GLU A O 1
ATOM 2481 N N . ASP A 1 323 ? 12.655 -10.001 -30.471 1.00 85.56 323 ASP A N 1
ATOM 2482 C CA . ASP A 1 323 ? 11.734 -11.051 -30.929 1.00 85.56 323 ASP A CA 1
ATOM 2483 C C . ASP A 1 323 ? 10.254 -10.603 -30.983 1.00 85.56 323 ASP A C 1
ATOM 2485 O O . ASP A 1 323 ? 9.384 -11.382 -31.367 1.00 85.56 323 ASP A O 1
ATOM 2489 N N . GLY A 1 324 ? 9.956 -9.357 -30.595 1.00 85.75 324 GLY A N 1
ATOM 2490 C CA . GLY A 1 324 ? 8.601 -8.809 -30.500 1.00 85.75 324 GLY A CA 1
ATOM 2491 C C . GLY A 1 324 ? 7.906 -9.009 -29.145 1.00 85.75 324 GLY A C 1
ATOM 2492 O O . GLY A 1 324 ? 6.822 -8.458 -28.947 1.00 85.75 324 GLY A O 1
ATOM 2493 N N . THR A 1 325 ? 8.507 -9.724 -28.187 1.00 86.12 325 THR A N 1
ATOM 2494 C CA . THR A 1 325 ? 7.904 -9.990 -26.869 1.00 86.12 325 THR A CA 1
ATOM 2495 C C . THR A 1 325 ? 7.663 -8.695 -26.087 1.00 86.12 325 THR A C 1
ATOM 2497 O O . THR A 1 325 ? 8.591 -7.926 -25.828 1.00 86.12 325 THR A O 1
ATOM 2500 N N . PHE A 1 326 ? 6.417 -8.448 -25.668 1.00 88.31 326 PHE A N 1
ATOM 2501 C CA . PHE A 1 326 ? 6.021 -7.209 -24.991 1.00 88.31 326 PHE A CA 1
ATOM 2502 C C . PHE A 1 326 ? 6.439 -7.154 -23.509 1.00 88.31 326 PHE A C 1
ATOM 2504 O O . PHE A 1 326 ? 6.124 -8.042 -22.715 1.00 88.31 326 PHE A O 1
ATOM 2511 N N . LYS A 1 327 ? 7.092 -6.057 -23.107 1.00 87.06 327 LYS A N 1
ATOM 2512 C CA . LYS A 1 327 ? 7.570 -5.786 -21.741 1.00 87.06 327 LYS A CA 1
ATOM 2513 C C . LYS A 1 327 ? 6.477 -5.154 -20.871 1.00 87.06 327 LYS A C 1
ATOM 2515 O O . LYS A 1 327 ? 6.530 -3.968 -20.536 1.00 87.06 327 LYS A O 1
ATOM 2520 N N . TRP A 1 328 ? 5.512 -5.974 -20.451 1.00 88.94 328 TRP A N 1
ATOM 2521 C CA . TRP A 1 328 ? 4.418 -5.578 -19.549 1.00 88.94 328 TRP A CA 1
ATOM 2522 C C . TRP A 1 328 ? 4.844 -4.759 -18.313 1.00 88.94 328 TRP A C 1
ATOM 2524 O O . TRP A 1 328 ? 4.207 -3.727 -18.072 1.00 88.94 328 TRP A O 1
ATOM 2534 N N . PRO A 1 329 ? 5.929 -5.097 -17.577 1.00 89.06 329 PRO A N 1
ATOM 2535 C CA . PRO A 1 329 ? 6.322 -4.354 -16.379 1.00 89.06 329 PRO A CA 1
ATOM 2536 C C . PRO A 1 329 ? 6.617 -2.877 -16.622 1.00 89.06 329 PRO A C 1
ATOM 2538 O O . PRO A 1 329 ? 6.384 -2.046 -15.750 1.00 89.06 329 PRO A O 1
ATOM 2541 N N . LYS A 1 330 ? 7.084 -2.511 -17.819 1.00 88.12 330 LYS A N 1
ATOM 2542 C CA . LYS A 1 330 ? 7.384 -1.117 -18.156 1.00 88.12 330 LYS A CA 1
ATOM 2543 C C . LYS A 1 330 ? 6.124 -0.274 -18.335 1.00 88.12 330 LYS A C 1
ATOM 2545 O O . LYS A 1 330 ? 6.119 0.904 -17.974 1.00 88.12 330 LYS A O 1
ATOM 2550 N N . THR A 1 331 ? 5.062 -0.860 -18.880 1.00 86.94 331 THR A N 1
ATOM 2551 C CA . THR A 1 331 ? 3.745 -0.213 -18.926 1.00 86.94 331 THR A CA 1
ATOM 2552 C C . THR A 1 331 ? 3.150 -0.136 -17.521 1.00 86.94 331 THR A C 1
ATOM 2554 O O . THR A 1 331 ? 2.749 0.944 -17.096 1.00 86.94 331 THR A O 1
ATOM 2557 N N . GLN A 1 332 ? 3.205 -1.230 -16.755 1.00 90.00 332 GLN A N 1
ATOM 2558 C CA . GLN A 1 332 ? 2.752 -1.278 -15.359 1.00 90.00 332 GLN A CA 1
ATOM 2559 C C . GLN A 1 332 ? 3.435 -0.215 -14.488 1.00 90.00 332 GLN A C 1
ATOM 2561 O O . GLN A 1 332 ? 2.762 0.550 -13.801 1.00 90.00 332 GLN A O 1
ATOM 2566 N N . ALA A 1 333 ? 4.759 -0.081 -14.585 1.00 89.00 333 ALA A N 1
ATOM 2567 C CA . ALA A 1 333 ? 5.529 0.935 -13.875 1.00 89.00 333 ALA A CA 1
ATOM 2568 C C . ALA A 1 333 ? 5.101 2.366 -14.243 1.00 89.00 333 ALA A C 1
ATOM 2570 O O . ALA A 1 333 ? 5.043 3.231 -13.371 1.00 89.00 333 ALA A O 1
ATOM 2571 N N . ARG A 1 334 ? 4.747 2.638 -15.508 1.00 84.88 334 ARG A N 1
ATOM 2572 C CA . ARG A 1 334 ? 4.209 3.951 -15.914 1.00 84.88 334 ARG A CA 1
ATOM 2573 C C . ARG A 1 334 ? 2.836 4.235 -15.323 1.00 84.88 334 ARG A C 1
ATOM 2575 O O . ARG A 1 334 ? 2.613 5.354 -14.866 1.00 84.88 334 ARG A O 1
ATOM 2582 N N . HIS A 1 335 ? 1.965 3.233 -15.288 1.00 87.19 335 HIS A N 1
ATOM 2583 C CA . HIS A 1 335 ? 0.653 3.333 -14.657 1.00 87.19 335 HIS A CA 1
ATOM 2584 C C . HIS A 1 335 ? 0.792 3.619 -13.146 1.00 87.19 335 HIS A C 1
ATOM 2586 O O . HIS A 1 335 ? 0.214 4.572 -12.623 1.00 87.19 335 HIS A O 1
ATOM 2592 N N . MET A 1 336 ? 1.667 2.876 -12.458 1.00 89.81 336 MET A N 1
ATOM 2593 C CA . MET A 1 336 ? 1.964 3.054 -11.029 1.00 89.81 336 MET A CA 1
ATOM 2594 C C . MET A 1 336 ? 2.686 4.375 -10.703 1.00 89.81 336 MET A C 1
ATOM 2596 O O . MET A 1 336 ? 2.465 4.941 -9.633 1.00 89.81 336 MET A O 1
ATOM 2600 N N . MET A 1 337 ? 3.492 4.939 -11.613 1.00 84.25 337 MET A N 1
ATOM 2601 C CA . MET A 1 337 ? 4.027 6.302 -11.444 1.00 84.25 337 MET A CA 1
ATOM 2602 C C . MET A 1 337 ? 2.917 7.366 -11.439 1.00 84.25 337 MET A C 1
ATOM 2604 O O . MET A 1 337 ? 3.024 8.343 -10.699 1.00 84.25 337 MET A O 1
ATOM 2608 N N . GLY A 1 338 ? 1.836 7.163 -12.202 1.00 82.25 338 GLY A N 1
ATOM 2609 C CA . GLY A 1 338 ? 0.643 8.010 -12.132 1.00 82.25 338 GLY A CA 1
ATOM 2610 C C . GLY A 1 338 ? -0.028 7.940 -10.757 1.00 82.25 338 GLY A C 1
ATOM 2611 O O . GLY A 1 338 ? -0.246 8.977 -10.130 1.00 82.25 338 GLY A O 1
ATOM 2612 N N . MET A 1 339 ? -0.237 6.727 -10.233 1.00 89.38 339 MET A N 1
ATOM 2613 C CA . MET A 1 339 ? -0.749 6.495 -8.873 1.00 89.38 339 MET A CA 1
ATOM 2614 C C . MET A 1 339 ? 0.098 7.195 -7.800 1.00 89.38 339 MET A C 1
ATOM 2616 O O . MET A 1 339 ? -0.436 7.823 -6.887 1.00 89.38 339 MET A O 1
ATOM 2620 N N . LEU A 1 340 ? 1.426 7.130 -7.919 1.00 86.69 340 LEU A N 1
ATOM 2621 C CA . LEU A 1 340 ? 2.349 7.762 -6.977 1.00 86.69 340 LEU A CA 1
ATOM 2622 C C . LEU A 1 340 ? 2.197 9.290 -6.935 1.00 86.69 340 LEU A C 1
ATOM 2624 O O . LEU A 1 340 ? 2.253 9.910 -5.871 1.00 86.69 340 LEU A O 1
ATOM 2628 N N . GLN A 1 341 ? 1.996 9.895 -8.104 1.00 81.00 341 GLN A N 1
ATOM 2629 C CA . GLN A 1 341 ? 1.805 11.334 -8.248 1.00 81.00 341 GLN A CA 1
ATOM 2630 C C . GLN A 1 341 ? 0.393 11.752 -7.806 1.00 81.00 341 GLN A C 1
ATOM 2632 O O . GLN A 1 341 ? 0.246 12.814 -7.207 1.00 81.00 341 GLN A O 1
ATOM 2637 N N . ASP A 1 342 ? -0.616 10.898 -7.996 1.00 86.31 342 ASP A N 1
ATOM 2638 C CA . ASP A 1 342 ? -1.960 11.066 -7.430 1.00 86.31 342 ASP A CA 1
ATOM 2639 C C . ASP A 1 342 ? -1.910 11.085 -5.892 1.00 86.31 342 ASP A C 1
ATOM 2641 O O . ASP A 1 342 ? -2.423 12.013 -5.273 1.00 86.31 342 ASP A O 1
ATOM 2645 N N . ILE A 1 343 ? -1.204 10.141 -5.252 1.00 88.19 343 ILE A N 1
ATOM 2646 C CA . ILE A 1 343 ? -0.985 10.136 -3.789 1.00 88.19 343 ILE A CA 1
ATOM 2647 C C . ILE A 1 343 ? -0.362 11.457 -3.313 1.00 88.19 343 ILE A C 1
ATOM 2649 O O . ILE A 1 343 ? -0.815 12.039 -2.323 1.00 88.19 343 ILE A O 1
ATOM 2653 N N . ALA A 1 344 ? 0.671 11.929 -4.014 1.00 82.75 344 ALA A N 1
ATOM 2654 C CA . ALA A 1 344 ? 1.432 13.112 -3.626 1.00 82.75 344 ALA A CA 1
ATOM 2655 C C . ALA A 1 344 ? 0.667 14.433 -3.796 1.00 82.75 344 ALA A C 1
ATOM 2657 O O . ALA A 1 344 ? 0.824 15.322 -2.965 1.00 82.75 344 ALA A O 1
ATOM 2658 N N . VAL A 1 345 ? -0.134 14.565 -4.859 1.00 81.19 345 VAL A N 1
ATOM 2659 C CA . VAL A 1 345 ? -0.878 15.794 -5.182 1.00 81.19 345 VAL A CA 1
ATOM 2660 C C . VAL A 1 345 ? -2.247 15.801 -4.513 1.00 81.19 345 VAL A C 1
ATOM 2662 O O . VAL A 1 345 ? -2.610 16.769 -3.855 1.00 81.19 345 VAL A O 1
ATOM 2665 N N . ASN A 1 346 ? -3.003 14.712 -4.658 1.00 86.00 346 ASN A N 1
ATOM 2666 C CA . ASN A 1 346 ? -4.429 14.685 -4.353 1.00 86.00 346 ASN A CA 1
ATOM 2667 C C . ASN A 1 346 ? -4.778 14.132 -2.981 1.00 86.00 346 ASN A C 1
ATOM 2669 O O . ASN A 1 346 ? -5.864 14.427 -2.491 1.00 86.00 346 ASN A O 1
ATOM 2673 N N . TRP A 1 347 ? -3.916 13.327 -2.361 1.00 90.06 347 TRP A N 1
ATOM 2674 C CA . TRP A 1 347 ? -4.287 12.610 -1.141 1.00 90.06 347 TRP A CA 1
ATOM 2675 C C . TRP A 1 347 ? -3.532 13.117 0.084 1.00 90.06 347 TRP A C 1
ATOM 2677 O O . TRP A 1 347 ? -4.144 13.703 0.977 1.00 90.06 347 TRP A O 1
ATOM 2687 N N . LEU A 1 348 ? -2.206 12.963 0.129 1.00 86.81 348 LEU A N 1
ATOM 2688 C CA . LEU A 1 348 ? -1.408 13.330 1.307 1.00 86.81 348 LEU A CA 1
ATOM 2689 C C . LEU A 1 348 ? -1.557 14.805 1.756 1.00 86.81 348 LEU A C 1
ATOM 2691 O O . LEU A 1 348 ? -1.687 15.009 2.964 1.00 86.81 348 LEU A O 1
ATOM 2695 N N . PRO A 1 349 ? -1.623 15.828 0.871 1.00 85.31 349 PRO A N 1
ATOM 2696 C CA . PRO A 1 349 ? -1.721 17.243 1.275 1.00 85.31 349 PRO A CA 1
ATOM 2697 C C . PRO A 1 349 ? -3.047 17.668 1.931 1.00 85.31 349 P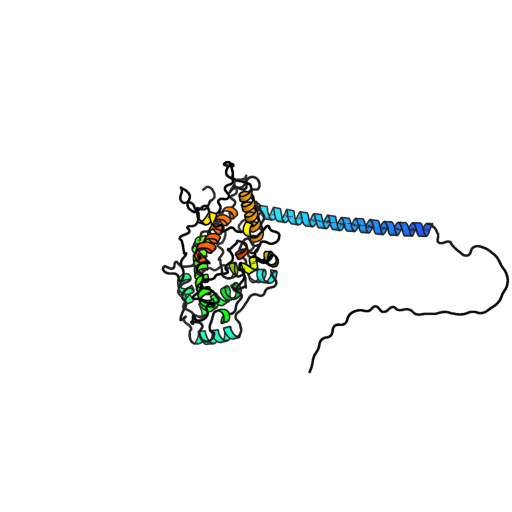RO A C 1
ATOM 2699 O O . PRO A 1 349 ? -3.205 18.825 2.338 1.00 85.31 349 PRO A O 1
ATOM 2702 N N . GLN A 1 350 ? -4.033 16.772 2.006 1.00 88.69 350 GLN A N 1
ATOM 2703 C CA . GLN A 1 350 ? -5.309 17.016 2.684 1.00 88.69 350 GLN A CA 1
ATOM 2704 C C . GLN A 1 350 ? -5.609 16.032 3.823 1.00 88.69 350 GLN A C 1
ATOM 2706 O O . GLN A 1 350 ? -6.633 16.182 4.484 1.00 88.69 350 GLN A O 1
ATOM 2711 N N . MET A 1 351 ? -4.726 15.067 4.093 1.00 90.88 351 MET A N 1
ATOM 2712 C CA . MET A 1 351 ? -4.932 14.111 5.182 1.00 90.88 351 MET A CA 1
ATOM 2713 C C . MET A 1 351 ? -4.979 14.820 6.546 1.00 90.88 351 MET A C 1
ATOM 2715 O O . MET A 1 351 ? -4.069 15.603 6.837 1.00 90.88 351 MET A O 1
ATOM 2719 N N . PRO A 1 352 ? -5.970 14.527 7.413 1.00 91.56 352 PRO A N 1
ATOM 2720 C CA . PRO A 1 352 ? -5.982 15.012 8.792 1.00 91.56 352 PRO A CA 1
ATOM 2721 C C . PRO A 1 352 ? -4.756 14.521 9.571 1.00 91.56 352 PRO A C 1
ATOM 2723 O O . PRO A 1 352 ? -4.341 13.365 9.415 1.00 91.56 352 PRO A O 1
ATOM 2726 N N . SER A 1 353 ? -4.190 15.364 10.436 1.00 89.25 353 SER A N 1
ATOM 2727 C CA . SER A 1 353 ? -3.105 14.961 11.335 1.00 89.25 353 SER A CA 1
ATOM 2728 C C . SER A 1 353 ? -3.598 13.930 12.360 1.00 89.25 353 SER A C 1
ATOM 2730 O O . SER A 1 353 ? -4.706 14.004 12.891 1.00 89.25 353 SER A O 1
ATOM 2732 N N . ALA A 1 354 ? -2.726 12.963 12.649 1.00 87.81 354 ALA A N 1
ATOM 2733 C CA . ALA A 1 354 ? -2.938 11.959 13.686 1.00 87.81 354 ALA A CA 1
ATOM 2734 C C . ALA A 1 354 ? -2.710 12.510 15.111 1.00 87.81 354 ALA A C 1
ATOM 2736 O O . ALA A 1 354 ? -3.012 11.818 16.081 1.00 87.81 354 ALA A O 1
ATOM 2737 N N . GLU A 1 355 ? -2.167 13.725 15.241 1.00 88.25 355 GLU A N 1
ATOM 2738 C CA . GLU A 1 355 ? -2.058 14.474 16.496 1.00 88.25 355 GLU A CA 1
ATOM 2739 C C . GLU A 1 355 ? -3.272 15.392 16.728 1.00 88.25 355 GLU A C 1
ATOM 2741 O O . GLU A 1 355 ? -3.757 15.477 17.853 1.00 88.25 355 GLU A O 1
ATOM 2746 N N . ASP A 1 356 ? -3.783 16.045 15.678 1.00 88.88 356 ASP A N 1
ATOM 2747 C CA . ASP A 1 356 ? -4.941 16.948 15.730 1.00 88.88 356 ASP A CA 1
ATOM 2748 C C . ASP A 1 356 ? -5.747 16.862 14.423 1.00 88.88 356 ASP A C 1
ATOM 2750 O O . ASP A 1 356 ? -5.289 17.278 13.359 1.00 88.88 356 ASP A O 1
ATOM 2754 N N . ALA A 1 357 ? -6.980 16.354 14.502 1.00 87.31 357 ALA A N 1
ATOM 2755 C CA . ALA A 1 357 ? -7.833 16.151 13.331 1.00 87.31 357 ALA A CA 1
ATOM 2756 C C . ALA A 1 357 ? -8.365 17.457 12.709 1.00 87.31 357 ALA A C 1
ATOM 2758 O O . ALA A 1 357 ? -8.921 17.413 11.613 1.00 87.31 357 ALA A O 1
ATOM 2759 N N . THR A 1 358 ? -8.207 18.606 13.377 1.00 86.81 358 THR A N 1
ATOM 2760 C CA . THR A 1 358 ? -8.510 19.927 12.798 1.00 86.81 358 THR A CA 1
ATOM 2761 C C . THR A 1 358 ? -7.385 20.443 11.897 1.00 86.81 358 THR A C 1
ATOM 2763 O O . THR A 1 358 ? -7.596 21.361 11.104 1.00 86.81 358 THR A O 1
ATOM 2766 N N . GLN A 1 359 ? -6.196 19.838 11.984 1.00 88.69 359 GLN A N 1
ATOM 2767 C CA . GLN A 1 359 ? -5.011 20.210 11.221 1.00 88.69 359 GLN A CA 1
ATOM 2768 C C . GLN A 1 359 ? -4.739 19.208 10.096 1.00 88.69 359 GLN A C 1
ATOM 2770 O O . GLN A 1 359 ? -5.087 18.029 10.169 1.00 88.69 359 GLN A O 1
ATOM 2775 N N . LYS A 1 360 ? -4.062 19.673 9.044 1.00 87.25 360 LYS A N 1
ATOM 2776 C CA . LYS A 1 360 ? -3.522 18.809 7.987 1.00 87.25 360 LYS A CA 1
ATOM 2777 C C . LYS A 1 360 ? -2.201 18.182 8.428 1.00 87.25 360 LYS A C 1
ATOM 2779 O O . LYS A 1 360 ? -1.466 18.761 9.224 1.00 87.25 360 LYS A O 1
ATOM 2784 N N . MET A 1 361 ? -1.862 17.022 7.877 1.00 82.44 361 MET A N 1
ATOM 2785 C CA . MET A 1 361 ? -0.567 16.383 8.098 1.00 82.44 361 MET A CA 1
ATOM 2786 C C . MET A 1 361 ? 0.557 17.196 7.431 1.00 82.44 361 MET A C 1
ATOM 2788 O O . MET A 1 361 ? 0.545 17.401 6.221 1.00 82.44 361 MET A O 1
ATOM 2792 N N . THR A 1 362 ? 1.535 17.656 8.215 1.00 70.38 362 THR A N 1
ATOM 2793 C CA . THR A 1 362 ? 2.585 18.596 7.762 1.00 70.38 362 THR A CA 1
ATOM 2794 C C . THR A 1 362 ? 3.936 17.950 7.438 1.00 70.38 362 THR A C 1
ATOM 2796 O O . THR A 1 362 ? 4.746 18.555 6.746 1.00 70.38 362 THR A O 1
ATOM 2799 N N . ASN A 1 363 ? 4.184 16.721 7.907 1.00 68.06 363 ASN A N 1
ATOM 2800 C CA . ASN A 1 363 ? 5.482 16.032 7.807 1.00 68.06 363 ASN A CA 1
ATOM 2801 C C . ASN A 1 363 ? 5.462 14.788 6.890 1.00 68.06 363 ASN A C 1
ATOM 2803 O O . ASN A 1 363 ? 6.256 13.861 7.067 1.00 68.06 363 ASN A O 1
ATOM 2807 N N . THR A 1 364 ? 4.563 14.742 5.904 1.00 66.88 364 THR A N 1
ATOM 2808 C CA . THR A 1 364 ? 4.502 13.658 4.909 1.00 66.88 364 THR A CA 1
ATOM 2809 C C . THR A 1 364 ? 5.737 13.672 4.012 1.00 66.88 364 THR A C 1
ATOM 2811 O O . THR A 1 364 ? 5.996 14.649 3.310 1.00 66.88 364 THR A O 1
ATOM 2814 N N . ALA A 1 365 ? 6.510 12.580 3.988 1.00 67.44 365 ALA A N 1
ATOM 2815 C CA . ALA A 1 365 ? 7.525 12.452 2.945 1.00 67.44 365 ALA A CA 1
ATOM 2816 C C . ALA A 1 365 ? 6.878 12.203 1.581 1.00 67.44 365 ALA A C 1
ATOM 2818 O O . ALA A 1 365 ? 5.855 11.524 1.487 1.00 67.44 365 ALA A O 1
ATOM 2819 N N . THR A 1 366 ? 7.504 12.718 0.520 1.00 73.31 366 THR A N 1
ATOM 2820 C CA . THR A 1 366 ? 7.114 12.418 -0.864 1.00 73.31 366 THR A CA 1
ATOM 2821 C C . THR A 1 366 ? 7.016 10.898 -1.037 1.00 73.31 366 THR A C 1
ATOM 2823 O O . THR A 1 366 ? 7.990 10.208 -0.710 1.00 73.31 366 THR A O 1
ATOM 2826 N N . PRO A 1 367 ? 5.883 10.347 -1.503 1.00 79.50 367 PRO A N 1
ATOM 2827 C CA . PRO A 1 367 ? 5.744 8.907 -1.680 1.00 79.50 367 PRO A CA 1
ATOM 2828 C C . PRO A 1 367 ? 6.742 8.425 -2.744 1.00 79.50 367 PRO A C 1
ATOM 2830 O O . PRO A 1 367 ? 7.032 9.141 -3.705 1.00 79.50 367 PRO A O 1
ATOM 2833 N N . ASN A 1 368 ? 7.287 7.217 -2.584 1.00 80.75 368 ASN A N 1
ATOM 2834 C CA . ASN A 1 368 ? 8.134 6.582 -3.601 1.00 80.75 368 ASN A CA 1
ATOM 2835 C C . ASN A 1 368 ? 7.808 5.086 -3.746 1.00 80.75 368 ASN A C 1
ATOM 2837 O O . ASN A 1 368 ? 7.019 4.539 -2.982 1.00 80.75 368 ASN A O 1
ATOM 2841 N N . CYS A 1 369 ? 8.441 4.405 -4.702 1.00 86.25 369 CYS A N 1
ATOM 2842 C CA . CYS A 1 369 ? 8.179 2.986 -4.957 1.00 86.25 369 CYS A CA 1
ATOM 2843 C C . CYS A 1 369 ? 8.495 2.082 -3.742 1.00 86.25 369 CYS A C 1
ATOM 2845 O O . CYS A 1 369 ? 7.787 1.109 -3.500 1.00 86.25 369 CYS A O 1
ATOM 2847 N N . TYR A 1 370 ? 9.516 2.412 -2.937 1.00 86.62 370 TYR A N 1
ATOM 2848 C CA . TYR A 1 370 ? 9.939 1.605 -1.780 1.00 86.62 370 TYR A CA 1
ATOM 2849 C C . TYR A 1 370 ? 8.956 1.725 -0.606 1.00 86.62 370 TYR A C 1
ATOM 2851 O O . TYR A 1 370 ? 8.806 0.776 0.158 1.00 86.62 370 TYR A O 1
ATOM 2859 N N . MET A 1 371 ? 8.225 2.846 -0.514 1.00 87.12 371 MET A N 1
ATOM 2860 C CA . MET A 1 371 ? 7.103 3.047 0.416 1.00 87.12 371 MET A CA 1
ATOM 2861 C C . MET A 1 371 ? 6.062 1.921 0.335 1.00 87.12 371 MET A C 1
ATOM 2863 O O . MET A 1 371 ? 5.395 1.650 1.333 1.00 87.12 371 MET A O 1
ATOM 2867 N N . CYS A 1 372 ? 5.932 1.282 -0.833 1.00 90.00 372 CYS A N 1
ATOM 2868 C CA . CYS A 1 372 ? 5.064 0.129 -1.048 1.00 90.00 372 CYS A CA 1
ATOM 2869 C C . CYS A 1 372 ? 5.863 -1.174 -1.186 1.00 90.00 372 CYS A C 1
ATOM 2871 O O . CYS A 1 372 ? 5.687 -2.101 -0.401 1.00 90.00 372 CYS A O 1
ATOM 2873 N N . HIS A 1 373 ? 6.762 -1.226 -2.170 1.00 90.44 373 HIS A N 1
ATOM 2874 C CA . HIS A 1 373 ? 7.337 -2.464 -2.696 1.00 90.44 373 HIS A CA 1
ATOM 2875 C C . HIS A 1 373 ? 8.442 -3.091 -1.837 1.00 90.44 373 HIS A C 1
ATOM 2877 O O . HIS A 1 373 ? 8.516 -4.311 -1.759 1.00 90.44 373 HIS A O 1
ATOM 2883 N N . ARG A 1 374 ? 9.268 -2.297 -1.138 1.00 87.19 374 ARG A N 1
ATOM 2884 C CA . ARG A 1 374 ? 10.244 -2.793 -0.137 1.00 87.19 374 ARG A CA 1
ATOM 2885 C C . ARG A 1 374 ? 11.187 -3.910 -0.629 1.00 87.19 374 ARG A C 1
ATOM 2887 O O . ARG A 1 374 ? 11.489 -4.845 0.111 1.00 87.19 374 ARG A O 1
ATOM 2894 N N . GLY A 1 375 ? 11.637 -3.815 -1.877 1.00 86.50 375 GLY A N 1
ATOM 2895 C CA . GLY A 1 375 ? 12.472 -4.818 -2.540 1.00 86.50 375 GLY A CA 1
ATOM 2896 C C . GLY A 1 375 ? 11.693 -5.994 -3.139 1.00 86.50 375 GLY A C 1
ATOM 2897 O O . GLY A 1 375 ? 12.297 -7.032 -3.381 1.00 86.50 375 GLY A O 1
ATOM 2898 N N . GLN A 1 376 ? 10.376 -5.860 -3.341 1.00 86.62 376 GLN A N 1
ATOM 2899 C CA . GLN A 1 376 ? 9.494 -6.895 -3.893 1.00 86.62 376 GLN A CA 1
ATOM 2900 C C . GLN A 1 376 ? 8.702 -6.370 -5.098 1.00 86.62 376 GLN A C 1
ATOM 2902 O O . GLN A 1 376 ? 8.157 -5.265 -5.075 1.00 86.62 376 GLN A O 1
ATOM 2907 N N . VAL A 1 377 ? 8.556 -7.184 -6.146 1.00 86.94 377 VAL A N 1
ATOM 2908 C CA . VAL A 1 377 ? 7.789 -6.814 -7.352 1.00 86.94 377 VAL A CA 1
ATOM 2909 C C . VAL A 1 377 ? 6.320 -6.512 -7.026 1.00 86.94 377 VAL A C 1
ATOM 2911 O O . VAL A 1 377 ? 5.744 -5.589 -7.596 1.00 86.94 377 VAL A O 1
ATOM 2914 N N . VAL A 1 378 ? 5.738 -7.229 -6.063 1.00 86.00 378 VAL A N 1
ATOM 2915 C CA . VAL A 1 378 ? 4.410 -6.969 -5.485 1.00 86.00 378 VAL A CA 1
ATOM 2916 C C . VAL A 1 378 ? 4.602 -6.542 -4.023 1.00 86.00 378 VAL A C 1
ATOM 2918 O O . VAL A 1 378 ? 5.390 -7.187 -3.331 1.00 86.00 378 VAL A O 1
ATOM 2921 N N . PRO A 1 379 ? 3.929 -5.482 -3.527 1.00 88.69 379 PRO A N 1
ATOM 2922 C CA . PRO A 1 379 ? 4.080 -5.031 -2.143 1.00 88.69 379 PRO A CA 1
ATOM 2923 C C . PRO A 1 379 ? 3.820 -6.153 -1.124 1.00 88.69 379 PRO A C 1
ATOM 2925 O O . PRO A 1 379 ? 2.790 -6.819 -1.228 1.00 88.69 379 PRO A O 1
ATOM 2928 N N . PRO A 1 380 ? 4.692 -6.356 -0.119 1.00 84.81 380 PRO A N 1
ATOM 2929 C CA . PRO A 1 380 ? 4.512 -7.422 0.857 1.00 84.81 380 PRO A CA 1
ATOM 2930 C C . PRO A 1 380 ? 3.248 -7.209 1.694 1.00 84.81 380 PRO A C 1
ATOM 2932 O O . PRO A 1 380 ? 2.911 -6.086 2.082 1.00 84.81 380 PRO A O 1
ATOM 2935 N N . GLY A 1 381 ? 2.559 -8.305 2.004 1.00 78.62 381 GLY A N 1
ATOM 2936 C CA . GLY A 1 381 ? 1.238 -8.239 2.622 1.00 78.62 381 GLY A CA 1
ATOM 2937 C C . GLY A 1 381 ? 0.130 -7.808 1.662 1.00 78.62 381 GLY A C 1
ATOM 2938 O O . GLY A 1 381 ? -0.915 -7.349 2.130 1.00 78.62 381 GLY A O 1
ATOM 2939 N N . ASP A 1 382 ? 0.333 -7.957 0.348 1.00 70.50 382 ASP A N 1
ATOM 2940 C CA . ASP A 1 382 ? -0.789 -8.061 -0.576 1.00 70.50 382 ASP A CA 1
ATOM 2941 C C . ASP A 1 382 ? -1.689 -9.223 -0.137 1.00 70.50 382 ASP A C 1
ATOM 2943 O O . ASP A 1 382 ? -1.234 -10.301 0.249 1.00 70.50 382 ASP A O 1
ATOM 2947 N N . VAL A 1 383 ? -2.992 -8.985 -0.158 1.00 65.62 383 VAL A N 1
ATOM 2948 C CA . VAL A 1 383 ? -3.992 -10.004 0.149 1.00 65.62 383 VAL A CA 1
ATOM 2949 C C . VAL A 1 383 ? -4.930 -10.133 -1.034 1.00 65.62 383 VAL A C 1
ATOM 2951 O O . VAL A 1 383 ? -5.272 -9.152 -1.700 1.00 65.62 383 VAL A O 1
ATOM 2954 N N . GLU A 1 384 ? -5.386 -11.354 -1.287 1.00 65.50 384 GLU A N 1
ATOM 2955 C CA . GLU A 1 384 ? -6.523 -11.590 -2.173 1.00 65.50 384 GLU A CA 1
ATOM 2956 C C . GLU A 1 384 ? -7.797 -11.198 -1.428 1.00 65.50 384 GLU A C 1
ATOM 2958 O O . GLU A 1 384 ? -8.510 -12.006 -0.839 1.00 65.50 384 GLU A O 1
ATOM 2963 N N . PHE A 1 385 ? -8.029 -9.891 -1.406 1.00 68.75 385 PHE A N 1
ATOM 2964 C CA . PHE A 1 385 ? -9.262 -9.280 -0.970 1.00 68.75 385 PHE A CA 1
ATOM 2965 C C . PHE A 1 385 ? -10.264 -9.381 -2.125 1.00 68.75 385 PHE A C 1
ATOM 2967 O O . PHE A 1 385 ? -10.069 -8.793 -3.187 1.00 68.75 385 PHE A O 1
ATOM 2974 N N . SER A 1 386 ? -11.295 -10.203 -1.935 1.00 70.31 386 SER A N 1
ATOM 2975 C CA . SER A 1 386 ? -12.256 -10.576 -2.978 1.00 70.31 386 SER A CA 1
ATOM 2976 C C . SER A 1 386 ? -13.543 -9.747 -2.965 1.00 70.31 386 SER A C 1
ATOM 2978 O O . SER A 1 386 ? -14.442 -10.008 -3.763 1.00 70.31 386 SER A O 1
ATOM 2980 N N . GLU A 1 387 ? -13.695 -8.807 -2.028 1.00 82.56 387 GLU A N 1
ATOM 2981 C CA . GLU A 1 387 ? -14.912 -7.998 -1.931 1.00 82.56 387 GLU A CA 1
ATOM 2982 C C . GLU A 1 387 ? -14.866 -6.867 -2.973 1.00 82.56 387 GLU A C 1
ATOM 2984 O O . GLU A 1 387 ? -13.888 -6.115 -3.017 1.00 82.56 387 GLU A O 1
ATOM 2989 N N . PRO A 1 388 ? -15.894 -6.726 -3.829 1.00 86.19 388 PRO A N 1
ATOM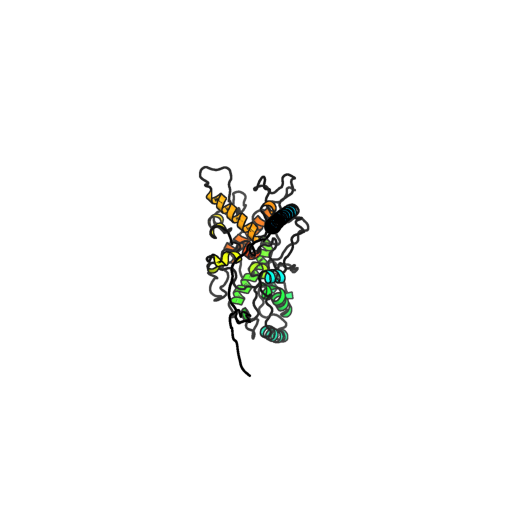 2990 C CA . PRO A 1 388 ? -15.905 -5.697 -4.858 1.00 86.19 388 PRO A CA 1
ATOM 2991 C C . PRO A 1 388 ? -16.043 -4.313 -4.220 1.00 86.19 388 PRO A C 1
ATOM 2993 O O . PRO A 1 388 ? -17.018 -4.033 -3.521 1.00 86.19 388 PRO A O 1
ATOM 2996 N N . ILE A 1 389 ? -15.072 -3.444 -4.497 1.00 92.50 389 ILE A N 1
ATOM 2997 C CA . ILE A 1 389 ? -15.083 -2.055 -4.036 1.00 92.50 389 ILE A CA 1
ATOM 2998 C C . ILE A 1 389 ? -16.112 -1.272 -4.856 1.00 92.50 389 ILE A C 1
ATOM 3000 O O . ILE A 1 389 ? -16.038 -1.226 -6.083 1.00 92.50 389 ILE A O 1
ATOM 3004 N N . GLN A 1 390 ? -17.067 -0.661 -4.164 1.00 93.56 390 GLN A N 1
ATOM 3005 C CA . GLN A 1 390 ? -18.191 0.066 -4.742 1.00 93.56 390 GLN A CA 1
ATOM 3006 C C . GLN A 1 390 ? -17.821 1.508 -5.117 1.00 93.56 390 GLN A C 1
ATOM 3008 O O . GLN A 1 390 ? -16.864 2.103 -4.603 1.00 93.56 390 GLN A O 1
ATOM 3013 N N . ASP A 1 391 ? -18.616 2.092 -6.011 1.00 91.88 391 ASP A N 1
ATOM 3014 C CA . ASP A 1 391 ? -18.564 3.520 -6.299 1.00 91.88 391 ASP A CA 1
ATOM 3015 C C . ASP A 1 391 ? -19.410 4.313 -5.308 1.00 91.88 391 ASP A C 1
ATOM 3017 O O . ASP A 1 391 ? -20.574 4.005 -5.052 1.00 91.88 391 ASP A O 1
ATOM 3021 N N . VAL A 1 392 ? -18.794 5.350 -4.741 1.00 91.88 392 VAL A N 1
ATOM 3022 C CA . VAL A 1 392 ? -19.351 6.152 -3.655 1.00 91.88 392 VAL A CA 1
ATOM 3023 C C . VAL A 1 392 ? -19.541 7.575 -4.161 1.00 91.88 392 VAL A C 1
ATOM 3025 O O . VAL A 1 392 ? -18.580 8.261 -4.490 1.00 91.88 392 VAL A O 1
ATOM 3028 N N . ALA A 1 393 ? -20.793 8.030 -4.222 1.00 88.00 393 ALA A N 1
ATOM 3029 C CA . ALA A 1 393 ? -21.137 9.330 -4.806 1.00 88.00 393 ALA A CA 1
ATOM 3030 C C . ALA A 1 393 ? -20.658 10.541 -3.978 1.00 88.00 393 ALA A C 1
ATOM 3032 O O . ALA A 1 393 ? -20.488 11.628 -4.524 1.00 88.00 393 ALA A O 1
ATOM 3033 N N . ALA A 1 394 ? -20.466 10.366 -2.667 1.00 89.06 394 ALA A N 1
ATOM 3034 C CA . ALA A 1 394 ? -20.045 11.415 -1.738 1.00 89.06 394 ALA A CA 1
ATOM 3035 C C . ALA A 1 394 ? -19.079 10.839 -0.681 1.00 89.06 394 ALA A C 1
ATOM 3037 O O . ALA A 1 394 ? -19.488 10.586 0.455 1.00 89.06 394 ALA A O 1
ATOM 3038 N N . PRO A 1 395 ? -17.817 10.558 -1.049 1.00 92.12 395 PRO A N 1
ATOM 3039 C CA . PRO A 1 395 ? -16.843 9.982 -0.130 1.00 92.12 395 PRO A CA 1
ATOM 3040 C C . PRO A 1 395 ? -16.365 11.018 0.898 1.00 92.12 395 PRO A C 1
ATOM 3042 O O . PRO A 1 395 ? -16.375 12.218 0.634 1.00 92.12 395 PRO A O 1
ATOM 3045 N N . LEU A 1 396 ? -15.905 10.551 2.068 1.00 91.31 396 LEU A N 1
ATOM 3046 C CA . LEU A 1 396 ? -15.470 11.415 3.184 1.00 91.31 396 LEU A CA 1
ATOM 3047 C C . LEU A 1 396 ? -14.380 12.430 2.785 1.00 91.31 396 LEU A C 1
ATOM 3049 O O . LEU A 1 396 ? -14.346 13.533 3.323 1.00 91.31 396 LEU A O 1
ATOM 3053 N N . ILE A 1 397 ? -13.504 12.047 1.853 1.00 92.62 397 ILE A N 1
ATOM 3054 C CA . ILE A 1 397 ? -12.566 12.936 1.164 1.00 92.62 397 ILE A CA 1
ATOM 3055 C C . ILE A 1 397 ? -12.539 12.584 -0.331 1.00 92.62 397 ILE A C 1
ATOM 3057 O O . ILE A 1 397 ? -12.662 11.418 -0.702 1.00 92.62 397 ILE A O 1
ATOM 3061 N N . THR A 1 398 ? -12.362 13.587 -1.187 1.00 91.38 398 THR A N 1
ATOM 3062 C CA . THR A 1 398 ? -12.241 13.453 -2.651 1.00 91.38 398 THR A CA 1
ATOM 3063 C C . THR A 1 398 ? -10.851 13.896 -3.107 1.00 91.38 398 THR A C 1
ATOM 3065 O O . THR A 1 398 ? -10.279 14.761 -2.446 1.00 91.38 398 THR A O 1
ATOM 3068 N N . PRO A 1 399 ? -10.311 13.413 -4.242 1.00 86.81 399 PRO A N 1
ATOM 3069 C CA . PRO A 1 399 ? -9.122 14.009 -4.860 1.00 86.81 399 PRO A CA 1
ATOM 3070 C C . PRO A 1 399 ? -9.239 15.538 -4.983 1.00 86.81 399 PRO A C 1
ATOM 3072 O O . PRO A 1 399 ? -10.319 16.042 -5.293 1.00 86.81 399 PRO A O 1
ATOM 3075 N N . ILE A 1 400 ? -8.142 16.268 -4.751 1.00 84.88 400 ILE A N 1
ATOM 3076 C CA . ILE A 1 400 ? -8.114 17.740 -4.876 1.00 84.88 400 ILE A CA 1
ATOM 3077 C C . ILE A 1 400 ? -8.315 18.157 -6.348 1.00 84.88 400 ILE A C 1
ATOM 3079 O O . ILE A 1 400 ? -9.055 19.094 -6.639 1.00 84.88 400 ILE A O 1
ATOM 3083 N N . GLU A 1 401 ? -7.711 17.417 -7.277 1.00 80.88 401 GLU A N 1
ATOM 3084 C CA . GLU A 1 401 ? -7.792 17.599 -8.725 1.00 80.88 401 GLU A CA 1
ATOM 3085 C C . GLU A 1 401 ? -8.127 16.277 -9.435 1.00 80.88 401 GLU A C 1
ATOM 3087 O O . GLU A 1 401 ? -7.737 15.190 -8.998 1.00 80.88 401 GLU A O 1
ATOM 3092 N N . ASN A 1 402 ? -8.787 16.342 -10.594 1.00 72.44 402 ASN A N 1
ATOM 3093 C CA . ASN A 1 402 ? -9.032 15.150 -11.409 1.00 72.44 402 ASN A CA 1
ATOM 3094 C C . ASN A 1 402 ? -7.811 14.793 -12.278 1.00 72.44 402 ASN A C 1
ATOM 3096 O O . ASN A 1 402 ? -7.745 15.126 -13.461 1.00 72.44 402 ASN A O 1
ATOM 3100 N N . LEU A 1 403 ? -6.843 14.092 -11.685 1.00 71.88 403 LEU A N 1
ATOM 3101 C CA . LEU A 1 403 ? -5.708 13.513 -12.406 1.00 71.88 403 LEU A CA 1
ATOM 3102 C C . LEU A 1 403 ? -6.125 12.200 -13.088 1.00 71.88 403 LEU A C 1
ATOM 3104 O O . LEU A 1 403 ? -6.086 11.141 -12.458 1.00 71.88 403 LEU A O 1
ATOM 3108 N N . ALA A 1 404 ? -6.527 12.260 -14.358 1.00 70.81 404 ALA A N 1
ATOM 3109 C CA . ALA A 1 404 ? -6.839 11.068 -15.150 1.00 70.81 404 ALA A CA 1
ATOM 3110 C C . ALA A 1 404 ? -5.589 10.179 -15.346 1.00 70.81 404 ALA A C 1
ATOM 3112 O O . ALA A 1 404 ? -4.501 10.720 -15.566 1.00 70.81 404 ALA A O 1
ATOM 3113 N N . PRO A 1 405 ? -5.708 8.835 -15.311 1.00 71.44 405 PRO A N 1
ATOM 3114 C CA . PRO A 1 405 ? -4.632 7.948 -15.740 1.00 71.44 405 PRO A CA 1
ATOM 3115 C C . PRO A 1 405 ? -4.162 8.288 -17.158 1.00 71.44 405 PRO A C 1
ATOM 3117 O O . PRO A 1 405 ? -4.963 8.623 -18.033 1.00 71.44 405 PRO A O 1
ATOM 3120 N N . ALA A 1 406 ? -2.852 8.205 -17.388 1.00 67.69 406 ALA A N 1
ATOM 3121 C CA . ALA A 1 406 ? -2.303 8.371 -18.727 1.00 67.69 406 ALA A CA 1
ATOM 3122 C C . ALA A 1 406 ? -2.762 7.211 -19.618 1.00 67.69 406 ALA A C 1
ATOM 3124 O O . ALA A 1 406 ? -2.949 6.097 -19.130 1.00 67.69 406 ALA A O 1
ATOM 3125 N N . LYS A 1 407 ? -2.896 7.445 -20.928 1.00 75.75 407 LYS A N 1
ATOM 3126 C CA . LYS A 1 407 ? -3.175 6.360 -21.868 1.00 75.75 407 LYS A CA 1
ATOM 3127 C C . LYS A 1 407 ? -2.025 5.355 -21.842 1.00 75.75 407 LYS A C 1
ATOM 3129 O O . LYS A 1 407 ? -0.894 5.680 -22.211 1.00 75.75 407 LYS A O 1
ATOM 3134 N N . ASP A 1 408 ? -2.328 4.136 -21.422 1.00 79.75 408 ASP A N 1
ATOM 3135 C CA . ASP A 1 408 ? -1.341 3.073 -21.356 1.00 79.75 408 ASP A CA 1
ATOM 3136 C C . ASP A 1 408 ? -0.878 2.628 -22.745 1.00 79.75 408 ASP A C 1
ATOM 3138 O O . ASP A 1 408 ? -1.640 2.583 -23.714 1.00 79.75 408 ASP A O 1
ATOM 3142 N N . ILE A 1 409 ? 0.403 2.275 -22.827 1.00 81.75 409 ILE A N 1
ATOM 3143 C CA . ILE A 1 409 ? 1.001 1.688 -24.024 1.00 81.75 409 ILE A CA 1
ATOM 3144 C C . ILE A 1 409 ? 0.819 0.180 -23.915 1.00 81.75 409 ILE A C 1
ATOM 3146 O O . ILE A 1 409 ? 1.361 -0.444 -23.006 1.00 81.75 409 ILE A O 1
ATOM 3150 N N . LEU A 1 410 ? 0.031 -0.382 -24.822 1.00 84.38 410 LEU A N 1
ATOM 3151 C CA . LEU A 1 410 ? -0.337 -1.796 -24.869 1.00 84.38 410 LEU A CA 1
ATOM 3152 C C . LEU A 1 410 ? 0.384 -2.494 -26.039 1.00 84.38 410 LEU A C 1
ATOM 3154 O O . LEU A 1 410 ? 0.924 -1.800 -26.910 1.00 84.38 410 LEU A O 1
ATOM 3158 N N . PRO A 1 411 ? 0.406 -3.840 -26.089 1.00 81.69 411 PRO A N 1
ATOM 3159 C CA . PRO A 1 411 ? 0.832 -4.556 -27.287 1.00 81.69 411 PRO A CA 1
ATOM 3160 C C . PRO A 1 411 ? 0.026 -4.114 -28.523 1.00 81.69 411 PRO A C 1
ATOM 3162 O O . PRO A 1 411 ? -1.138 -3.723 -28.377 1.00 81.69 411 PRO A O 1
ATOM 3165 N N . PRO A 1 412 ? 0.595 -4.204 -29.740 1.00 71.94 412 PRO A N 1
ATOM 3166 C CA . PRO A 1 412 ? -0.200 -4.183 -30.965 1.00 71.94 412 PRO A CA 1
ATOM 3167 C C . PRO A 1 412 ? -1.290 -5.266 -30.904 1.00 71.94 412 PRO A C 1
ATOM 3169 O O . PRO A 1 412 ? -1.021 -6.365 -30.416 1.00 71.94 412 PRO A O 1
ATOM 3172 N N . GLN A 1 413 ? -2.498 -4.935 -31.371 1.00 58.72 413 GLN A N 1
ATOM 3173 C CA . GLN A 1 413 ? -3.617 -5.877 -31.515 1.00 58.72 413 GLN A CA 1
ATOM 3174 C C . GLN A 1 413 ? -3.563 -6.596 -32.865 1.00 58.72 413 GLN A C 1
ATOM 3176 O O . GLN A 1 413 ? -3.133 -5.940 -33.843 1.00 58.72 413 GLN A O 1
#

Radius of gyration: 33.57 Å; chains: 1; bounding box: 117×58×79 Å

Sequence (413 aa):
MGLPCGHCAGRASRLHLALLTEASHHGKEKPSDGAIAQYDERQKSILNGEIVGIVAFTFMALMGVIAVSRAVSINRNDDAFRAEYNYNYAGVQKVGLSDYLASVNRQQAAPSAEALAAYNTWVAANPQTKNVEVLNQYLGAKYNDTAAVFGFMSAYFVPGVGQSCEYCHNLQDFSSNEKPTKNTAKSMLVMTFELQKKWVNTIPRPEGQPVYNIMCASCHAGQAKFWNNTLKADPKNYAAFGIEGGDQPAGYNFVDEQFLTTRVDGDGNVNWFKAIADKPKDGIGLAPTVRNQSAMYHMNTALGVGCDYCHYGGYFRSYVLEDGTFKWPKTQARHMMGMLQDIAVNWLPQMPSAEDATQKMTNTATPNCYMCHRGQVVPPGDVEFSEPIQDVAAPLITPIENLAPAKDILPPQ

pLDDT: mean 74.5, std 20.7, range [26.94, 97.5]

Foldseek 3Di:
DDDDDDDDDDDDDDDDDDDDDDDDDDDDDDDDDDPDDDPPPVVVVVVVVVVVVVVVVVVVVVVVVVVVVVVVVVVVVVVVVVVLVVPPVQPFDAFALQRVCVVVPHHFFAADPLLVVLLVVCCVVPQFADADAACCQWQHDCNRGSVSVVVCCGQFVCRLAQHHLVLQADSNDRRDRPFLQVQLVQLVSLLQLVLCVAQQVPFDDPPPNDGWGDTSNLQNSNHNDQFFPVLCQDLVNCLSVLQHPHDDCVLQFLADVVLVVVQQDPVGFGCSQPLDPDPDPDPPDCVSVSSVVSNVSSVCSLALHDLSLQAAPVDRPDQAHPVRHGNSVVLSVLSVSLSLNLCQQFRQQARADSVGRVDHDDGGHRDHSNSRRVNHNHGHNTDPPPRGTDDHPDRPGDGPDPSHGGPTDDRDD